Protein AF-A0A933LYE0-F1 (afdb_monomer)

Sequence (642 aa):
MPRTPLSILVAFLGWAALGPVEAEDTSTRVSYVVATAFGASDPYRAAAEALSEHRHAPVVAFDPTDLASLELCLRKDRPRFVAVVARPETIDTNFVRRFLMMTTRLDDDPFPDVSWGLVTGATAEEALDFVRNGISAEKKGLPKDFLYAFVTSDSIRDEGGPEWLAAAGWSAARLGFGHDDPRIERFIEERLADLQGRGLIQMTGCGDPERIWLFDDQRNADPSKHWAYDPAKVGQNPDGGMRWIDAPAFRRLDLFPAVLTSGTCHSGSLRRVYVEGDIVSTFGRSDRVEVYDMPPERSLGLAYIARGVSAAILPVGPNHGWRTDVEVHRMFSTGAPLGEVMQSCYAELVLAYAGTIELGLYDPASGKGADEDVREMMRGGAANRVLYGDPAYAPFARIESSAALAVRGPTPREDGSFAIHCSFALPNHPDFVDQFCDYGSRMYFAVDLPADLAARGLARVVAEGDDPAVAEVRWAIETTPGGSRLHILALSSATPWEGGLGSEAGQTLSFSIEPAKEGEPPRTLGQTGGEEGELPGTKEARRSGSAVRSALETPWAYSWHQRRFGDILEFVESFLAEHGNLPGSGRIRFELDAKARKAADSVVDLELDSQPLRSGLDRLCGELDLAYTVDEERDVIRIHVR

Secondary structure (DSSP, 8-state):
---------------------PPPP-TT--SEEEEESS-TT-TTHHHHHHHHHHHT--EEE-BTTBTHHHHHHHHHH--SEEEEE--GGG--HHHHHHHHHHHTTSSSSSS-SSEEEEE--SSHHHHHHHHHHHHHHHHH---SEEEEEEEESSS-EEEE--HHHHTTT-EEEEEEEETT-TTHHHHHHHHGGGGTT-SEEEEESSB-SSEEESS-THHHH-GGG--B--TTTTT--TTS---EEEHHHHTTS--TT-EEEE-STTTT--SEEE--GGGHHHH-B-SS--EEE--GGG-HHHHHHHTT-SEEEEESS---TTHHHHHHHHHHHH---HHHHHHHHHHHHHHHTTT--------GGG---S-S-HHHHHHTTTTTEEEES-TT-------GGG-SEEEEEEEE-TTS-EEEEEEESSTT-GGGB--SSSS-EEEEEEEEPPHHHHHH-EEEEEE-S--TT--EEEEEEEEETTEEEEEEEEEESS-GGGT-TT-STT-EEEEEEEEPPTTSPPBSEEEESS-SS--TTSSSTTT-TTSGGGSTTSSTHHHHHHHHHHHHHHHHHHHHHHH---TT-----EE--TTGGGSS-EEEEE---SSSSHHHHHHHHHHHT-EEEEETTTTEEEEEE-

pLDDT: mean 81.37, std 20.45, range [26.64, 98.88]

Mean predicted aligned error: 11.84 Å

Nearest PDB structures (foldseek):
  5bus-assembly1_B  TM=2.826E-01  e=7.417E+00  Bacillus subtilis subsp. subtilis str. 168
  5bus-assembly1_A  TM=1.797E-01  e=1.994E+00  Bacillus subtilis subsp. subtilis str. 168

Solvent-accessible surface area (backbone atoms only — not comparable to full-atom values): 34429 Å² total; per-residue (Å²): 135,85,79,89,82,89,83,90,85,90,80,88,87,82,90,77,83,81,73,83,79,76,75,78,78,82,80,76,70,47,59,38,37,32,36,28,54,52,62,94,86,43,71,52,47,59,25,46,49,54,50,21,65,76,65,76,25,60,78,45,70,41,50,77,91,50,58,65,68,47,50,56,49,45,46,72,48,61,26,54,28,36,32,36,35,40,58,37,79,66,47,32,52,52,46,49,44,52,48,54,50,50,33,29,54,52,60,93,39,49,41,58,63,43,18,43,15,36,39,47,31,84,43,40,65,39,19,31,50,26,50,50,33,28,55,49,29,69,74,70,54,59,55,58,34,37,42,35,40,33,47,38,71,50,69,66,42,83,42,78,34,67,69,63,44,47,78,72,66,28,50,46,35,29,40,34,42,10,42,76,33,90,57,41,68,60,46,46,71,71,46,58,68,69,57,42,56,25,19,32,38,37,37,34,31,40,29,37,33,38,33,44,32,35,49,58,70,64,53,54,70,38,70,89,57,46,46,73,50,39,86,90,47,50,79,61,56,94,83,67,78,69,50,70,52,40,16,67,61,49,56,75,45,53,30,39,52,9,38,36,34,39,15,21,21,17,28,38,20,32,21,41,36,73,55,42,63,81,38,18,57,51,42,21,48,50,78,31,37,42,73,47,81,45,58,55,78,42,9,28,34,37,20,48,40,70,22,33,24,22,29,35,38,25,15,37,30,53,42,53,38,63,53,41,54,38,50,56,48,41,32,31,44,61,26,45,25,52,7,49,46,50,39,55,49,49,41,52,48,17,48,75,47,75,47,55,70,79,74,89,68,87,48,62,85,70,66,45,39,45,68,68,49,69,62,62,49,31,44,39,14,65,63,27,45,41,44,37,29,62,19,77,47,51,85,40,69,57,32,80,86,52,39,45,60,47,78,46,56,70,40,81,46,96,88,67,34,27,39,34,43,36,35,21,62,41,45,60,40,64,65,17,48,30,73,55,83,80,57,12,5,23,46,74,54,73,38,67,45,58,69,71,54,51,76,42,20,35,68,46,62,42,75,53,73,90,54,85,40,61,54,33,34,29,37,36,43,41,80,49,100,91,45,34,30,42,36,42,39,38,32,14,84,34,26,19,89,71,65,13,37,39,37,43,62,68,42,70,51,38,31,44,36,36,55,33,56,94,89,52,83,56,35,55,62,53,72,41,72,66,76,97,64,72,79,92,72,85,64,65,84,84,69,56,92,73,73,58,79,80,62,78,75,68,69,77,52,52,64,53,50,51,49,56,49,49,54,51,49,56,47,50,54,50,50,42,69,76,62,56,89,53,93,79,76,71,82,70,54,84,58,77,62,79,80,41,81,82,50,94,47,53,62,46,44,41,47,44,73,69,78,86,46,52,72,56,47,54,50,52,25,64,75,68,74,39,49,70,48,73,42,79,92,75,43,28,38,34,38,41,43,112

Radius of gyration: 28.93 Å; Cα contacts (8 Å, |Δi|>4): 1368; chains: 1; bounding box: 129×55×75 Å

Foldseek 3Di:
DDDDDDDDDDDDDDPDDPDDPPDDDPPDQQQEEEEECDDPPDLLVLLSVLVCVVSVHYYHYDHLVDCPVVLVVCLVSLYQEYEYEYELVSDFLQSLLVVLQSQLVSDDFRARSYQYAYFYANDSVLSNLLQVLLVVCLVPFADQEEEEEEADQDDWDWDFDDPLSVVVVHGYIYTYQHLPYPCNVVVCVVCVQVLARHAEYEYEAEDAQWWHKNDHQVCLVDCVLFAAFDLVQQQPDVPVSIDTDGLVNLLVGQNPAYAYEYLYFQLQNAFWAWDASSCRNRRHFDQATDIHGDDRSRGNNNSNSSNRYNKYKDFNGDEGSLVSLQLVLCLAQPLAFSSVSLSLLRRVLCLLLQGHDDDDDHDRVVSGGNPPDPLSRHLCRSSRIGMHHTRRRRNYYHRNLSPQKDKDDQDADPVRKGKIKIFGAAALRSQQFDRRHARAGKHKDKDADDQVLQVQAFPDKDKDDPPLQFQKKKWFWDQHPVHIMIMIMTTGPHHSCRVHPRVDGGDMIMMITHGHDVPDDHGRIDMDRDDPDDDPPDPDVVPCPPPCVVVSPDDVCPVVCVVLVVVVVVVVVVVCVVVVPDPPWDDWDWDFDPVCVPDPKGKTWTQTQADPCPVVVVVVCVVSVWDWDAPPVRNTIIIIDD

Structure (mmCIF, N/CA/C/O backbone):
data_AF-A0A933LYE0-F1
#
_entry.id   AF-A0A933LYE0-F1
#
loop_
_atom_site.group_PDB
_atom_site.id
_atom_site.type_symbol
_atom_site.label_atom_id
_atom_site.label_alt_id
_atom_site.label_comp_id
_atom_site.label_asym_id
_atom_site.label_entity_id
_atom_site.label_seq_id
_atom_site.pdbx_PDB_ins_code
_atom_site.Cartn_x
_atom_site.Cartn_y
_atom_site.Cartn_z
_atom_site.occupancy
_atom_site.B_iso_or_equiv
_atom_site.auth_seq_id
_atom_site.auth_comp_id
_atom_site.auth_asym_id
_atom_site.auth_atom_id
_atom_site.pdbx_PDB_model_num
ATOM 1 N N . MET A 1 1 ? -83.225 27.944 45.752 1.00 35.19 1 MET A N 1
ATOM 2 C CA . MET A 1 1 ? -82.412 26.750 46.082 1.00 35.19 1 MET A CA 1
ATOM 3 C C . MET A 1 1 ? -80.935 27.076 45.830 1.00 35.19 1 MET A C 1
ATOM 5 O O . MET A 1 1 ? -80.685 27.963 45.021 1.00 35.19 1 MET A O 1
ATOM 9 N N . PRO A 1 2 ? -79.997 26.491 46.597 1.00 50.78 2 PRO A N 1
ATOM 10 C CA . PRO A 1 2 ? -78.617 26.972 46.799 1.00 50.78 2 PRO A CA 1
ATOM 11 C C . PRO A 1 2 ? -77.697 26.641 45.590 1.00 50.78 2 PRO A C 1
ATOM 13 O O . PRO A 1 2 ? -78.041 25.774 44.799 1.00 50.78 2 PRO A O 1
ATOM 16 N N . ARG A 1 3 ? -76.722 27.506 45.247 1.00 33.72 3 ARG A N 1
ATOM 17 C CA . ARG A 1 3 ? -75.262 27.485 45.563 1.00 33.72 3 ARG A CA 1
ATOM 18 C C . ARG A 1 3 ? -74.419 26.411 44.832 1.00 33.72 3 ARG A C 1
ATOM 20 O O . ARG A 1 3 ? -74.559 25.248 45.165 1.00 33.72 3 ARG A O 1
ATOM 27 N N . THR A 1 4 ? -73.528 26.881 43.930 1.00 32.91 4 THR A N 1
ATOM 28 C CA . THR A 1 4 ? -72.040 26.683 43.842 1.00 32.91 4 THR A CA 1
ATOM 29 C C . THR A 1 4 ? -71.405 25.276 44.025 1.00 32.91 4 THR A C 1
ATOM 31 O O . THR A 1 4 ? -71.990 24.447 44.702 1.00 32.91 4 THR A O 1
ATOM 34 N N . PRO A 1 5 ? -70.092 25.073 43.746 1.00 56.38 5 PRO A N 1
ATOM 35 C CA . PRO A 1 5 ? -69.275 25.395 42.557 1.00 56.38 5 PRO A CA 1
ATOM 36 C C . PRO A 1 5 ? -68.201 24.292 42.246 1.00 56.38 5 PRO A C 1
ATOM 38 O O . PRO A 1 5 ? -68.129 23.285 42.933 1.00 56.38 5 PRO A O 1
ATOM 41 N N . LEU A 1 6 ? -67.312 24.566 41.275 1.00 31.17 6 LEU A N 1
ATOM 42 C CA . LEU A 1 6 ? -65.861 24.250 41.251 1.00 31.17 6 LEU A CA 1
ATOM 43 C C . LEU A 1 6 ? -65.358 22.783 41.357 1.00 31.17 6 LEU A C 1
ATOM 45 O O . LEU A 1 6 ? -65.534 22.130 42.380 1.00 31.17 6 LEU A O 1
ATOM 49 N N . SER A 1 7 ? -64.489 22.411 40.399 1.00 29.36 7 SER A N 1
ATOM 50 C CA . SER A 1 7 ? -63.126 21.846 40.604 1.00 29.36 7 SER A CA 1
ATOM 51 C C . SER A 1 7 ? -62.788 20.539 39.854 1.00 29.36 7 SER A C 1
ATOM 53 O O . SER A 1 7 ? -63.289 19.480 40.198 1.00 29.36 7 SER A O 1
ATOM 55 N N . ILE A 1 8 ? -61.800 20.656 38.949 1.00 30.98 8 ILE A N 1
ATOM 56 C CA . ILE A 1 8 ? -60.512 19.919 38.934 1.00 30.98 8 ILE A CA 1
ATOM 57 C C . ILE A 1 8 ? -60.434 18.440 38.439 1.00 30.98 8 ILE A C 1
ATOM 59 O O . ILE A 1 8 ? -61.102 17.548 38.940 1.00 30.98 8 ILE A O 1
ATOM 63 N N . LEU A 1 9 ? -59.425 18.240 37.563 1.00 26.91 9 LEU A N 1
ATOM 64 C CA . LEU A 1 9 ? -58.571 17.064 37.255 1.00 26.91 9 LEU A CA 1
ATOM 65 C C . LEU A 1 9 ? -58.959 16.013 36.180 1.00 26.91 9 LEU A C 1
ATOM 67 O O . LEU A 1 9 ? -59.813 15.162 36.382 1.00 26.91 9 LEU A O 1
ATOM 71 N N . VAL A 1 10 ? -58.153 16.047 35.103 1.00 37.12 10 VAL A N 1
ATOM 72 C CA . VAL A 1 10 ? -57.353 14.971 34.458 1.00 37.12 10 VAL A CA 1
ATOM 73 C C . VAL A 1 10 ? -58.032 13.653 34.059 1.00 37.12 10 VAL A C 1
ATOM 75 O O . VAL A 1 10 ? -58.365 12.839 34.910 1.00 37.12 10 VAL A O 1
ATOM 78 N N . ALA A 1 11 ? -58.008 13.358 32.749 1.00 28.78 11 ALA A N 1
ATOM 79 C CA . ALA A 1 11 ? -57.690 12.027 32.216 1.00 28.78 11 ALA A CA 1
ATOM 80 C C . ALA A 1 11 ? -57.306 12.089 30.721 1.00 28.78 11 ALA A C 1
ATOM 82 O O . ALA A 1 11 ? -57.856 12.872 29.952 1.00 28.78 11 ALA A O 1
ATOM 83 N N . PHE A 1 12 ? -56.335 11.248 30.368 1.00 35.34 12 PHE A N 1
ATOM 84 C CA . PHE A 1 12 ? -55.758 10.952 29.054 1.00 35.34 12 PHE A CA 1
ATOM 85 C C . PHE A 1 12 ? -56.782 10.721 27.928 1.00 35.34 12 PHE A C 1
ATOM 87 O O . PHE A 1 12 ? -57.849 10.179 28.196 1.00 35.34 12 PHE A O 1
ATOM 94 N N . LEU A 1 13 ? -56.385 10.995 26.672 1.00 26.64 13 LEU A N 1
ATOM 95 C CA . LEU A 1 13 ? -56.366 10.034 25.542 1.00 26.64 13 LEU A CA 1
ATOM 96 C C . LEU A 1 13 ? -56.206 10.750 24.184 1.00 26.64 13 LEU A C 1
ATOM 98 O O . LEU A 1 13 ? -56.959 11.667 23.872 1.00 26.64 13 LEU A O 1
ATOM 102 N N . GLY A 1 14 ? -55.291 10.245 23.346 1.00 27.66 14 GLY A N 1
ATOM 103 C CA . GLY A 1 14 ? -55.425 10.334 21.885 1.00 27.66 14 GLY A CA 1
ATOM 104 C C . GLY A 1 14 ? -54.341 11.093 21.118 1.00 27.66 14 GLY A C 1
ATOM 105 O O . GLY A 1 14 ? -54.667 12.022 20.385 1.00 27.66 14 GLY A O 1
ATOM 106 N N . TRP A 1 15 ? -53.075 10.671 21.207 1.00 32.88 15 TRP A N 1
ATOM 107 C CA . TRP A 1 15 ? -52.116 10.943 20.129 1.00 32.88 15 TRP A CA 1
ATOM 108 C C . TRP A 1 15 ? -52.338 9.891 19.038 1.00 32.88 15 TRP A C 1
ATOM 110 O O . TRP A 1 15 ? -52.082 8.704 19.235 1.00 32.88 15 TRP A O 1
ATOM 120 N N . ALA A 1 16 ? -52.936 10.326 17.933 1.00 34.19 16 ALA A N 1
ATOM 121 C CA . ALA A 1 16 ? -53.229 9.507 16.774 1.00 34.19 16 ALA A CA 1
ATOM 122 C C . ALA A 1 16 ? -52.056 9.549 15.782 1.00 34.19 16 ALA A C 1
ATOM 124 O O . ALA A 1 16 ? -51.658 10.620 15.340 1.00 34.19 16 ALA A O 1
ATOM 125 N N . ALA A 1 17 ? -51.573 8.354 15.438 1.00 34.38 17 ALA A N 1
ATOM 126 C CA . ALA A 1 17 ? -51.036 7.951 14.139 1.00 34.38 17 ALA A CA 1
ATOM 127 C C . ALA A 1 17 ? -50.015 8.883 13.450 1.00 34.38 17 ALA A C 1
ATOM 129 O O . ALA A 1 17 ? -50.343 9.611 12.517 1.00 34.38 17 ALA A O 1
ATOM 130 N N . LEU A 1 18 ? -48.741 8.710 13.802 1.00 35.69 18 LEU A N 1
ATOM 131 C CA . LEU A 1 18 ? -47.669 8.688 12.807 1.00 35.69 18 LEU A CA 1
ATOM 132 C C . LEU A 1 18 ? -47.331 7.209 12.590 1.00 35.69 18 LEU A C 1
ATOM 134 O O . LEU A 1 18 ? -46.934 6.520 13.529 1.00 35.69 18 LEU A O 1
ATOM 138 N N . GLY A 1 19 ? -47.628 6.697 11.395 1.00 32.41 19 GLY A N 1
ATOM 139 C CA . GLY A 1 19 ? -47.330 5.316 11.016 1.00 32.41 19 GLY A CA 1
ATOM 140 C C . GLY A 1 19 ? -45.821 5.039 11.015 1.00 32.41 19 GLY A C 1
ATOM 141 O O . GLY A 1 19 ? -45.031 5.985 11.018 1.00 32.41 19 GLY A O 1
ATOM 142 N N . PRO A 1 20 ? -45.408 3.759 11.030 1.00 35.59 20 PRO A N 1
ATOM 143 C CA . PRO A 1 20 ? -44.001 3.410 10.908 1.00 35.59 20 PRO A CA 1
ATOM 144 C C . PRO A 1 20 ? -43.462 3.977 9.592 1.00 35.59 20 PRO A C 1
ATOM 146 O O . PRO A 1 20 ? -44.055 3.770 8.535 1.00 35.59 20 PRO A O 1
ATOM 149 N N . VAL A 1 21 ? -42.353 4.711 9.677 1.00 36.88 21 VAL A N 1
ATOM 150 C CA . VAL A 1 21 ? -41.508 5.007 8.520 1.00 36.88 21 VAL A CA 1
ATOM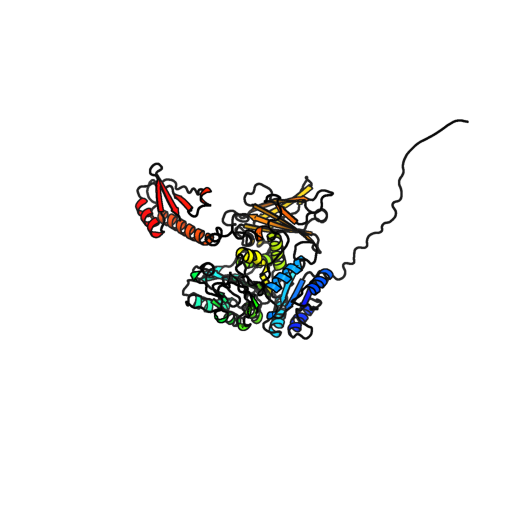 151 C C . VAL A 1 21 ? -41.073 3.648 7.982 1.00 36.88 21 VAL A C 1
ATOM 153 O O . VAL A 1 21 ? -40.376 2.906 8.675 1.00 36.88 21 VAL A O 1
ATOM 156 N N . GLU A 1 22 ? -41.585 3.275 6.811 1.00 37.78 22 GLU A N 1
ATOM 157 C CA . GLU A 1 22 ? -41.164 2.067 6.112 1.00 37.78 22 GLU A CA 1
ATOM 158 C C . GLU A 1 22 ? -39.648 2.140 5.922 1.00 37.78 22 GLU A C 1
ATOM 160 O O . GLU A 1 22 ? -39.124 3.110 5.373 1.00 37.78 22 GLU A O 1
ATOM 165 N N . ALA A 1 23 ? -38.947 1.138 6.456 1.00 40.81 23 ALA A N 1
ATOM 166 C CA . ALA A 1 23 ? -37.528 0.953 6.227 1.00 40.81 23 ALA A CA 1
ATOM 167 C C . ALA A 1 23 ? -37.296 0.876 4.716 1.00 40.81 23 ALA A C 1
ATOM 169 O O . ALA A 1 23 ? -37.920 0.064 4.032 1.00 40.81 23 ALA A O 1
ATOM 170 N N . GLU A 1 24 ? -36.427 1.748 4.218 1.00 40.91 24 GLU A N 1
ATOM 171 C CA . GLU A 1 24 ? -36.006 1.761 2.827 1.00 40.91 24 GLU A CA 1
ATOM 172 C C . GLU A 1 24 ? -35.505 0.360 2.443 1.00 40.91 24 GLU A C 1
ATOM 174 O O . GLU A 1 24 ? -34.692 -0.252 3.143 1.00 40.91 24 GLU A O 1
ATOM 179 N N . ASP A 1 25 ? -36.074 -0.171 1.365 1.00 38.00 25 ASP A N 1
ATOM 180 C CA . ASP A 1 25 ? -35.797 -1.496 0.826 1.00 38.00 25 ASP A CA 1
ATOM 181 C C . ASP A 1 25 ? -34.284 -1.671 0.587 1.00 38.00 25 ASP A C 1
ATOM 183 O O . ASP A 1 25 ? -33.671 -0.965 -0.211 1.00 38.00 25 ASP A O 1
ATOM 187 N N . THR A 1 26 ? -33.661 -2.623 1.289 1.00 42.56 26 THR A N 1
ATOM 188 C CA . THR A 1 26 ? -32.222 -2.956 1.196 1.00 42.56 26 THR A CA 1
ATOM 189 C C . THR A 1 26 ? -31.884 -3.801 -0.043 1.00 42.56 26 THR A C 1
ATOM 191 O O . THR A 1 26 ? -30.789 -4.358 -0.165 1.00 42.56 26 THR A O 1
ATOM 194 N N . SER A 1 27 ? -32.811 -3.887 -0.995 1.00 44.00 27 SER A N 1
ATOM 195 C CA . SER A 1 27 ? -32.666 -4.590 -2.261 1.00 44.00 27 SER A CA 1
ATOM 196 C C . SER A 1 27 ? -31.792 -3.809 -3.259 1.00 44.00 27 SER A C 1
ATOM 198 O O . SER A 1 27 ? -32.202 -2.797 -3.817 1.00 44.00 27 SER A O 1
ATOM 200 N N . THR A 1 28 ? -30.602 -4.372 -3.519 1.00 46.00 28 THR A N 1
ATOM 201 C CA . THR A 1 28 ? -29.604 -4.077 -4.574 1.00 46.00 28 THR A CA 1
ATOM 202 C C . THR A 1 28 ? -28.629 -2.912 -4.360 1.00 46.00 28 THR A C 1
ATOM 204 O O . THR A 1 28 ? -28.472 -2.064 -5.234 1.00 46.00 28 THR A O 1
ATOM 207 N N . ARG A 1 29 ? -27.866 -2.908 -3.257 1.00 57.66 29 ARG A N 1
ATOM 208 C CA . ARG A 1 29 ? -26.563 -2.212 -3.271 1.00 57.66 29 ARG A CA 1
ATOM 209 C C . ARG A 1 29 ? -25.611 -2.943 -4.216 1.00 57.66 29 ARG A C 1
ATOM 211 O O . ARG A 1 29 ? -25.400 -4.148 -4.074 1.00 57.66 29 ARG A O 1
ATOM 218 N N . VAL A 1 30 ? -25.043 -2.217 -5.174 1.00 69.56 30 VAL A N 1
ATOM 219 C CA . VAL A 1 30 ? -23.968 -2.733 -6.022 1.00 69.56 30 VAL A CA 1
ATOM 220 C C . VAL A 1 30 ? -22.748 -2.905 -5.123 1.00 69.56 30 VAL A C 1
ATOM 222 O O . VAL A 1 30 ? -22.214 -1.926 -4.628 1.00 69.56 30 VAL A O 1
ATOM 225 N N . SER A 1 31 ? -22.300 -4.133 -4.863 1.00 89.56 31 SER A N 1
ATOM 226 C CA . SER A 1 31 ? -21.129 -4.357 -4.001 1.00 89.56 31 SER A CA 1
ATOM 227 C C . SER A 1 31 ? -19.810 -3.975 -4.678 1.00 89.56 31 SER A C 1
ATOM 229 O O . SER A 1 31 ? -18.808 -3.789 -3.991 1.00 89.56 31 SER A O 1
ATOM 231 N N . TYR A 1 32 ? -19.803 -3.857 -6.007 1.00 97.50 32 TYR A N 1
ATOM 232 C CA . TYR A 1 32 ? -18.597 -3.735 -6.814 1.00 97.50 32 TYR A CA 1
ATOM 233 C C . TYR A 1 32 ? -18.858 -2.918 -8.084 1.00 97.50 32 TYR A C 1
ATOM 235 O O . TYR A 1 32 ? -19.810 -3.208 -8.802 1.00 97.50 32 TYR A O 1
ATOM 243 N N . VAL A 1 33 ? -17.998 -1.954 -8.410 1.00 98.38 33 VAL A N 1
ATOM 244 C CA . VAL A 1 33 ? -18.027 -1.193 -9.674 1.00 98.38 33 VAL A CA 1
ATOM 245 C C . VAL A 1 33 ? -16.710 -1.374 -10.428 1.00 98.38 33 VAL A C 1
ATOM 247 O O . VAL A 1 33 ? -15.634 -1.330 -9.835 1.00 98.38 33 VAL A O 1
ATOM 250 N N . VAL A 1 34 ? -16.783 -1.541 -11.751 1.00 98.75 34 VAL A N 1
ATOM 251 C CA . VAL A 1 34 ? -15.612 -1.468 -12.637 1.00 98.75 34 VAL A CA 1
ATOM 252 C C . VAL A 1 34 ? -15.613 -0.109 -13.335 1.00 98.75 34 VAL A C 1
ATOM 254 O O . VAL A 1 34 ? -16.433 0.146 -14.213 1.00 98.75 34 VAL A O 1
ATOM 257 N N . ALA A 1 35 ? -14.704 0.782 -12.957 1.00 98.62 35 ALA A N 1
ATOM 258 C CA . ALA A 1 35 ? -14.559 2.099 -13.564 1.00 98.62 35 ALA A CA 1
ATOM 259 C C . ALA A 1 35 ? -13.541 2.058 -14.718 1.00 98.62 35 ALA A C 1
ATOM 261 O O . ALA A 1 35 ? -12.459 1.503 -14.560 1.00 98.62 35 ALA A O 1
ATOM 262 N N . THR A 1 36 ? -13.838 2.654 -15.874 1.00 98.62 36 THR A N 1
ATOM 263 C CA . THR A 1 36 ? -12.906 2.719 -17.016 1.00 98.62 36 THR A CA 1
ATOM 264 C C . THR A 1 36 ? -12.504 4.154 -17.322 1.00 98.62 36 THR A C 1
ATOM 266 O O . THR A 1 36 ? -13.356 4.980 -17.648 1.00 98.62 36 THR A O 1
ATOM 269 N N . ALA A 1 37 ? -11.203 4.435 -17.309 1.00 97.31 37 ALA A N 1
ATOM 270 C CA . ALA A 1 37 ? -10.633 5.748 -17.632 1.00 97.31 37 ALA A CA 1
ATOM 271 C C . ALA A 1 37 ? -10.492 5.992 -19.154 1.00 97.31 37 ALA A C 1
ATOM 273 O O . ALA A 1 37 ? -9.568 6.663 -19.615 1.00 97.31 37 ALA A O 1
ATOM 274 N N . PHE A 1 38 ? -11.363 5.374 -19.952 1.00 97.56 38 PHE A N 1
ATOM 275 C CA . PHE A 1 38 ? -11.348 5.385 -21.414 1.00 97.56 38 PHE A CA 1
ATOM 276 C C . PHE A 1 38 ? -12.743 5.074 -21.983 1.00 97.56 38 PHE A C 1
ATOM 278 O O . PHE A 1 38 ? -13.643 4.621 -21.274 1.00 97.56 38 PHE A O 1
ATOM 285 N N . GLY A 1 39 ? -12.925 5.319 -23.285 1.00 94.38 39 GLY A N 1
ATOM 286 C CA . GLY A 1 39 ? -14.189 5.090 -23.991 1.00 94.38 39 GLY A CA 1
ATOM 287 C C . GLY A 1 39 ? -14.463 3.621 -24.349 1.00 94.38 39 GLY A C 1
ATOM 288 O O . GLY A 1 39 ? -13.577 2.773 -24.337 1.00 94.38 39 GLY A O 1
ATOM 289 N N . ALA A 1 40 ? -15.702 3.320 -24.749 1.00 94.62 40 ALA A N 1
ATOM 290 C CA . ALA A 1 40 ? -16.178 1.948 -24.974 1.00 94.62 40 ALA A CA 1
ATOM 291 C C . ALA A 1 40 ? -15.474 1.166 -26.106 1.00 94.62 40 ALA A C 1
ATOM 293 O O . ALA A 1 40 ? -15.594 -0.055 -26.164 1.00 94.62 40 ALA A O 1
ATOM 294 N N . SER A 1 41 ? -14.767 1.840 -27.015 1.00 96.88 41 SER A N 1
ATOM 295 C CA . SER A 1 41 ? -14.019 1.205 -28.109 1.00 96.88 41 SER A CA 1
ATOM 296 C C . SER A 1 41 ? -12.551 0.927 -27.770 1.00 96.88 41 SER A C 1
ATOM 298 O O . SER A 1 41 ? -11.803 0.486 -28.641 1.00 96.88 41 SER A O 1
ATOM 300 N N . ASP A 1 42 ? -12.108 1.257 -26.557 1.00 98.44 42 ASP A N 1
ATOM 301 C CA . ASP A 1 42 ? -10.724 1.063 -26.139 1.00 98.44 42 ASP A CA 1
ATOM 302 C C . ASP A 1 42 ? -10.391 -0.432 -25.977 1.00 98.44 42 ASP A C 1
ATOM 304 O O . ASP A 1 42 ? -11.160 -1.150 -25.333 1.00 98.44 42 ASP A O 1
ATOM 308 N N . PRO A 1 43 ? -9.251 -0.923 -26.499 1.00 98.50 43 PRO A N 1
ATOM 309 C CA . PRO A 1 43 ? -8.838 -2.314 -26.318 1.00 98.50 43 PRO A CA 1
ATOM 310 C C . PRO A 1 43 ? -8.726 -2.766 -24.851 1.00 98.50 43 PRO A C 1
ATOM 312 O O . PRO A 1 43 ? -9.001 -3.930 -24.562 1.00 98.50 43 PRO A O 1
ATOM 315 N N . TYR A 1 44 ? -8.388 -1.871 -23.910 1.00 98.62 44 TYR A N 1
ATOM 316 C CA . TYR A 1 44 ? -8.323 -2.201 -22.475 1.00 98.62 44 TYR A CA 1
ATOM 317 C C . TYR A 1 44 ? -9.689 -2.583 -21.890 1.00 98.62 44 TYR A C 1
ATOM 319 O O . TYR A 1 44 ? -9.764 -3.170 -20.808 1.00 98.62 44 TYR A O 1
ATOM 327 N N . ARG A 1 45 ? -10.788 -2.307 -22.604 1.00 98.50 45 ARG A N 1
ATOM 328 C CA . ARG A 1 45 ? -12.134 -2.669 -22.161 1.00 98.50 45 ARG A CA 1
ATOM 329 C C . ARG A 1 45 ? -12.327 -4.173 -21.987 1.00 98.50 45 ARG A C 1
ATOM 331 O O . ARG A 1 45 ? -13.118 -4.560 -21.137 1.00 98.50 45 ARG A O 1
ATOM 338 N N . ALA A 1 46 ? -11.565 -5.011 -22.691 1.00 98.75 46 ALA A N 1
ATOM 339 C CA . ALA A 1 46 ? -11.615 -6.458 -22.491 1.00 98.75 46 ALA A CA 1
ATOM 340 C C . ALA A 1 46 ? -11.252 -6.865 -21.047 1.00 98.75 46 ALA A C 1
ATOM 342 O O . ALA A 1 46 ? -11.878 -7.762 -20.486 1.00 98.75 46 ALA A O 1
ATOM 343 N N . ALA A 1 47 ? -10.286 -6.183 -20.418 1.00 98.81 47 ALA A N 1
ATOM 344 C CA . ALA A 1 47 ? -9.929 -6.418 -19.017 1.00 98.81 47 ALA A CA 1
ATOM 345 C C . ALA A 1 47 ? -11.068 -6.001 -18.068 1.00 98.81 47 ALA A C 1
ATOM 347 O O . ALA A 1 47 ? -11.401 -6.730 -17.133 1.00 98.81 47 ALA A O 1
ATOM 348 N N . ALA A 1 48 ? -11.714 -4.863 -18.351 1.00 98.81 48 ALA A N 1
ATOM 349 C CA . ALA A 1 48 ? -12.876 -4.390 -17.598 1.00 98.81 48 ALA A CA 1
ATOM 350 C C . ALA A 1 48 ? -14.068 -5.351 -17.704 1.00 98.81 48 ALA A C 1
ATOM 352 O O . ALA A 1 48 ? -14.712 -5.644 -16.701 1.00 98.81 48 ALA A O 1
ATOM 353 N N . GLU A 1 49 ? -14.345 -5.866 -18.903 1.00 98.75 49 GLU A N 1
ATOM 354 C CA . GLU A 1 49 ? -15.418 -6.833 -19.147 1.00 98.75 49 GLU A CA 1
ATOM 355 C C . GLU A 1 49 ? -15.146 -8.170 -18.451 1.00 98.75 49 GLU A C 1
ATOM 357 O O . GLU A 1 49 ? -16.046 -8.702 -17.808 1.00 98.75 49 GLU A O 1
ATOM 362 N N . ALA A 1 50 ? -13.907 -8.671 -18.488 1.00 98.81 50 ALA A N 1
ATOM 363 C CA . ALA A 1 50 ? -13.535 -9.898 -17.783 1.00 98.81 50 ALA A CA 1
ATOM 364 C C . ALA A 1 50 ? -13.733 -9.780 -16.260 1.00 98.81 50 ALA A C 1
ATOM 366 O O . ALA A 1 50 ? -14.245 -10.702 -15.621 1.00 98.81 50 ALA A O 1
ATOM 367 N N . LEU A 1 51 ? -13.361 -8.637 -15.674 1.00 98.44 51 LEU A N 1
ATOM 368 C CA . LEU A 1 51 ? -13.546 -8.388 -14.246 1.00 98.44 51 LEU A CA 1
ATOM 369 C C . LEU A 1 51 ? -15.024 -8.173 -13.884 1.00 98.44 51 LEU A C 1
ATOM 371 O O . LEU A 1 51 ? -15.505 -8.707 -12.885 1.00 98.44 51 LEU A O 1
ATOM 375 N N . SER A 1 52 ? -15.756 -7.438 -14.725 1.00 98.50 52 SER A N 1
ATOM 376 C CA . SER A 1 52 ? -17.202 -7.221 -14.609 1.00 98.50 52 SER A CA 1
ATOM 377 C C . SER A 1 52 ? -17.977 -8.537 -14.650 1.00 98.50 52 SER A C 1
ATOM 379 O O . SER A 1 52 ? -18.854 -8.743 -13.812 1.00 98.50 52 SER A O 1
ATOM 381 N N . GLU A 1 53 ? -17.623 -9.454 -15.555 1.00 98.50 53 GLU A N 1
ATOM 382 C CA . GLU A 1 53 ? -18.225 -10.786 -15.641 1.00 98.50 53 GLU A CA 1
ATOM 383 C C . GLU A 1 53 ? -17.954 -11.602 -14.371 1.00 98.50 53 GLU A C 1
ATOM 385 O O . GLU A 1 53 ? -18.890 -12.158 -13.795 1.00 98.50 53 GLU A O 1
ATOM 390 N N . HIS A 1 54 ? -16.701 -11.628 -13.898 1.00 98.25 54 HIS A N 1
ATOM 391 C CA . HIS A 1 54 ? -16.305 -12.365 -12.689 1.00 98.25 54 HIS A CA 1
ATOM 392 C C . HIS A 1 54 ? -16.982 -11.843 -11.416 1.00 98.25 54 HIS A C 1
ATOM 394 O O . HIS A 1 54 ? -17.362 -12.632 -10.553 1.00 98.25 54 HIS A O 1
ATOM 400 N N . ARG A 1 55 ? -17.148 -10.521 -11.290 1.00 97.50 55 ARG A N 1
ATOM 401 C CA . ARG A 1 55 ? -17.725 -9.872 -10.098 1.00 97.50 55 ARG A CA 1
ATOM 402 C C . ARG A 1 55 ? -19.213 -9.542 -10.218 1.00 97.50 55 ARG A C 1
ATOM 404 O O . ARG A 1 55 ? -19.791 -9.054 -9.252 1.00 97.50 55 ARG A O 1
ATOM 411 N N . HIS A 1 56 ? -19.835 -9.806 -11.368 1.00 96.81 56 HIS A N 1
ATOM 412 C CA . HIS A 1 56 ? -21.210 -9.401 -11.688 1.00 96.81 56 HIS A CA 1
ATOM 413 C C . HIS A 1 56 ? -21.458 -7.899 -11.457 1.00 96.81 56 HIS A C 1
ATOM 415 O O . HIS A 1 56 ? -22.481 -7.490 -10.908 1.00 96.81 56 HIS A O 1
ATOM 421 N N . ALA A 1 57 ? -20.492 -7.079 -11.869 1.00 96.38 57 ALA A N 1
ATOM 422 C CA . ALA A 1 57 ? -20.428 -5.651 -11.575 1.00 96.38 57 ALA A CA 1
ATOM 423 C C . ALA A 1 57 ? -20.737 -4.788 -12.809 1.00 96.38 57 ALA A C 1
ATOM 425 O O . ALA A 1 57 ? -20.327 -5.153 -13.914 1.00 96.38 57 ALA A O 1
ATOM 426 N N . PRO A 1 58 ? -21.394 -3.622 -12.671 1.00 97.19 58 PRO A N 1
ATOM 427 C CA . PRO A 1 58 ? -21.521 -2.671 -13.769 1.00 97.19 58 PRO A CA 1
ATOM 428 C C . PRO A 1 58 ? -20.164 -2.064 -14.162 1.00 97.19 58 PRO A C 1
ATOM 430 O O . PRO A 1 58 ? -19.282 -1.866 -13.322 1.00 97.19 58 PRO A O 1
ATOM 433 N N . VAL A 1 59 ? -20.036 -1.723 -15.449 1.00 97.94 59 VAL A N 1
ATOM 434 C CA . VAL A 1 59 ? -18.902 -0.963 -15.995 1.00 97.94 59 VAL A CA 1
ATOM 435 C C . VAL A 1 59 ? -19.312 0.497 -16.185 1.00 97.94 59 VAL A C 1
ATOM 437 O O . VAL A 1 59 ? -20.280 0.771 -16.897 1.00 97.94 59 VAL A O 1
ATOM 440 N N . VAL A 1 60 ? -18.566 1.429 -15.593 1.00 97.50 60 VAL A N 1
ATOM 441 C CA . VAL A 1 60 ? -18.828 2.876 -15.651 1.00 97.50 60 VAL A CA 1
ATOM 442 C C . VAL A 1 60 ? -17.617 3.595 -16.237 1.00 97.50 60 VAL A C 1
ATOM 444 O O . VAL A 1 60 ? -16.515 3.492 -15.712 1.00 97.50 60 VAL A O 1
ATOM 447 N N . ALA A 1 61 ? -17.805 4.342 -17.323 1.00 97.50 61 ALA A N 1
ATOM 448 C CA . ALA A 1 61 ? -16.736 5.157 -17.898 1.00 97.50 61 ALA A CA 1
ATOM 449 C C . ALA A 1 61 ? -16.676 6.540 -17.237 1.00 97.50 61 ALA A C 1
ATOM 451 O O . ALA A 1 61 ? -17.716 7.109 -16.905 1.00 97.50 61 ALA A O 1
ATOM 452 N N . PHE A 1 62 ? -15.472 7.093 -17.093 1.00 97.75 62 PHE A N 1
ATOM 453 C CA . PHE A 1 62 ? -15.250 8.440 -16.561 1.00 97.75 62 PHE A CA 1
ATOM 454 C C . PHE A 1 62 ? -14.048 9.124 -17.233 1.00 97.75 62 PHE A C 1
ATOM 456 O O . PHE A 1 62 ? -13.253 8.479 -17.921 1.00 97.75 62 PHE A O 1
ATOM 463 N N . ASP A 1 63 ? -13.924 10.438 -17.036 1.00 96.25 63 ASP A N 1
ATOM 464 C CA . ASP A 1 63 ? -12.763 11.220 -17.466 1.00 96.25 63 ASP A CA 1
ATOM 465 C C . ASP A 1 63 ? -11.673 11.187 -16.373 1.00 96.25 63 ASP A C 1
ATOM 467 O O . ASP A 1 63 ? -11.901 11.681 -15.269 1.00 96.25 63 ASP A O 1
ATOM 471 N N . PRO A 1 64 ? -10.468 10.647 -16.628 1.00 93.94 64 PRO A N 1
ATOM 472 C CA . PRO A 1 64 ? -9.402 10.617 -15.621 1.00 93.94 64 PRO A CA 1
ATOM 473 C C . PRO A 1 64 ? -8.832 11.996 -15.252 1.00 93.94 64 PRO A C 1
ATOM 475 O O . PRO A 1 64 ? -8.079 12.129 -14.279 1.00 93.94 64 PRO A O 1
ATOM 478 N N . THR A 1 65 ? -9.150 13.038 -16.019 1.00 91.38 65 THR A N 1
ATOM 479 C CA . THR A 1 65 ? -8.781 14.419 -15.701 1.00 91.38 65 THR A CA 1
ATOM 480 C C . THR A 1 65 ? -9.800 15.098 -14.786 1.00 91.38 65 THR A C 1
ATOM 482 O O . THR A 1 65 ? -9.391 15.973 -14.020 1.00 91.38 65 THR A O 1
ATOM 485 N N . ASP A 1 66 ? -11.053 14.628 -14.773 1.00 93.12 66 ASP A N 1
ATOM 486 C CA . ASP A 1 66 ? -12.154 15.126 -13.942 1.00 93.12 66 ASP A CA 1
ATOM 487 C C . ASP A 1 66 ? -12.993 13.978 -13.347 1.00 93.12 66 ASP A C 1
ATOM 489 O O . ASP A 1 66 ? -13.864 13.381 -13.988 1.00 93.12 66 ASP A O 1
ATOM 493 N N . LEU A 1 67 ? -12.760 13.703 -12.061 1.00 96.69 67 LEU A N 1
ATOM 494 C CA . LEU A 1 67 ? -13.409 12.609 -11.340 1.00 96.69 67 LEU A CA 1
ATOM 495 C C . LEU A 1 67 ? -14.856 12.912 -10.916 1.00 96.69 67 LEU A C 1
ATOM 497 O O . LEU A 1 67 ? -15.502 12.027 -10.362 1.00 96.69 67 LEU A O 1
ATOM 501 N N . ALA A 1 68 ? -15.398 14.110 -11.169 1.00 96.12 68 ALA A N 1
ATOM 502 C CA . ALA A 1 68 ? -16.711 14.516 -10.657 1.00 96.12 68 ALA A CA 1
ATOM 503 C C . ALA A 1 68 ? -17.853 13.571 -11.075 1.00 96.12 68 ALA A C 1
ATOM 505 O O . ALA A 1 68 ? -18.743 13.261 -10.283 1.00 96.12 68 ALA A O 1
ATOM 506 N N . SER A 1 69 ? -17.820 13.076 -12.316 1.00 95.25 69 SER A N 1
ATOM 507 C CA . SER A 1 69 ? -18.820 12.118 -12.811 1.00 95.25 69 SER A CA 1
ATOM 508 C C . SER A 1 69 ? -18.755 10.768 -12.089 1.00 95.25 69 SER A C 1
ATOM 510 O O . SER A 1 69 ? -19.797 10.195 -11.762 1.00 95.25 69 SER A O 1
ATOM 512 N N . LEU A 1 70 ? -17.543 10.287 -11.796 1.00 97.50 70 LEU A N 1
ATOM 513 C CA . LEU A 1 70 ? -17.332 9.068 -11.028 1.00 97.50 70 LEU A CA 1
ATOM 514 C C . LEU A 1 70 ? -17.747 9.274 -9.569 1.00 97.50 70 LEU A C 1
ATOM 516 O O . LEU A 1 70 ? -18.472 8.440 -9.039 1.00 97.50 70 LEU A O 1
ATOM 520 N N . GLU A 1 71 ? -17.373 10.399 -8.952 1.00 97.50 71 GLU A N 1
ATOM 521 C CA . GLU A 1 71 ? -17.758 10.750 -7.580 1.00 97.50 71 GLU A CA 1
ATOM 522 C C . GLU A 1 71 ? -19.283 10.694 -7.409 1.00 97.50 71 GLU A C 1
ATOM 524 O O . GLU A 1 71 ? -19.783 10.009 -6.520 1.00 97.50 71 GLU A O 1
ATOM 529 N N . LEU A 1 72 ? -20.042 11.329 -8.310 1.00 95.69 72 LEU A N 1
ATOM 530 C CA . LEU A 1 72 ? -21.509 11.297 -8.287 1.00 95.69 72 LEU A CA 1
ATOM 531 C C . LEU A 1 72 ? -22.074 9.874 -8.407 1.00 95.69 72 LEU A C 1
ATOM 533 O O . LEU A 1 72 ? -23.052 9.543 -7.734 1.00 95.69 72 LEU A O 1
ATOM 537 N N . CYS A 1 73 ? -21.470 9.031 -9.250 1.00 94.94 73 CYS A N 1
ATOM 538 C CA . CYS A 1 73 ? -21.870 7.633 -9.398 1.00 94.94 73 CYS A CA 1
ATOM 539 C C . CYS A 1 73 ? -21.620 6.843 -8.107 1.00 94.94 73 CYS A C 1
ATOM 541 O O . CYS A 1 73 ? -22.515 6.157 -7.618 1.00 94.94 73 CYS A O 1
ATOM 543 N N . LEU A 1 74 ? -20.427 6.977 -7.522 1.00 96.06 74 LEU A N 1
ATOM 544 C CA . LEU A 1 74 ? -20.031 6.241 -6.323 1.00 96.06 74 LEU A CA 1
ATOM 545 C C . LEU A 1 74 ? -20.805 6.697 -5.081 1.00 96.06 74 LEU A C 1
ATOM 547 O O . LEU A 1 74 ? -21.215 5.851 -4.293 1.00 96.06 74 LEU A O 1
ATOM 551 N N . ARG A 1 75 ? -21.096 7.998 -4.944 1.00 94.69 75 ARG A N 1
ATOM 552 C CA . ARG A 1 75 ? -21.980 8.530 -3.890 1.00 94.69 75 ARG A CA 1
ATOM 553 C C . ARG A 1 75 ? -23.372 7.908 -3.939 1.00 94.69 75 ARG A C 1
ATOM 555 O O . ARG A 1 75 ? -23.959 7.606 -2.904 1.00 94.69 75 ARG A O 1
ATOM 562 N N . LYS A 1 76 ? -23.910 7.732 -5.148 1.00 92.62 76 LYS A N 1
ATOM 563 C CA . LYS A 1 76 ? -25.237 7.151 -5.358 1.00 92.62 76 LYS A CA 1
ATOM 564 C C . LYS A 1 76 ? -25.249 5.650 -5.070 1.00 92.62 76 LYS A C 1
ATOM 566 O O . LYS A 1 76 ? -26.134 5.177 -4.364 1.00 92.62 76 LYS A O 1
ATOM 571 N N . ASP A 1 77 ? -24.298 4.912 -5.635 1.00 91.31 77 ASP A N 1
ATOM 572 C CA . ASP A 1 77 ? -24.326 3.446 -5.620 1.00 91.31 77 ASP A CA 1
ATOM 573 C C . ASP A 1 77 ? -23.693 2.853 -4.345 1.00 91.31 77 ASP A C 1
ATOM 575 O O . ASP A 1 77 ? -23.973 1.701 -4.004 1.00 91.31 77 ASP A O 1
ATOM 579 N N . ARG A 1 78 ? -22.867 3.643 -3.638 1.00 92.44 78 ARG A N 1
ATOM 580 C CA . ARG A 1 78 ? -22.108 3.294 -2.421 1.00 92.44 78 ARG A CA 1
ATOM 581 C C . ARG A 1 78 ? -21.471 1.895 -2.487 1.00 92.44 78 ARG A C 1
ATOM 583 O O . ARG A 1 78 ? -21.755 1.057 -1.622 1.00 92.44 78 ARG A O 1
ATOM 590 N N . PRO A 1 79 ? -20.657 1.598 -3.520 1.00 95.25 79 PRO A N 1
ATOM 591 C CA . PRO A 1 79 ? -20.092 0.269 -3.669 1.00 95.25 79 PRO A CA 1
ATOM 592 C C . PRO A 1 79 ? -19.027 -0.013 -2.619 1.00 95.25 79 PRO A C 1
ATOM 594 O O . PRO A 1 79 ? -18.284 0.873 -2.230 1.00 95.25 79 PRO A O 1
ATOM 597 N N . ARG A 1 80 ? -18.897 -1.275 -2.203 1.00 95.50 80 ARG A N 1
ATOM 598 C CA . ARG A 1 80 ? -17.804 -1.691 -1.310 1.00 95.50 80 ARG A CA 1
ATOM 599 C C . ARG A 1 80 ? -16.458 -1.666 -2.038 1.00 95.50 80 ARG A C 1
ATOM 601 O O . ARG A 1 80 ? -15.450 -1.290 -1.449 1.00 95.50 80 ARG A O 1
ATOM 608 N N . PHE A 1 81 ? -16.454 -2.052 -3.316 1.00 98.25 81 PHE A N 1
ATOM 609 C CA . PHE A 1 81 ? -15.249 -2.176 -4.132 1.00 98.25 81 PHE A CA 1
ATOM 610 C C . PHE A 1 81 ? -15.320 -1.380 -5.437 1.00 98.25 81 PHE A C 1
ATOM 612 O O . PHE A 1 81 ? -16.350 -1.374 -6.114 1.00 98.25 81 PHE A O 1
ATOM 619 N N . VAL A 1 82 ? -14.197 -0.779 -5.836 1.00 98.69 82 VAL A N 1
ATOM 620 C CA . VAL A 1 82 ? -14.031 -0.118 -7.138 1.00 98.69 82 VAL A CA 1
ATOM 621 C C . VAL A 1 82 ? -12.726 -0.558 -7.797 1.00 98.69 82 VAL A C 1
ATOM 623 O O . VAL A 1 82 ? -11.642 -0.222 -7.327 1.00 98.69 82 VAL A O 1
ATOM 626 N N . ALA A 1 83 ? -12.808 -1.266 -8.920 1.00 98.81 83 ALA A N 1
ATOM 627 C CA . ALA A 1 83 ? -11.640 -1.500 -9.766 1.00 98.81 83 ALA A CA 1
ATOM 628 C C . ALA A 1 83 ? -11.583 -0.460 -10.879 1.00 98.81 83 ALA A C 1
ATOM 630 O O . ALA A 1 83 ? -12.536 -0.325 -11.643 1.00 98.81 83 ALA A O 1
ATOM 631 N N . VAL A 1 84 ? -10.464 0.246 -11.002 1.00 98.88 84 VAL A N 1
ATOM 632 C CA . VAL A 1 84 ? -10.247 1.216 -12.074 1.00 98.88 84 VAL A CA 1
ATOM 633 C C . VAL A 1 84 ? -9.370 0.595 -13.149 1.00 98.88 84 VAL A C 1
ATOM 635 O O . VAL A 1 84 ? -8.192 0.330 -12.926 1.00 98.88 84 VAL A O 1
ATOM 638 N N . VAL A 1 85 ? -9.924 0.399 -14.339 1.00 98.88 85 VAL A N 1
ATOM 639 C CA . VAL A 1 85 ? -9.167 -0.026 -15.515 1.00 98.88 85 VAL A CA 1
ATOM 640 C C . VAL A 1 85 ? -8.696 1.211 -16.265 1.00 98.88 85 VAL A C 1
ATOM 642 O O . VAL A 1 85 ? -9.506 2.039 -16.695 1.00 98.88 85 VAL A O 1
ATOM 645 N N . ALA A 1 86 ? -7.384 1.345 -16.423 1.00 98.69 86 ALA A N 1
ATOM 646 C CA . ALA A 1 86 ? -6.771 2.510 -17.047 1.00 98.69 86 ALA A CA 1
ATOM 647 C C . ALA A 1 86 ? -5.543 2.126 -17.877 1.00 98.69 86 ALA A C 1
ATOM 649 O O . ALA A 1 86 ? -4.883 1.110 -17.639 1.00 98.69 86 ALA A O 1
ATOM 650 N N . ARG A 1 87 ? -5.223 2.974 -18.856 1.00 98.62 87 ARG A N 1
ATOM 651 C CA . ARG A 1 87 ? -3.966 2.875 -19.598 1.00 98.62 87 ARG A CA 1
ATOM 652 C C . ARG A 1 87 ? -2.800 3.307 -18.699 1.00 98.62 87 ARG A C 1
ATOM 654 O O . ARG A 1 87 ? -3.002 4.160 -17.830 1.00 98.62 87 ARG A O 1
ATOM 661 N N . PRO A 1 88 ? -1.583 2.782 -18.900 1.00 98.25 88 PRO A N 1
ATOM 662 C CA . PRO A 1 88 ? -0.463 3.082 -18.015 1.00 98.25 88 PRO A CA 1
ATOM 663 C C . PRO A 1 88 ? -0.060 4.566 -18.038 1.00 98.25 88 PRO A C 1
ATOM 665 O O . PRO A 1 88 ? 0.398 5.082 -17.027 1.00 98.25 88 PRO A O 1
ATOM 668 N N . GLU A 1 89 ? -0.278 5.293 -19.142 1.00 97.25 89 GLU A N 1
ATOM 669 C CA . GLU A 1 89 ? -0.037 6.743 -19.222 1.00 97.25 89 GLU A CA 1
ATOM 670 C C . GLU A 1 89 ? -1.027 7.603 -18.417 1.00 97.25 89 GLU A C 1
ATOM 672 O O . GLU A 1 89 ? -0.769 8.787 -18.188 1.00 97.25 89 GLU A O 1
ATOM 677 N N . THR A 1 90 ? -2.156 7.028 -17.996 1.00 97.44 90 THR A N 1
ATOM 678 C CA . THR A 1 90 ? -3.162 7.695 -17.158 1.00 97.44 90 THR A CA 1
ATOM 679 C C . THR A 1 90 ? -2.802 7.636 -15.674 1.00 97.44 90 THR A C 1
ATOM 681 O O . THR A 1 90 ? -3.211 8.509 -14.911 1.00 97.44 90 THR A O 1
ATOM 684 N N . ILE A 1 91 ? -2.055 6.611 -15.261 1.00 97.88 91 ILE A N 1
ATOM 685 C CA . ILE A 1 91 ? -1.736 6.346 -13.859 1.00 97.88 91 ILE A CA 1
ATOM 686 C C . ILE A 1 91 ? -0.436 7.076 -13.505 1.00 97.88 91 ILE A C 1
ATOM 688 O O . ILE A 1 91 ? 0.654 6.678 -13.912 1.00 97.88 91 ILE A O 1
ATOM 692 N N . ASP A 1 92 ? -0.574 8.150 -12.733 1.00 96.06 92 ASP A N 1
ATOM 693 C CA . ASP A 1 92 ? 0.518 8.906 -12.123 1.00 96.06 92 ASP A CA 1
ATOM 694 C C . ASP A 1 92 ? 0.181 9.249 -10.659 1.00 96.06 92 ASP A C 1
ATOM 696 O O . ASP A 1 92 ? -0.934 9.000 -10.180 1.00 96.06 92 ASP A O 1
ATOM 700 N N . THR A 1 93 ? 1.137 9.830 -9.931 1.00 94.19 93 THR A N 1
ATOM 701 C CA . THR A 1 93 ? 0.964 10.216 -8.521 1.00 94.19 93 THR A CA 1
ATOM 702 C C . THR A 1 93 ? -0.225 11.156 -8.317 1.00 94.19 93 THR A C 1
ATOM 704 O O . THR A 1 93 ? -0.973 11.016 -7.350 1.00 94.19 93 THR A O 1
ATOM 707 N N . ASN A 1 94 ? -0.464 12.087 -9.245 1.00 94.12 94 ASN A N 1
ATOM 708 C CA . ASN A 1 94 ? -1.583 13.023 -9.155 1.00 94.12 94 ASN A CA 1
ATOM 709 C C . ASN A 1 94 ? -2.932 12.333 -9.342 1.00 94.12 94 ASN A C 1
ATOM 711 O O . ASN A 1 94 ? -3.894 12.668 -8.653 1.00 94.12 94 ASN A O 1
ATOM 715 N N . PHE A 1 95 ? -3.040 11.399 -10.284 1.00 96.94 95 PHE A N 1
ATOM 716 C CA . PHE A 1 95 ? -4.240 10.594 -10.470 1.00 96.94 95 PHE A CA 1
ATOM 717 C C . PHE A 1 95 ? -4.569 9.817 -9.191 1.00 96.94 95 PHE A C 1
ATOM 719 O O . PHE A 1 95 ? -5.681 9.938 -8.682 1.00 96.94 95 PHE A O 1
ATOM 726 N N . VAL A 1 96 ? -3.586 9.115 -8.625 1.00 96.69 96 VAL A N 1
ATOM 727 C CA . VAL A 1 96 ? -3.737 8.330 -7.390 1.00 96.69 96 VAL A CA 1
ATOM 728 C C . VAL A 1 96 ? -4.167 9.199 -6.210 1.00 96.69 96 VAL A C 1
ATOM 730 O O . VAL A 1 96 ? -5.153 8.884 -5.545 1.00 96.69 96 VAL A O 1
ATOM 733 N N . ARG A 1 97 ? -3.495 10.335 -5.985 1.00 94.75 97 ARG A N 1
ATOM 734 C CA . ARG A 1 97 ? -3.834 11.263 -4.894 1.00 94.75 97 ARG A CA 1
ATOM 735 C C . ARG A 1 97 ? -5.235 11.851 -5.057 1.00 94.75 97 ARG A C 1
ATOM 737 O O . ARG A 1 97 ? -5.993 11.898 -4.091 1.00 94.75 97 ARG A O 1
ATOM 744 N N . ARG A 1 98 ? -5.611 12.269 -6.273 1.00 95.69 98 ARG A N 1
ATOM 745 C CA . ARG A 1 98 ? -6.968 12.772 -6.563 1.00 95.69 98 ARG A CA 1
ATOM 746 C C . ARG A 1 98 ? -8.028 11.700 -6.344 1.00 95.69 98 ARG A C 1
ATOM 748 O O . ARG A 1 98 ? -9.084 12.017 -5.802 1.00 95.69 98 ARG A O 1
ATOM 755 N N . PHE A 1 99 ? -7.743 10.460 -6.737 1.00 97.69 99 PHE A N 1
ATOM 756 C CA . PHE A 1 99 ? -8.649 9.338 -6.531 1.00 97.69 99 PHE A CA 1
ATOM 757 C C . PHE A 1 99 ? -8.839 9.059 -5.038 1.00 97.69 99 PHE A C 1
ATOM 759 O O . PHE A 1 99 ? -9.972 9.071 -4.570 1.00 97.69 99 PHE A O 1
ATOM 766 N N . LEU A 1 100 ? -7.754 8.932 -4.267 1.00 96.62 100 LEU A N 1
ATOM 767 C CA . LEU A 1 100 ? -7.819 8.752 -2.815 1.00 96.62 100 LEU A CA 1
ATOM 768 C C . LEU A 1 100 ? -8.615 9.878 -2.136 1.00 96.62 100 LEU A C 1
ATOM 770 O O . LEU A 1 100 ? -9.575 9.600 -1.425 1.00 96.62 100 LEU A O 1
ATOM 774 N N . MET A 1 101 ? -8.304 11.145 -2.421 1.00 95.31 101 MET A N 1
ATOM 775 C CA . MET A 1 101 ? -9.062 12.277 -1.867 1.00 95.31 101 MET A CA 1
ATOM 776 C C . MET A 1 101 ? -10.534 12.288 -2.302 1.00 95.31 101 MET A C 1
ATOM 778 O O . MET A 1 101 ? -11.376 12.831 -1.600 1.00 95.31 101 MET A O 1
ATOM 782 N N . MET A 1 102 ? -10.884 11.771 -3.484 1.00 97.12 102 MET A N 1
ATOM 783 C CA . MET A 1 102 ? -12.287 11.601 -3.889 1.00 97.12 102 MET A CA 1
ATOM 784 C C . MET A 1 102 ? -12.979 10.525 -3.048 1.00 97.12 102 MET A C 1
ATOM 786 O O . MET A 1 102 ? -14.129 10.717 -2.667 1.00 97.12 102 MET A O 1
ATOM 790 N N . THR A 1 103 ? -12.290 9.426 -2.729 1.00 97.00 103 THR A N 1
ATOM 791 C CA . THR A 1 103 ? -12.882 8.352 -1.919 1.00 97.00 103 THR A CA 1
ATOM 792 C C . THR A 1 103 ? -13.205 8.771 -0.488 1.00 97.00 103 THR A C 1
ATOM 794 O O . THR A 1 103 ? -14.119 8.193 0.071 1.00 97.00 103 THR A O 1
ATOM 797 N N . THR A 1 104 ? -12.528 9.779 0.078 1.00 95.31 104 THR A N 1
ATOM 798 C CA . THR A 1 104 ? -12.817 10.322 1.426 1.00 95.31 104 THR A CA 1
ATOM 799 C C . THR A 1 104 ? -13.900 11.399 1.439 1.00 95.31 104 THR A C 1
ATOM 801 O O . THR A 1 104 ? -13.968 12.221 2.349 1.00 95.31 104 THR A O 1
ATOM 804 N N . ARG A 1 105 ? -14.631 11.536 0.335 1.00 94.19 105 ARG A N 1
ATOM 805 C CA . ARG A 1 105 ? -15.664 12.554 0.167 1.00 94.19 105 ARG A CA 1
ATOM 806 C C . ARG A 1 105 ? -16.979 11.922 -0.249 1.00 94.19 105 ARG A C 1
ATOM 808 O O . ARG A 1 105 ? -17.859 12.679 -0.626 1.00 94.19 105 ARG A O 1
ATOM 815 N N . LEU A 1 106 ? -17.134 10.597 -0.293 1.00 94.69 106 LEU A N 1
ATOM 816 C CA . LEU A 1 106 ? -18.372 10.019 -0.823 1.00 94.69 106 LEU A CA 1
ATOM 817 C C . LEU A 1 106 ? -19.500 10.090 0.216 1.00 94.69 106 LEU A C 1
ATOM 819 O O . LEU A 1 106 ? -20.659 10.258 -0.182 1.00 94.69 106 LEU A O 1
ATOM 823 N N . ASP A 1 107 ? -19.177 10.124 1.505 1.00 92.81 107 ASP A N 1
ATOM 824 C CA . ASP A 1 107 ? -20.091 10.560 2.558 1.00 92.81 107 ASP A CA 1
ATOM 825 C C . ASP A 1 107 ? -19.540 11.696 3.452 1.00 92.81 107 ASP A C 1
ATOM 827 O O . ASP A 1 107 ? -18.772 12.536 2.973 1.00 92.81 107 ASP A O 1
ATOM 831 N N . ASP A 1 108 ? -20.091 11.839 4.662 1.00 91.00 108 ASP A N 1
ATOM 832 C CA . ASP A 1 108 ? -19.829 12.960 5.574 1.00 91.00 108 ASP A CA 1
ATOM 833 C C . ASP A 1 108 ? -18.659 12.691 6.534 1.00 91.00 108 ASP A C 1
ATOM 835 O O . ASP A 1 108 ? -18.196 13.618 7.209 1.00 91.00 108 ASP A O 1
ATOM 839 N N . ASP A 1 109 ? -18.209 11.441 6.645 1.00 93.50 109 ASP A N 1
ATOM 840 C CA . ASP A 1 109 ? -17.086 11.086 7.498 1.00 93.50 109 ASP A CA 1
ATOM 841 C C . ASP A 1 109 ? -15.747 11.194 6.739 1.00 93.50 109 ASP A C 1
ATOM 843 O O . ASP A 1 109 ? -15.713 11.362 5.519 1.00 93.50 109 ASP A O 1
ATOM 847 N N . PRO A 1 110 ? -14.610 11.232 7.452 1.00 93.50 110 PRO A N 1
ATOM 848 C CA . PRO A 1 110 ? -13.338 11.556 6.825 1.00 93.50 110 PRO A CA 1
ATOM 849 C C . PRO A 1 110 ? -12.652 10.365 6.138 1.00 93.50 110 PRO A C 1
ATOM 851 O O . PRO A 1 110 ? -11.544 10.521 5.610 1.00 93.50 110 PRO A O 1
ATOM 854 N N . PHE A 1 111 ? -13.229 9.166 6.208 1.00 96.12 111 PHE A N 1
ATOM 855 C CA . PHE A 1 111 ? -12.588 7.933 5.779 1.00 96.12 111 PHE A CA 1
ATOM 856 C C . PHE A 1 111 ? -12.865 7.611 4.310 1.00 96.12 111 PHE A C 1
ATOM 858 O O . PHE A 1 111 ? -13.855 8.053 3.739 1.00 96.12 111 PHE A O 1
ATOM 865 N N . PRO A 1 112 ? -11.977 6.852 3.641 1.00 95.44 112 PRO A N 1
ATOM 866 C CA . PRO A 1 112 ? -12.269 6.360 2.305 1.00 95.44 112 PRO A CA 1
ATOM 867 C C . PRO A 1 112 ? -13.493 5.444 2.336 1.00 95.44 112 PRO A C 1
ATOM 869 O O . PRO A 1 112 ? -13.458 4.404 2.982 1.00 95.44 112 PRO A O 1
ATOM 872 N N . ASP A 1 113 ? -14.524 5.775 1.571 1.00 94.94 113 ASP A N 1
ATOM 873 C CA . ASP A 1 113 ? -15.793 5.038 1.522 1.00 94.94 113 ASP A CA 1
ATOM 874 C C . ASP A 1 113 ? -15.743 3.742 0.696 1.00 94.94 113 ASP A C 1
ATOM 876 O O . ASP A 1 113 ? -16.660 2.918 0.739 1.00 94.94 113 ASP A O 1
ATOM 880 N N . VAL A 1 114 ? -14.697 3.573 -0.120 1.00 96.31 114 VAL A N 1
ATOM 881 C CA . VAL A 1 114 ? -14.557 2.445 -1.046 1.00 96.31 114 VAL A CA 1
ATOM 882 C C . VAL A 1 114 ? -13.166 1.830 -0.970 1.00 96.31 114 VAL A C 1
ATOM 884 O O . VAL A 1 114 ? -12.149 2.525 -0.929 1.00 96.31 114 VAL A O 1
ATOM 887 N N . SER A 1 115 ? -13.114 0.503 -1.041 1.00 97.75 115 SER A N 1
ATOM 888 C CA . SER A 1 115 ? -11.884 -0.247 -1.287 1.00 97.75 115 SER A CA 1
ATOM 889 C C . SER A 1 115 ? -11.590 -0.285 -2.783 1.00 97.75 115 SER A C 1
ATOM 891 O O . SER A 1 115 ? -12.454 -0.669 -3.572 1.00 97.75 115 SER A O 1
ATOM 893 N N . TRP A 1 116 ? -10.384 0.078 -3.215 1.00 98.62 116 TRP A N 1
ATOM 894 C CA . TRP A 1 116 ? -10.107 0.233 -4.645 1.00 98.62 116 TRP A CA 1
ATOM 895 C C . TRP A 1 116 ? -8.762 -0.336 -5.094 1.00 98.62 116 TRP A C 1
ATOM 897 O O . TRP A 1 116 ? -7.856 -0.557 -4.293 1.00 98.62 116 TRP A O 1
ATOM 907 N N . GLY A 1 117 ? -8.669 -0.616 -6.394 1.00 98.69 117 GLY A N 1
ATOM 908 C CA . GLY A 1 117 ? -7.466 -1.123 -7.052 1.00 98.69 117 GLY A CA 1
ATOM 909 C C . GLY A 1 117 ? -7.408 -0.719 -8.525 1.00 98.69 117 GLY A C 1
ATOM 910 O O . GLY A 1 117 ? -8.427 -0.373 -9.125 1.00 98.69 117 GLY A O 1
ATOM 911 N N . LEU A 1 118 ? -6.209 -0.734 -9.103 1.00 98.88 118 LEU A N 1
ATOM 912 C CA . LEU A 1 118 ? -5.933 -0.364 -10.490 1.00 98.88 118 LEU A CA 1
ATOM 913 C C . LEU A 1 118 ? -5.655 -1.599 -11.346 1.00 98.88 118 LEU A C 1
ATOM 915 O O . LEU A 1 118 ? -4.862 -2.462 -10.984 1.00 98.88 118 LEU A O 1
ATOM 919 N N . VAL A 1 119 ? -6.242 -1.655 -12.533 1.00 98.88 119 VAL A N 1
ATOM 920 C CA . VAL A 1 119 ? -5.981 -2.692 -13.533 1.00 98.88 119 VAL A CA 1
ATOM 921 C C . VAL A 1 119 ? -5.388 -2.040 -14.772 1.00 98.88 119 VAL A C 1
ATOM 923 O O . VAL A 1 119 ? -5.964 -1.115 -15.347 1.00 98.88 119 VAL A O 1
ATOM 926 N N . THR A 1 120 ? -4.223 -2.528 -15.186 1.00 98.81 120 THR A N 1
ATOM 927 C CA . THR A 1 120 ? -3.459 -1.978 -16.306 1.00 98.81 120 THR A CA 1
ATOM 928 C C . THR A 1 120 ? -2.440 -3.001 -16.823 1.00 98.81 120 THR A C 1
ATOM 930 O O . THR A 1 120 ? -2.352 -4.107 -16.297 1.00 98.81 120 THR A O 1
ATOM 933 N N . GLY A 1 121 ? -1.690 -2.630 -17.856 1.00 98.62 121 GLY A N 1
ATOM 934 C CA . GLY A 1 121 ? -0.623 -3.398 -18.500 1.00 98.62 121 GLY A CA 1
ATOM 935 C C . GLY A 1 121 ? 0.141 -2.483 -19.460 1.00 98.62 121 GLY A C 1
ATOM 936 O O . GLY A 1 121 ? -0.303 -1.362 -19.700 1.00 98.62 121 GLY A O 1
ATOM 937 N N . ALA A 1 122 ? 1.283 -2.905 -20.017 1.00 98.38 122 ALA A N 1
ATOM 938 C CA . ALA A 1 122 ? 1.929 -2.106 -21.067 1.00 98.38 122 ALA A CA 1
ATOM 939 C C . ALA A 1 122 ? 1.091 -2.138 -22.356 1.00 98.38 122 ALA A C 1
ATOM 941 O O . ALA A 1 122 ? 1.101 -1.200 -23.156 1.00 98.38 122 ALA A O 1
ATOM 942 N N . THR A 1 123 ? 0.330 -3.220 -22.532 1.00 98.69 123 THR A N 1
ATOM 943 C CA . THR A 1 123 ? -0.655 -3.409 -23.593 1.00 98.69 123 THR A CA 1
ATOM 944 C C . THR A 1 123 ? -2.008 -3.828 -23.012 1.00 98.69 123 THR A C 1
ATOM 946 O O . THR A 1 123 ? -2.109 -4.286 -21.873 1.00 98.69 123 THR A O 1
ATOM 949 N N . ALA A 1 124 ? -3.065 -3.714 -23.818 1.00 98.75 124 ALA A N 1
ATOM 950 C CA . ALA A 1 124 ? -4.395 -4.184 -23.431 1.00 98.75 124 ALA A CA 1
ATOM 951 C C . ALA A 1 124 ? -4.460 -5.707 -23.213 1.00 98.75 124 ALA A C 1
ATOM 953 O O . ALA A 1 124 ? -5.250 -6.173 -22.395 1.00 98.75 124 ALA A O 1
ATOM 954 N N . GLU A 1 125 ? -3.635 -6.476 -23.933 1.00 98.75 125 GLU A N 1
ATOM 955 C CA . GLU A 1 125 ? -3.524 -7.928 -23.755 1.00 98.75 125 GLU A CA 1
ATOM 956 C C . GLU A 1 125 ? -2.908 -8.260 -22.394 1.00 98.75 125 GLU A C 1
ATOM 958 O O . GLU A 1 125 ? -3.491 -9.033 -21.641 1.00 98.75 125 GLU A O 1
ATOM 963 N N . GLU A 1 126 ? -1.819 -7.585 -22.017 1.00 98.75 126 GLU A N 1
ATOM 964 C CA . GLU A 1 126 ? -1.213 -7.748 -20.690 1.00 98.75 126 GLU A CA 1
ATOM 965 C C . GLU A 1 126 ? -2.179 -7.365 -19.559 1.00 98.75 126 GLU A C 1
ATOM 967 O O . GLU A 1 126 ? -2.239 -8.056 -18.546 1.00 98.75 126 GLU A O 1
ATOM 972 N N . ALA A 1 127 ? -2.979 -6.305 -19.730 1.00 98.88 127 ALA A N 1
ATOM 973 C CA . ALA A 1 127 ? -3.993 -5.925 -18.744 1.00 98.88 127 ALA A CA 1
ATOM 974 C C . ALA A 1 127 ? -5.090 -6.995 -18.591 1.00 98.88 127 ALA A C 1
ATOM 976 O O . ALA A 1 127 ? -5.553 -7.271 -17.483 1.00 98.88 127 ALA A O 1
ATOM 977 N N . LEU A 1 128 ? -5.510 -7.613 -19.699 1.00 98.88 128 LEU A N 1
ATOM 978 C CA . LEU A 1 128 ? -6.473 -8.713 -19.685 1.00 98.88 128 LEU A CA 1
ATOM 979 C C . LEU A 1 128 ? -5.886 -9.967 -19.027 1.00 98.88 128 LEU A C 1
ATOM 981 O O . LEU A 1 128 ? -6.563 -10.615 -18.225 1.00 98.88 128 LEU A O 1
ATOM 985 N N . ASP A 1 129 ? -4.638 -10.302 -19.340 1.00 98.81 129 ASP A N 1
ATOM 986 C CA . ASP A 1 129 ? -3.942 -11.433 -18.731 1.00 98.81 129 ASP A CA 1
ATOM 987 C C . ASP A 1 129 ? -3.735 -11.217 -17.232 1.00 98.81 129 ASP A C 1
ATOM 989 O O . ASP A 1 129 ? -3.959 -12.140 -16.452 1.00 98.81 129 ASP A O 1
ATOM 993 N N . PHE A 1 130 ? -3.440 -9.989 -16.800 1.00 98.88 130 PHE A N 1
ATOM 994 C CA . PHE A 1 130 ? -3.351 -9.642 -15.385 1.00 98.88 130 PHE A CA 1
ATOM 995 C C . PHE A 1 130 ? -4.659 -9.924 -14.627 1.00 98.88 130 PHE A C 1
ATOM 997 O O . PHE A 1 130 ? -4.647 -10.597 -13.594 1.00 98.88 130 PHE A O 1
ATOM 1004 N N . VAL A 1 131 ? -5.808 -9.516 -15.181 1.00 98.88 131 VAL A N 1
ATOM 1005 C CA . VAL A 1 131 ? -7.131 -9.841 -14.611 1.00 98.88 131 VAL A CA 1
ATOM 1006 C C . VAL A 1 131 ? -7.356 -11.353 -14.558 1.00 98.88 131 VAL A C 1
ATOM 1008 O O . VAL A 1 131 ? -7.792 -11.891 -13.538 1.00 98.88 131 VAL A O 1
ATOM 1011 N N . ARG A 1 132 ? -7.040 -12.072 -15.641 1.00 98.81 132 ARG A N 1
ATOM 1012 C CA . ARG A 1 132 ? -7.198 -13.534 -15.704 1.00 98.81 132 ARG A CA 1
ATOM 1013 C C . ARG A 1 132 ? -6.312 -14.261 -14.699 1.00 98.81 132 ARG A C 1
ATOM 1015 O O . ARG A 1 132 ? -6.754 -15.264 -14.135 1.00 98.81 132 ARG A O 1
ATOM 1022 N N . ASN A 1 133 ? -5.106 -13.759 -14.455 1.00 98.69 133 ASN A N 1
ATOM 1023 C CA . ASN A 1 133 ? -4.188 -14.297 -13.460 1.00 98.69 133 ASN A CA 1
ATOM 1024 C C . ASN A 1 133 ? -4.776 -14.159 -12.056 1.00 98.69 133 ASN A C 1
ATOM 1026 O O . ASN A 1 133 ? -4.890 -15.172 -11.365 1.00 98.69 133 ASN A O 1
ATOM 1030 N N . GLY A 1 134 ? -5.270 -12.970 -11.690 1.00 98.69 134 GLY A N 1
ATOM 1031 C CA . GLY A 1 134 ? -5.988 -12.748 -10.429 1.00 98.69 134 GLY A CA 1
ATOM 1032 C C . GLY A 1 134 ? -7.173 -13.705 -10.243 1.00 98.69 134 GLY A C 1
ATOM 1033 O O . GLY A 1 134 ? -7.246 -14.422 -9.246 1.00 98.69 134 GLY A O 1
ATOM 1034 N N . ILE A 1 135 ? -8.045 -13.820 -11.253 1.00 98.75 135 ILE A N 1
ATOM 1035 C CA . ILE A 1 135 ? -9.200 -14.742 -11.234 1.00 98.75 135 ILE A CA 1
ATOM 1036 C C . ILE A 1 135 ? -8.755 -16.208 -11.104 1.00 98.75 135 ILE A C 1
ATOM 1038 O O . ILE A 1 135 ? -9.381 -17.005 -10.400 1.00 98.75 135 ILE A O 1
ATOM 1042 N N . SER A 1 136 ? -7.695 -16.606 -11.813 1.00 98.62 136 SER A N 1
ATOM 1043 C CA . SER A 1 136 ? -7.164 -17.969 -11.746 1.00 98.62 136 SER A CA 1
ATOM 1044 C C . SER A 1 136 ? -6.577 -18.269 -10.368 1.00 98.62 136 SER A C 1
ATOM 1046 O O . SER A 1 136 ? -6.784 -19.372 -9.859 1.00 98.62 136 SER A O 1
ATOM 1048 N N . ALA A 1 137 ? -5.838 -17.331 -9.780 1.00 98.44 137 ALA A N 1
ATOM 1049 C CA . ALA A 1 137 ? -5.232 -17.487 -8.465 1.00 98.44 137 ALA A CA 1
ATOM 1050 C C . ALA A 1 137 ? -6.293 -17.541 -7.358 1.00 98.44 137 ALA A C 1
ATOM 1052 O O . ALA A 1 137 ? -6.225 -18.425 -6.511 1.00 98.44 137 ALA A O 1
ATOM 1053 N N . GLU A 1 138 ? -7.349 -16.725 -7.437 1.00 98.19 138 GLU A N 1
ATOM 1054 C CA . GLU A 1 138 ? -8.503 -16.809 -6.529 1.00 98.19 138 GLU A CA 1
ATOM 1055 C C . GLU A 1 138 ? -9.166 -18.193 -6.556 1.00 98.19 138 GLU A C 1
ATOM 1057 O O . GLU A 1 138 ? -9.501 -18.749 -5.513 1.00 98.19 138 GLU A O 1
ATOM 1062 N N . LYS A 1 139 ? -9.303 -18.799 -7.742 1.00 97.88 139 LYS A N 1
ATOM 1063 C CA . LYS A 1 139 ? -9.908 -20.133 -7.890 1.00 97.88 139 LYS A CA 1
ATOM 1064 C C . LYS A 1 139 ? -9.003 -21.271 -7.419 1.00 97.88 139 LYS A C 1
ATOM 1066 O O . LYS A 1 139 ? -9.507 -22.284 -6.938 1.00 97.88 139 LYS A O 1
ATOM 1071 N N . LYS A 1 140 ? -7.690 -21.158 -7.633 1.00 98.00 140 LYS A N 1
ATOM 1072 C CA . LYS A 1 140 ? -6.718 -22.235 -7.364 1.00 98.00 140 LYS A CA 1
ATOM 1073 C C . LYS A 1 140 ? -6.084 -22.144 -5.975 1.00 98.00 140 LYS A C 1
ATOM 1075 O O . LYS A 1 140 ? -5.586 -23.154 -5.484 1.00 98.00 140 LYS A O 1
ATOM 1080 N N . GLY A 1 141 ? -6.122 -20.969 -5.354 1.00 97.31 141 GLY A N 1
ATOM 1081 C CA . GLY A 1 141 ? -5.335 -20.638 -4.174 1.00 97.31 141 GLY A CA 1
ATOM 1082 C C . GLY A 1 141 ? -3.879 -20.318 -4.516 1.00 97.31 141 GLY A C 1
ATOM 1083 O O . GLY A 1 141 ? -3.390 -20.603 -5.613 1.00 97.31 141 GLY A O 1
ATOM 1084 N N . LEU A 1 142 ? -3.184 -19.725 -3.548 1.00 97.94 142 LEU A N 1
ATOM 1085 C CA . LEU A 1 142 ? -1.756 -19.441 -3.636 1.00 97.94 142 LEU A CA 1
ATOM 1086 C C . LEU A 1 142 ? -0.922 -20.589 -3.048 1.00 97.94 142 LEU A C 1
ATOM 1088 O O . LEU A 1 142 ? -1.347 -21.225 -2.075 1.00 97.94 142 LEU A O 1
ATOM 1092 N N . PRO A 1 143 ? 0.290 -20.828 -3.577 1.00 97.88 143 PRO A N 1
ATOM 1093 C CA . PRO A 1 143 ? 1.335 -21.531 -2.847 1.00 97.88 143 PRO A CA 1
ATOM 1094 C C . PRO A 1 143 ? 1.552 -20.893 -1.466 1.00 97.88 143 PRO A C 1
ATOM 1096 O O . PRO A 1 143 ? 1.464 -19.679 -1.311 1.00 97.88 143 PRO A O 1
ATOM 1099 N N . LYS A 1 144 ? 1.813 -21.705 -0.438 1.00 96.88 144 LYS A N 1
ATOM 1100 C CA . LYS A 1 144 ? 2.072 -21.212 0.926 1.00 96.88 144 LYS A CA 1
ATOM 1101 C C . LYS A 1 144 ? 3.557 -20.963 1.154 1.00 96.88 144 LYS A C 1
ATOM 1103 O O . LYS A 1 144 ? 4.162 -21.512 2.076 1.00 96.88 144 LYS A O 1
ATOM 1108 N N . ASP A 1 145 ? 4.151 -20.169 0.283 1.00 96.88 145 ASP A N 1
ATOM 1109 C CA . ASP A 1 145 ? 5.539 -19.769 0.386 1.00 96.88 145 ASP A CA 1
ATOM 1110 C C . ASP A 1 145 ? 5.710 -18.260 0.224 1.00 96.88 145 ASP A C 1
ATOM 1112 O O . ASP A 1 145 ? 5.115 -17.599 -0.628 1.00 96.88 145 ASP A O 1
ATOM 1116 N N . PHE A 1 146 ? 6.517 -17.721 1.125 1.00 96.81 146 PHE A N 1
ATOM 1117 C CA . PHE A 1 146 ? 6.799 -16.310 1.247 1.00 96.81 146 PHE A CA 1
ATOM 1118 C C . PHE A 1 146 ? 8.293 -16.074 1.057 1.00 96.81 146 PHE A C 1
ATOM 1120 O O . PHE A 1 146 ? 9.120 -16.702 1.723 1.00 96.81 146 PHE A O 1
ATOM 1127 N N . LEU A 1 147 ? 8.634 -15.149 0.168 1.00 97.12 147 LEU A N 1
ATOM 1128 C CA . LEU A 1 147 ? 10.000 -14.681 -0.001 1.00 97.12 147 LEU A CA 1
ATOM 1129 C C . LEU A 1 147 ? 10.057 -13.173 0.211 1.00 97.12 147 LEU A C 1
ATOM 1131 O O . LEU A 1 147 ? 9.394 -12.421 -0.501 1.00 97.12 147 LEU A O 1
ATOM 1135 N N . TYR A 1 148 ? 10.880 -12.742 1.161 1.00 95.75 148 TYR A N 1
ATOM 1136 C CA . TYR A 1 148 ? 11.167 -11.335 1.395 1.00 95.75 148 TYR A CA 1
ATOM 1137 C C . TYR A 1 148 ? 12.597 -11.002 0.962 1.00 95.75 148 TYR A C 1
ATOM 1139 O O . TYR A 1 148 ? 13.561 -11.404 1.603 1.00 95.75 148 TYR A O 1
ATOM 1147 N N . ALA A 1 149 ? 12.732 -10.254 -0.127 1.00 93.62 149 ALA A N 1
ATOM 1148 C CA . ALA A 1 149 ? 13.987 -9.677 -0.588 1.00 93.62 149 ALA A CA 1
ATOM 1149 C C . ALA A 1 149 ? 14.160 -8.249 -0.045 1.00 93.62 149 ALA A C 1
ATOM 1151 O O . ALA A 1 149 ? 13.263 -7.425 -0.195 1.00 93.62 149 ALA A O 1
ATOM 1152 N N . PHE A 1 150 ? 15.310 -7.928 0.543 1.00 91.62 150 PHE A N 1
ATOM 1153 C CA . PHE A 1 150 ? 15.598 -6.583 1.044 1.00 91.62 150 PHE A CA 1
ATOM 1154 C C . PHE A 1 150 ? 17.044 -6.171 0.792 1.00 91.62 150 PHE A C 1
ATOM 1156 O O . PHE A 1 150 ? 17.947 -7.004 0.801 1.00 91.62 150 PHE A O 1
ATOM 1163 N N . VAL A 1 151 ? 17.275 -4.878 0.591 1.00 87.94 151 VAL A N 1
ATOM 1164 C CA . VAL A 1 151 ? 18.625 -4.305 0.520 1.00 87.94 151 VAL A CA 1
ATOM 1165 C C . VAL A 1 151 ? 19.131 -4.005 1.929 1.00 87.94 151 VAL A C 1
ATOM 1167 O O . VAL A 1 151 ? 18.387 -3.512 2.775 1.00 87.94 151 VAL A O 1
ATOM 1170 N N . THR A 1 152 ? 20.397 -4.313 2.191 1.00 84.44 152 THR A N 1
ATOM 1171 C CA . THR A 1 152 ? 21.074 -4.044 3.464 1.00 84.44 152 THR A CA 1
ATOM 1172 C C . THR A 1 152 ? 22.475 -3.495 3.204 1.00 84.44 152 THR A C 1
ATOM 1174 O O . THR A 1 152 ? 23.067 -3.767 2.160 1.00 84.44 152 THR A O 1
ATOM 1177 N N . SER A 1 153 ? 23.009 -2.707 4.134 1.00 78.00 153 SER A N 1
ATOM 1178 C CA . SER A 1 153 ? 24.401 -2.249 4.079 1.00 78.00 153 SER A CA 1
ATOM 1179 C C . SER A 1 153 ? 25.403 -3.340 4.473 1.00 78.00 153 SER A C 1
ATOM 1181 O O . SER A 1 153 ? 26.571 -3.256 4.112 1.00 78.00 153 SER A O 1
ATOM 1183 N N . ASP A 1 154 ? 24.957 -4.389 5.170 1.00 75.50 154 ASP A N 1
ATOM 1184 C CA . ASP A 1 154 ? 25.842 -5.449 5.660 1.00 75.50 154 ASP A CA 1
ATOM 1185 C C . ASP A 1 154 ? 26.061 -6.552 4.602 1.00 75.50 154 ASP A C 1
ATOM 1187 O O . ASP A 1 154 ? 25.653 -6.433 3.449 1.00 75.50 154 ASP A O 1
ATOM 1191 N N . SER A 1 155 ? 26.700 -7.667 4.976 1.00 78.81 155 SER A N 1
ATOM 1192 C CA . SER A 1 155 ? 26.880 -8.813 4.074 1.00 78.81 155 SER A CA 1
ATOM 1193 C C . SER A 1 155 ? 25.552 -9.409 3.603 1.00 78.81 155 SER A C 1
ATOM 1195 O O . SER A 1 155 ? 24.536 -9.326 4.292 1.00 78.81 155 SER A O 1
ATOM 1197 N N . ILE A 1 156 ? 25.597 -10.119 2.474 1.00 85.00 156 ILE A N 1
ATOM 1198 C CA . ILE A 1 156 ? 24.481 -10.935 1.982 1.00 85.00 156 ILE A CA 1
ATOM 1199 C C . ILE A 1 156 ? 23.933 -11.853 3.084 1.00 85.00 156 ILE A C 1
ATOM 1201 O O . ILE A 1 156 ? 24.707 -12.500 3.797 1.00 85.00 156 ILE A O 1
ATOM 1205 N N . ARG A 1 157 ? 22.602 -11.951 3.183 1.00 84.00 157 ARG A N 1
ATOM 1206 C CA . ARG A 1 157 ? 21.907 -12.765 4.190 1.00 84.00 157 ARG A CA 1
ATOM 1207 C C . ARG A 1 157 ? 20.910 -13.722 3.544 1.00 84.00 157 ARG A C 1
ATOM 1209 O O . ARG A 1 157 ? 20.236 -13.366 2.582 1.00 84.00 157 ARG A O 1
ATOM 1216 N N . ASP A 1 158 ? 20.810 -14.920 4.102 1.00 86.81 158 ASP A N 1
ATOM 1217 C CA . ASP A 1 158 ? 19.767 -15.898 3.792 1.00 86.81 158 ASP A CA 1
ATOM 1218 C C . ASP A 1 158 ? 19.227 -16.414 5.123 1.00 86.81 158 ASP A C 1
ATOM 1220 O O . ASP A 1 158 ? 19.896 -17.162 5.838 1.00 86.81 158 ASP A O 1
ATOM 1224 N N . GLU A 1 159 ? 18.070 -15.896 5.512 1.00 87.75 159 GLU A N 1
ATOM 1225 C CA . GLU A 1 159 ? 17.501 -16.089 6.839 1.00 87.75 159 GLU A CA 1
ATOM 1226 C C . GLU A 1 159 ? 16.128 -16.755 6.754 1.00 87.75 159 GLU A C 1
ATOM 1228 O O . GLU A 1 159 ? 15.386 -16.614 5.778 1.00 87.75 159 GLU A O 1
ATOM 1233 N N . GLY A 1 160 ? 15.740 -17.428 7.840 1.00 84.44 160 GLY A N 1
ATOM 1234 C CA . GLY A 1 160 ? 14.346 -17.805 8.041 1.00 84.44 160 GLY A CA 1
ATOM 1235 C C . GLY A 1 160 ? 13.447 -16.565 8.035 1.00 84.44 160 GLY A C 1
ATOM 1236 O O . GLY A 1 160 ? 13.828 -15.486 8.509 1.00 84.44 160 GLY A O 1
ATOM 1237 N N . GLY A 1 161 ? 12.254 -16.701 7.463 1.00 83.81 161 GLY A N 1
ATOM 1238 C CA . GLY A 1 161 ? 11.236 -15.661 7.538 1.00 83.81 161 GLY A CA 1
ATOM 1239 C C . GLY A 1 161 ? 10.545 -15.598 8.908 1.00 83.81 161 GLY A C 1
ATOM 1240 O O . GLY A 1 161 ? 10.939 -16.300 9.839 1.00 83.81 161 GLY A O 1
ATOM 1241 N N . PRO A 1 162 ? 9.515 -14.748 9.047 1.00 82.31 162 PRO A N 1
ATOM 1242 C CA . PRO A 1 162 ? 8.833 -14.541 10.321 1.00 82.31 162 PRO A CA 1
ATOM 1243 C C . PRO A 1 162 ? 8.205 -15.828 10.876 1.00 82.31 162 PRO A C 1
ATOM 1245 O O . PRO A 1 162 ? 7.437 -16.500 10.185 1.00 82.31 162 PRO A O 1
ATOM 1248 N N . GLU A 1 163 ? 8.471 -16.149 12.145 1.00 83.00 163 GLU A N 1
ATOM 1249 C CA . GLU A 1 163 ? 7.982 -17.384 12.784 1.00 83.00 163 GLU A CA 1
ATOM 1250 C C . GLU A 1 163 ? 6.448 -17.483 12.808 1.00 83.00 163 GLU A C 1
ATOM 1252 O O . GLU A 1 163 ? 5.884 -18.573 12.697 1.00 83.00 163 GLU A O 1
ATOM 1257 N N . TRP A 1 164 ? 5.750 -16.346 12.884 1.00 82.31 164 TRP A N 1
ATOM 1258 C CA . TRP A 1 164 ? 4.287 -16.308 12.918 1.00 82.31 164 TRP A CA 1
ATOM 1259 C C . TRP A 1 164 ? 3.635 -16.818 11.620 1.00 82.31 164 TRP A C 1
ATOM 1261 O O . TRP A 1 164 ? 2.501 -17.295 11.659 1.00 82.31 164 TRP A O 1
ATOM 1271 N N . LEU A 1 165 ? 4.345 -16.794 10.485 1.00 85.94 165 LEU A N 1
ATOM 1272 C CA . LEU A 1 165 ? 3.869 -17.380 9.225 1.00 85.94 165 LEU A CA 1
ATOM 1273 C C . LEU A 1 165 ? 3.940 -18.910 9.241 1.00 85.94 165 LEU A C 1
ATOM 1275 O O . LEU A 1 165 ? 3.035 -19.581 8.731 1.00 85.94 165 LEU A O 1
ATOM 1279 N N . ALA A 1 166 ? 4.963 -19.473 9.888 1.00 86.38 166 ALA A N 1
ATOM 1280 C CA . ALA A 1 166 ? 5.101 -20.920 10.028 1.00 86.38 166 ALA A CA 1
ATOM 1281 C C . ALA A 1 166 ? 3.899 -21.529 10.769 1.00 86.38 166 ALA A C 1
ATOM 1283 O O . ALA A 1 166 ? 3.411 -22.593 10.382 1.00 86.38 166 ALA A O 1
ATOM 1284 N N . ALA A 1 167 ? 3.343 -20.814 11.756 1.00 77.75 167 ALA A N 1
ATOM 1285 C CA . ALA A 1 167 ? 2.130 -21.220 12.473 1.00 77.75 167 ALA A CA 1
ATOM 1286 C C . ALA A 1 167 ? 0.891 -21.368 11.563 1.00 77.75 167 ALA A C 1
ATOM 1288 O O . ALA A 1 167 ? -0.017 -22.136 11.878 1.00 77.75 167 ALA A O 1
ATOM 1289 N N . ALA A 1 168 ? 0.863 -20.699 10.406 1.00 79.94 168 ALA A N 1
ATOM 1290 C CA . ALA A 1 168 ? -0.200 -20.819 9.402 1.00 79.94 168 ALA A CA 1
ATOM 1291 C C . ALA A 1 168 ? 0.127 -21.775 8.242 1.00 79.94 168 ALA A C 1
ATOM 1293 O O . ALA A 1 168 ? -0.605 -21.856 7.240 1.00 79.94 168 ALA A O 1
ATOM 1294 N N . GLY A 1 169 ? 1.226 -22.517 8.378 1.00 90.38 169 GLY A N 1
ATOM 1295 C CA . GLY A 1 169 ? 1.712 -23.455 7.376 1.00 90.38 169 GLY A CA 1
ATOM 1296 C C . GLY A 1 169 ? 2.347 -22.776 6.166 1.00 90.38 169 GLY A C 1
ATOM 1297 O O . GLY A 1 169 ? 2.328 -23.367 5.089 1.00 90.38 169 GLY A O 1
ATOM 1298 N N . TRP A 1 170 ? 2.856 -21.551 6.325 1.00 94.44 170 TRP A N 1
ATOM 1299 C CA . TRP A 1 170 ? 3.666 -20.886 5.309 1.00 94.44 170 TRP A CA 1
ATOM 1300 C C . TRP A 1 170 ? 5.147 -21.173 5.537 1.00 94.44 170 TRP A C 1
ATOM 1302 O O . TRP A 1 170 ? 5.646 -21.038 6.653 1.00 94.44 170 TRP A O 1
ATOM 1312 N N . SER A 1 171 ? 5.867 -21.538 4.478 1.00 95.44 171 SER A N 1
ATOM 1313 C CA . SER A 1 171 ? 7.329 -21.465 4.488 1.00 95.44 171 SER A CA 1
ATOM 1314 C C . SER A 1 171 ? 7.753 -20.039 4.167 1.00 95.44 171 SER A C 1
ATOM 1316 O O . SER A 1 171 ? 7.244 -19.466 3.208 1.00 95.44 171 SER A O 1
ATOM 1318 N N . ALA A 1 172 ? 8.690 -19.476 4.922 1.00 94.69 172 ALA A N 1
ATOM 1319 C CA . ALA A 1 172 ? 9.136 -18.106 4.723 1.00 94.69 172 ALA A CA 1
ATOM 1320 C C . ALA A 1 172 ? 10.665 -18.024 4.681 1.00 94.69 172 ALA A C 1
ATOM 1322 O O . ALA A 1 172 ? 11.337 -18.648 5.505 1.00 94.69 172 ALA A O 1
ATOM 1323 N N . ALA A 1 173 ? 11.200 -17.239 3.750 1.00 94.69 173 ALA A N 1
ATOM 1324 C CA . ALA A 1 173 ? 12.629 -16.969 3.620 1.00 94.69 173 ALA A CA 1
ATOM 1325 C C . ALA A 1 173 ? 12.888 -15.474 3.412 1.00 94.69 173 ALA A C 1
ATOM 1327 O O . ALA A 1 173 ? 12.042 -14.747 2.884 1.00 94.69 173 ALA A O 1
ATOM 1328 N N . ARG A 1 174 ? 14.068 -15.024 3.838 1.00 93.31 174 ARG A N 1
ATOM 1329 C CA . ARG A 1 174 ? 14.528 -13.639 3.757 1.00 93.31 174 ARG A CA 1
ATOM 1330 C C . ARG A 1 174 ? 15.874 -13.572 3.043 1.00 93.31 174 ARG A C 1
ATOM 1332 O O . ARG A 1 174 ? 16.823 -14.214 3.479 1.00 93.31 174 ARG A O 1
ATOM 1339 N N . LEU A 1 175 ? 15.954 -12.780 1.976 1.00 92.31 175 LEU A N 1
ATOM 1340 C CA . LEU A 1 175 ? 17.160 -12.562 1.179 1.00 92.31 175 LEU A CA 1
ATOM 1341 C C . LEU A 1 175 ? 17.653 -11.130 1.368 1.00 92.31 175 LEU A C 1
ATOM 1343 O O . LEU A 1 175 ? 17.029 -10.190 0.879 1.00 92.31 175 LEU A O 1
ATOM 1347 N N . GLY A 1 176 ? 18.774 -10.982 2.068 1.00 91.69 176 GLY A N 1
ATOM 1348 C CA . GLY A 1 176 ? 19.459 -9.707 2.243 1.00 91.69 176 GLY A CA 1
ATOM 1349 C C . GLY A 1 176 ? 20.478 -9.483 1.131 1.00 91.69 176 GLY A C 1
ATOM 1350 O O . GLY A 1 176 ? 21.419 -10.263 0.983 1.00 91.69 176 GLY A O 1
ATOM 1351 N N . PHE A 1 177 ? 20.307 -8.407 0.371 1.00 88.50 177 PHE A N 1
ATOM 1352 C CA . PHE A 1 177 ? 21.211 -7.956 -0.680 1.00 88.50 177 PHE A CA 1
ATOM 1353 C C . PHE A 1 177 ? 22.169 -6.911 -0.107 1.00 88.50 177 PHE A C 1
ATOM 1355 O O . PHE A 1 177 ? 21.796 -5.752 0.059 1.00 88.50 177 PHE A O 1
ATOM 1362 N N . GLY A 1 178 ? 23.387 -7.347 0.217 1.00 87.00 178 GLY A N 1
ATOM 1363 C CA . GLY A 1 178 ? 24.425 -6.500 0.801 1.00 87.00 178 GLY A CA 1
ATOM 1364 C C . GLY A 1 178 ? 25.070 -5.553 -0.206 1.00 87.00 178 GLY A C 1
ATOM 1365 O O . GLY A 1 178 ? 25.710 -6.031 -1.145 1.00 87.00 178 GLY A O 1
ATOM 1366 N N . HIS A 1 179 ? 24.931 -4.238 -0.009 1.00 83.12 179 HIS A N 1
ATOM 1367 C CA . HIS A 1 179 ? 25.469 -3.207 -0.910 1.00 83.12 179 HIS A CA 1
ATOM 1368 C C . HIS A 1 179 ? 26.968 -3.386 -1.177 1.00 83.12 179 HIS A C 1
ATOM 1370 O O . HIS A 1 179 ? 27.402 -3.500 -2.333 1.00 83.12 179 HIS A O 1
ATOM 1376 N N . ASP A 1 180 ? 27.731 -3.481 -0.089 1.00 84.62 180 ASP A N 1
ATOM 1377 C CA . ASP A 1 180 ? 29.193 -3.515 -0.101 1.00 84.62 180 ASP A CA 1
ATOM 1378 C C . ASP A 1 180 ? 29.757 -4.923 -0.332 1.00 84.62 180 ASP A C 1
ATOM 1380 O O . ASP A 1 180 ? 30.969 -5.110 -0.462 1.00 84.62 180 ASP A O 1
ATOM 1384 N N . ASP A 1 181 ? 28.895 -5.941 -0.435 1.00 86.56 181 ASP A N 1
ATOM 1385 C CA . ASP A 1 181 ? 29.346 -7.312 -0.632 1.00 86.56 181 ASP A CA 1
ATOM 1386 C C . ASP A 1 181 ? 29.862 -7.495 -2.074 1.00 86.56 181 ASP A C 1
ATOM 1388 O O . ASP A 1 181 ? 29.118 -7.301 -3.044 1.00 86.56 181 ASP A O 1
ATOM 1392 N N . PRO A 1 182 ? 31.128 -7.898 -2.285 1.00 87.88 182 PRO A N 1
ATOM 1393 C CA . PRO A 1 182 ? 31.666 -8.105 -3.629 1.00 87.88 182 PRO A CA 1
ATOM 1394 C C . PRO A 1 182 ? 30.991 -9.267 -4.373 1.00 87.88 182 PRO A C 1
ATOM 1396 O O . PRO A 1 182 ? 31.165 -9.398 -5.582 1.00 87.88 182 PRO A O 1
ATOM 1399 N N . ARG A 1 183 ? 30.228 -10.121 -3.678 1.00 89.88 183 ARG A N 1
ATOM 1400 C CA . ARG A 1 183 ? 29.531 -11.277 -4.260 1.00 89.88 183 ARG A CA 1
ATOM 1401 C C . ARG A 1 183 ? 28.126 -10.944 -4.758 1.00 89.88 183 ARG A C 1
ATOM 1403 O O . ARG A 1 183 ? 27.470 -11.834 -5.292 1.00 89.88 183 ARG A O 1
ATOM 1410 N N . ILE A 1 184 ? 27.648 -9.712 -4.578 1.00 89.44 184 ILE A N 1
ATOM 1411 C CA . ILE A 1 184 ? 26.236 -9.373 -4.780 1.00 89.44 184 ILE A CA 1
ATOM 1412 C C . ILE A 1 184 ? 25.731 -9.651 -6.199 1.00 89.44 184 ILE A C 1
ATOM 1414 O O . ILE A 1 184 ? 24.631 -10.164 -6.350 1.00 89.44 184 ILE A O 1
ATOM 1418 N N . GLU A 1 185 ? 26.537 -9.407 -7.234 1.00 89.25 185 GLU A N 1
ATOM 1419 C CA . GLU A 1 185 ? 26.141 -9.670 -8.627 1.00 89.25 185 GLU A CA 1
ATOM 1420 C C . GLU A 1 185 ? 25.878 -11.160 -8.852 1.00 89.25 185 GLU A C 1
ATOM 1422 O O . GLU A 1 185 ? 24.807 -11.548 -9.316 1.00 89.25 185 GLU A O 1
ATOM 1427 N N . ARG A 1 186 ? 26.815 -12.004 -8.408 1.00 90.25 186 ARG A N 1
ATOM 1428 C CA . ARG A 1 186 ? 26.659 -13.459 -8.438 1.00 90.25 186 ARG A CA 1
ATOM 1429 C C . ARG A 1 186 ? 25.457 -13.908 -7.605 1.00 90.25 186 ARG A C 1
ATOM 1431 O O . ARG A 1 186 ? 24.730 -14.802 -8.020 1.00 90.25 186 ARG A O 1
ATOM 1438 N N . PHE A 1 187 ? 25.231 -13.294 -6.446 1.00 88.38 187 PHE A N 1
ATOM 1439 C CA . PHE A 1 187 ? 24.089 -13.624 -5.597 1.00 88.38 187 PHE A CA 1
ATOM 1440 C C . PHE A 1 187 ? 22.754 -13.273 -6.260 1.00 88.38 187 PHE A C 1
ATOM 1442 O O . PHE A 1 187 ? 21.823 -14.066 -6.194 1.00 88.38 187 PHE A O 1
ATOM 1449 N N . ILE A 1 188 ? 22.654 -12.139 -6.960 1.00 89.75 188 ILE A N 1
ATOM 1450 C CA . ILE A 1 188 ? 21.467 -11.804 -7.761 1.00 89.75 188 ILE A CA 1
ATOM 1451 C C . ILE A 1 188 ? 21.253 -12.862 -8.842 1.00 89.75 188 ILE A C 1
ATOM 1453 O O . ILE A 1 188 ? 20.147 -13.378 -8.971 1.00 89.75 188 ILE A O 1
ATOM 1457 N N . GLU A 1 189 ? 22.293 -13.213 -9.600 1.00 89.50 189 GLU A N 1
ATOM 1458 C CA . GLU A 1 189 ? 22.196 -14.235 -10.649 1.00 89.50 189 GLU A CA 1
ATOM 1459 C C . GLU A 1 189 ? 21.731 -15.590 -10.099 1.00 89.50 189 GLU A C 1
ATOM 1461 O O . GLU A 1 189 ? 20.897 -16.253 -10.716 1.00 89.50 189 GLU A O 1
ATOM 1466 N N . GLU A 1 190 ? 22.235 -15.984 -8.928 1.00 91.62 190 GLU A N 1
ATOM 1467 C CA . GLU A 1 190 ? 21.897 -17.252 -8.280 1.00 91.62 190 GLU A CA 1
ATOM 1468 C C . GLU A 1 190 ? 20.500 -17.249 -7.643 1.00 91.62 190 GLU A C 1
ATOM 1470 O O . GLU A 1 190 ? 19.841 -18.287 -7.641 1.00 91.62 190 GLU A O 1
ATOM 1475 N N . ARG A 1 191 ? 20.044 -16.116 -7.091 1.00 93.69 191 ARG A N 1
ATOM 1476 C CA . ARG A 1 191 ? 18.871 -16.067 -6.199 1.00 93.69 191 ARG A CA 1
ATOM 1477 C C . ARG A 1 191 ? 17.656 -15.362 -6.771 1.00 93.69 191 ARG A C 1
ATOM 1479 O O . ARG A 1 191 ? 16.561 -15.563 -6.260 1.00 93.69 191 ARG A O 1
ATOM 1486 N N . LEU A 1 192 ? 17.785 -14.568 -7.833 1.00 90.88 192 LEU A N 1
ATOM 1487 C CA . LEU A 1 192 ? 16.633 -13.861 -8.405 1.00 90.88 192 LEU A CA 1
ATOM 1488 C C . LEU A 1 192 ? 15.559 -14.839 -8.918 1.00 90.88 192 LEU A C 1
ATOM 1490 O O . LEU A 1 192 ? 14.364 -14.561 -8.824 1.00 90.88 192 LEU A O 1
ATOM 1494 N N . ALA A 1 193 ? 15.977 -16.014 -9.399 1.00 95.00 193 ALA A N 1
ATOM 1495 C CA . ALA A 1 193 ? 15.072 -17.086 -9.809 1.00 95.00 193 ALA A CA 1
ATOM 1496 C C . ALA A 1 193 ? 14.250 -17.676 -8.644 1.00 95.00 193 ALA A C 1
ATOM 1498 O O . ALA A 1 193 ? 13.203 -18.272 -8.896 1.00 95.00 193 ALA A O 1
ATOM 1499 N N . ASP A 1 194 ? 14.657 -17.467 -7.385 1.00 95.88 194 ASP A N 1
ATOM 1500 C CA . ASP A 1 194 ? 13.902 -17.924 -6.213 1.00 95.88 194 ASP A CA 1
ATOM 1501 C C . ASP A 1 194 ? 12.577 -17.174 -6.047 1.00 95.88 194 ASP A C 1
ATOM 1503 O O . ASP A 1 194 ? 11.721 -17.640 -5.300 1.00 95.88 194 ASP A O 1
ATOM 1507 N N . LEU A 1 195 ? 12.381 -16.036 -6.723 1.00 95.56 195 LEU A N 1
ATOM 1508 C CA . LEU A 1 195 ? 11.105 -15.313 -6.738 1.00 95.56 195 LEU A CA 1
ATOM 1509 C C . LEU A 1 195 ? 10.021 -16.050 -7.534 1.00 95.56 195 LEU A C 1
ATOM 1511 O O . LEU A 1 195 ? 8.842 -15.734 -7.398 1.00 95.56 195 LEU A O 1
ATOM 1515 N N . GLN A 1 196 ? 10.394 -17.009 -8.382 1.00 96.94 196 GLN A N 1
ATOM 1516 C CA . GLN A 1 196 ? 9.441 -17.638 -9.287 1.00 96.94 196 GLN A CA 1
ATOM 1517 C C . GLN A 1 196 ? 8.488 -18.589 -8.563 1.00 96.94 196 GLN A C 1
ATOM 1519 O O . GLN A 1 196 ? 8.902 -19.367 -7.704 1.00 96.94 196 GLN A O 1
ATOM 1524 N N . GLY A 1 197 ? 7.214 -18.564 -8.961 1.00 96.12 197 GLY A N 1
ATOM 1525 C CA . GLY A 1 197 ? 6.197 -19.494 -8.462 1.00 96.12 197 GLY A CA 1
ATOM 1526 C C . GLY A 1 197 ? 5.805 -19.319 -6.992 1.00 96.12 197 GLY A C 1
ATOM 1527 O O . GLY A 1 197 ? 5.124 -20.193 -6.456 1.00 96.12 197 GLY A O 1
ATOM 1528 N N . ARG A 1 198 ? 6.223 -18.224 -6.341 1.00 97.75 198 ARG A N 1
ATOM 1529 C CA . ARG A 1 198 ? 5.879 -17.926 -4.944 1.00 97.75 198 ARG A CA 1
ATOM 1530 C C . ARG A 1 198 ? 4.412 -17.534 -4.790 1.00 97.75 198 ARG A C 1
ATOM 1532 O O . ARG A 1 198 ? 3.805 -16.988 -5.707 1.00 97.75 198 ARG A O 1
ATOM 1539 N N . GLY A 1 199 ? 3.847 -17.758 -3.608 1.00 98.12 199 GLY A N 1
ATOM 1540 C CA . GLY A 1 199 ? 2.539 -17.230 -3.227 1.00 98.12 199 GLY A CA 1
ATOM 1541 C C . GLY A 1 199 ? 2.590 -15.765 -2.816 1.00 98.12 199 GLY A C 1
ATOM 1542 O O . GLY A 1 199 ? 1.732 -14.982 -3.219 1.00 98.12 199 GLY A O 1
ATOM 1543 N N . LEU A 1 200 ? 3.609 -15.382 -2.048 1.00 98.31 200 LEU A N 1
ATOM 1544 C CA . LEU A 1 200 ? 3.832 -14.003 -1.623 1.00 98.31 200 LEU A CA 1
ATOM 1545 C C . LEU A 1 200 ? 5.292 -13.610 -1.844 1.00 98.31 200 LEU A C 1
ATOM 1547 O O . LEU A 1 200 ? 6.216 -14.315 -1.434 1.00 98.31 200 LEU A O 1
ATOM 1551 N N . ILE A 1 201 ? 5.487 -12.453 -2.465 1.00 98.31 201 ILE A N 1
ATOM 1552 C CA . ILE A 1 201 ? 6.792 -11.828 -2.654 1.00 98.31 201 ILE A CA 1
ATOM 1553 C C . ILE A 1 201 ? 6.744 -10.460 -1.993 1.00 98.31 201 ILE A C 1
ATOM 1555 O O . ILE A 1 201 ? 5.874 -9.659 -2.314 1.00 98.31 201 ILE A O 1
ATOM 1559 N N . GLN A 1 202 ? 7.699 -10.179 -1.116 1.00 97.19 202 GLN A N 1
ATOM 1560 C CA . GLN A 1 202 ? 7.936 -8.841 -0.594 1.00 97.19 202 GLN A CA 1
ATOM 1561 C C . GLN A 1 202 ? 9.314 -8.369 -1.039 1.00 97.19 202 GLN A C 1
ATOM 1563 O O . GLN A 1 202 ? 10.281 -9.127 -0.987 1.00 97.19 202 GLN A O 1
ATOM 1568 N N . MET A 1 203 ? 9.412 -7.116 -1.471 1.00 95.56 203 MET A N 1
ATOM 1569 C CA . MET A 1 203 ? 10.674 -6.494 -1.862 1.00 95.56 203 MET A CA 1
ATOM 1570 C C . MET A 1 203 ? 10.835 -5.150 -1.163 1.00 95.56 203 MET A C 1
ATOM 1572 O O . MET A 1 203 ? 9.903 -4.355 -1.178 1.00 95.56 203 MET A O 1
ATOM 1576 N N . THR A 1 204 ? 11.986 -4.863 -0.561 1.00 92.06 204 THR A N 1
ATOM 1577 C CA . THR A 1 204 ? 12.293 -3.539 0.007 1.00 92.06 204 THR A CA 1
ATOM 1578 C C . THR A 1 204 ? 13.711 -3.101 -0.339 1.00 92.06 204 THR A C 1
ATOM 1580 O O . THR A 1 204 ? 14.591 -3.908 -0.635 1.00 92.06 204 THR A O 1
ATOM 1583 N N . GLY A 1 205 ? 13.932 -1.792 -0.325 1.00 89.56 205 GLY A N 1
ATOM 1584 C CA . GLY A 1 205 ? 15.217 -1.181 -0.641 1.00 89.56 205 GLY A CA 1
ATOM 1585 C C . GLY A 1 205 ? 15.023 0.140 -1.364 1.00 89.56 205 GLY A C 1
ATOM 1586 O O . GLY A 1 205 ? 13.913 0.455 -1.805 1.00 89.56 205 GLY A O 1
ATOM 1587 N N . CYS A 1 206 ? 16.107 0.894 -1.505 1.00 90.19 206 CYS A N 1
ATOM 1588 C CA . CYS A 1 206 ? 16.123 2.083 -2.342 1.00 90.19 206 CYS A CA 1
ATOM 1589 C C . CYS A 1 206 ? 15.753 1.710 -3.778 1.00 90.19 206 CYS A C 1
ATOM 1591 O O . CYS A 1 206 ? 16.114 0.647 -4.285 1.00 90.19 206 CYS A O 1
ATOM 1593 N N . GLY A 1 207 ? 15.035 2.583 -4.463 1.00 91.62 207 GLY A N 1
ATOM 1594 C CA . GLY A 1 207 ? 14.728 2.365 -5.863 1.00 91.62 207 GLY A CA 1
ATOM 1595 C C . GLY A 1 207 ? 14.075 3.554 -6.503 1.00 91.62 207 GLY A C 1
ATOM 1596 O O . GLY A 1 207 ? 13.827 4.578 -5.874 1.00 91.62 207 GLY A O 1
ATOM 1597 N N . ASP A 1 208 ? 13.835 3.372 -7.782 1.00 94.19 208 ASP A N 1
ATOM 1598 C CA . ASP A 1 208 ? 13.125 4.299 -8.629 1.00 94.19 208 ASP A CA 1
ATOM 1599 C C . ASP A 1 208 ? 12.135 3.495 -9.501 1.00 94.19 208 ASP A C 1
ATOM 1601 O O . ASP A 1 208 ? 12.019 2.272 -9.347 1.00 94.19 208 ASP A O 1
ATOM 1605 N N . PRO A 1 209 ? 11.389 4.134 -10.417 1.00 96.00 209 PRO A N 1
ATOM 1606 C CA . PRO A 1 209 ? 10.434 3.431 -11.273 1.00 96.00 209 PRO A CA 1
ATOM 1607 C C . PRO A 1 209 ? 11.023 2.309 -12.131 1.00 96.00 209 PRO A C 1
ATOM 1609 O O . PRO A 1 209 ? 10.274 1.463 -12.629 1.00 96.00 209 PRO A O 1
ATOM 1612 N N . GLU A 1 210 ? 12.337 2.309 -12.354 1.00 96.31 210 GLU A N 1
ATOM 1613 C CA . GLU A 1 210 ? 13.005 1.398 -13.270 1.00 96.31 210 GLU A CA 1
ATOM 1614 C C . GLU A 1 210 ? 13.759 0.266 -12.587 1.00 96.31 210 GLU A C 1
ATOM 1616 O O . GLU A 1 210 ? 13.982 -0.792 -13.200 1.00 96.31 210 GLU A O 1
ATOM 1621 N N . ARG A 1 211 ? 14.219 0.500 -11.351 1.00 94.75 211 ARG A N 1
ATOM 1622 C CA . ARG A 1 211 ? 15.202 -0.360 -10.689 1.00 94.75 211 ARG A CA 1
ATOM 1623 C C . ARG A 1 211 ? 15.083 -0.354 -9.175 1.00 94.75 211 ARG A C 1
ATOM 1625 O O . ARG A 1 211 ? 14.793 0.660 -8.549 1.00 94.75 211 ARG A O 1
ATOM 1632 N N . ILE A 1 212 ? 15.411 -1.504 -8.595 1.00 94.44 212 ILE A N 1
ATOM 1633 C CA . ILE A 1 212 ? 15.746 -1.623 -7.179 1.00 94.44 212 ILE A CA 1
ATOM 1634 C C . ILE A 1 212 ? 17.251 -1.408 -7.070 1.00 94.44 212 ILE A C 1
ATOM 1636 O O . ILE A 1 212 ? 18.029 -2.194 -7.618 1.00 94.44 212 ILE A O 1
ATOM 1640 N N . TRP A 1 213 ? 17.660 -0.343 -6.394 1.00 92.56 213 TRP A N 1
ATOM 1641 C CA . TRP A 1 213 ? 19.061 -0.030 -6.164 1.00 92.56 213 TRP A CA 1
ATOM 1642 C C . TRP A 1 213 ? 19.559 -0.728 -4.912 1.00 92.56 213 TRP A C 1
ATOM 1644 O O . TRP A 1 213 ? 18.934 -0.686 -3.858 1.00 92.56 213 TRP A O 1
ATOM 1654 N N . LEU A 1 214 ? 20.726 -1.348 -5.023 1.00 90.69 214 LEU A N 1
ATOM 1655 C CA . LEU A 1 214 ? 21.329 -2.126 -3.949 1.00 90.69 214 LEU A CA 1
ATOM 1656 C C . LEU A 1 214 ? 22.239 -1.265 -3.080 1.00 90.69 214 LEU A C 1
ATOM 1658 O O . LEU A 1 214 ? 23.261 -1.765 -2.643 1.00 90.69 214 LEU A O 1
ATOM 1662 N N . PHE A 1 215 ? 21.926 0.019 -2.911 1.00 88.94 215 PHE A N 1
ATOM 1663 C CA . PHE A 1 215 ? 22.588 0.929 -1.977 1.00 88.94 215 PHE A CA 1
ATOM 1664 C C . PHE A 1 215 ? 21.615 1.311 -0.859 1.00 88.94 215 PHE A C 1
ATOM 1666 O O . PHE A 1 215 ? 20.399 1.199 -1.032 1.00 88.94 215 PHE A O 1
ATOM 1673 N N . ASP A 1 216 ? 22.138 1.768 0.274 1.00 83.69 216 ASP A N 1
ATOM 1674 C CA . ASP A 1 216 ? 21.314 2.256 1.377 1.00 83.69 216 ASP A CA 1
ATOM 1675 C C . ASP A 1 216 ? 20.830 3.702 1.166 1.00 83.69 216 ASP A C 1
ATOM 1677 O O . ASP A 1 216 ? 21.233 4.426 0.253 1.00 83.69 216 ASP A O 1
ATOM 1681 N N . ASP A 1 217 ? 19.909 4.128 2.015 1.00 80.56 217 ASP A N 1
ATOM 1682 C CA . ASP A 1 217 ? 19.311 5.459 1.977 1.00 80.56 217 ASP A CA 1
ATOM 1683 C C . ASP A 1 217 ? 20.326 6.597 2.188 1.00 80.56 217 ASP A C 1
ATOM 1685 O O . ASP A 1 217 ? 20.082 7.719 1.736 1.00 80.56 217 ASP A O 1
ATOM 1689 N N . GLN A 1 218 ? 21.500 6.322 2.772 1.00 81.06 218 GLN A N 1
ATOM 1690 C CA . GLN A 1 218 ? 22.554 7.322 2.978 1.00 81.06 218 GLN A CA 1
ATOM 1691 C C . GLN A 1 218 ? 23.027 7.935 1.662 1.00 81.06 218 GLN A C 1
ATOM 1693 O O . GLN A 1 218 ? 23.358 9.122 1.610 1.00 81.06 218 GLN A O 1
ATOM 1698 N N . ARG A 1 219 ? 22.991 7.173 0.563 1.00 87.06 219 ARG A N 1
ATOM 1699 C CA . ARG A 1 219 ? 23.326 7.711 -0.759 1.00 87.06 219 ARG A CA 1
ATOM 1700 C C . ARG A 1 219 ? 22.371 8.823 -1.198 1.00 87.06 219 ARG A C 1
ATOM 1702 O O . ARG A 1 219 ? 22.814 9.740 -1.882 1.00 87.06 219 ARG A O 1
ATOM 1709 N N . ASN A 1 220 ? 21.086 8.743 -0.854 1.00 83.44 220 ASN A N 1
ATOM 1710 C CA . ASN A 1 220 ? 20.102 9.794 -1.154 1.00 83.44 220 ASN A CA 1
ATOM 1711 C C . ASN A 1 220 ? 20.259 11.015 -0.235 1.00 83.44 220 ASN A C 1
ATOM 1713 O O . ASN A 1 220 ? 19.776 12.100 -0.554 1.00 83.44 220 ASN A O 1
ATOM 1717 N N . ALA A 1 221 ? 20.923 10.843 0.910 1.00 81.25 221 ALA A N 1
ATOM 1718 C CA . ALA A 1 221 ? 21.215 11.926 1.837 1.00 81.25 221 ALA A CA 1
ATOM 1719 C C . ALA A 1 221 ? 22.514 12.674 1.493 1.00 81.25 221 ALA A C 1
ATOM 1721 O O . ALA A 1 221 ? 22.632 13.845 1.846 1.00 81.25 221 ALA A O 1
ATOM 1722 N N . ASP A 1 222 ? 23.473 12.029 0.819 1.00 86.38 222 ASP A N 1
ATOM 1723 C CA . ASP A 1 222 ? 24.780 12.599 0.477 1.00 86.38 222 ASP A CA 1
ATOM 1724 C C . ASP A 1 222 ? 24.711 13.502 -0.773 1.00 86.38 222 ASP A C 1
ATOM 1726 O O . ASP A 1 222 ? 24.735 13.003 -1.906 1.00 86.38 222 ASP A O 1
ATOM 1730 N N . PRO A 1 223 ? 24.747 14.847 -0.625 1.00 88.19 223 PRO A N 1
ATOM 1731 C CA . PRO A 1 223 ? 24.632 15.759 -1.758 1.00 88.19 223 PRO A CA 1
ATOM 1732 C C . PRO A 1 223 ? 25.782 15.634 -2.761 1.00 88.19 223 PRO A C 1
ATOM 1734 O O . PRO A 1 223 ? 25.640 16.080 -3.899 1.00 88.19 223 PRO A O 1
ATOM 1737 N N . SER A 1 224 ? 26.914 15.036 -2.367 1.00 89.56 224 SER A N 1
ATOM 1738 C CA . SER A 1 224 ? 28.035 14.772 -3.274 1.00 89.56 224 SER A CA 1
ATOM 1739 C C . SER A 1 224 ? 27.724 13.676 -4.299 1.00 89.56 224 SER A C 1
ATOM 1741 O O . SER A 1 224 ? 28.404 13.584 -5.320 1.00 89.56 224 SER A O 1
ATOM 1743 N N . LYS A 1 225 ? 26.684 12.868 -4.055 1.00 88.94 225 LYS A N 1
ATOM 1744 C CA . LYS A 1 225 ? 26.185 11.831 -4.969 1.00 88.94 225 LYS A CA 1
ATOM 1745 C C . LYS A 1 225 ? 25.081 12.333 -5.892 1.00 88.94 225 LYS A C 1
ATOM 1747 O O . LYS A 1 225 ? 24.648 11.579 -6.758 1.00 88.94 225 LYS A O 1
ATOM 1752 N N . HIS A 1 226 ? 24.631 13.576 -5.725 1.00 89.75 226 HIS A N 1
ATOM 1753 C CA . HIS A 1 226 ? 23.544 14.153 -6.508 1.00 89.75 226 HIS A CA 1
ATOM 1754 C C . HIS A 1 226 ? 24.081 14.822 -7.779 1.00 89.75 226 HIS A C 1
ATOM 1756 O O . HIS A 1 226 ? 25.189 15.358 -7.817 1.00 89.75 226 HIS A O 1
ATOM 1762 N N . TRP A 1 227 ? 23.262 14.859 -8.826 1.00 90.44 227 TRP A N 1
ATOM 1763 C CA . TRP A 1 227 ? 23.528 15.608 -10.059 1.00 90.44 227 TRP A CA 1
ATOM 1764 C C . TRP A 1 227 ? 22.295 16.410 -10.465 1.00 90.44 227 TRP A C 1
ATOM 1766 O O . TRP A 1 227 ? 21.216 16.172 -9.945 1.00 90.44 227 TRP A O 1
ATOM 1776 N N . ALA A 1 228 ? 22.424 17.367 -11.383 1.00 92.56 228 ALA A N 1
ATOM 1777 C CA . ALA A 1 228 ? 21.257 18.062 -11.927 1.00 92.56 228 ALA A CA 1
ATOM 1778 C C . ALA A 1 228 ? 20.421 17.109 -12.793 1.00 92.56 228 ALA A C 1
ATOM 1780 O O . ALA A 1 228 ? 20.990 16.408 -13.635 1.00 92.56 228 ALA A O 1
ATOM 1781 N N . TYR A 1 229 ? 19.100 17.111 -12.603 1.00 93.56 229 TYR A N 1
ATOM 1782 C CA . TYR A 1 229 ? 18.172 16.279 -13.361 1.00 93.56 229 TYR A CA 1
ATOM 1783 C C . TYR A 1 229 ? 18.376 16.466 -14.868 1.00 93.56 229 TYR A C 1
ATOM 1785 O O . TYR A 1 229 ? 18.403 17.581 -15.392 1.00 93.56 229 TYR A O 1
ATOM 1793 N N . ASP A 1 230 ? 18.521 15.338 -15.554 1.00 93.88 230 ASP A N 1
ATOM 1794 C CA . ASP A 1 230 ? 18.611 15.244 -17.003 1.00 93.88 230 ASP A CA 1
ATOM 1795 C C . ASP A 1 230 ? 17.940 13.922 -17.407 1.00 93.88 230 ASP A C 1
ATOM 1797 O O . ASP A 1 230 ? 18.434 12.855 -17.024 1.00 93.88 230 ASP A O 1
ATOM 1801 N N . PRO A 1 231 ? 16.835 13.943 -18.176 1.00 92.69 231 PRO A N 1
ATOM 1802 C CA . PRO A 1 231 ? 16.126 12.724 -18.561 1.00 92.69 231 PRO A CA 1
ATOM 1803 C C . PRO A 1 231 ? 17.003 11.743 -19.357 1.00 92.69 231 PRO A C 1
ATOM 1805 O O . PRO A 1 231 ? 16.742 10.541 -19.341 1.00 92.69 231 PRO A O 1
ATOM 1808 N N . ALA A 1 232 ? 18.063 12.216 -20.026 1.00 92.31 232 ALA A N 1
ATOM 1809 C CA . ALA A 1 232 ? 19.021 11.350 -20.717 1.00 92.31 232 ALA A CA 1
ATOM 1810 C C . ALA A 1 232 ? 20.001 10.647 -19.758 1.00 92.31 232 ALA A C 1
ATOM 1812 O O . ALA A 1 232 ? 20.684 9.696 -20.155 1.00 92.31 232 ALA A O 1
ATOM 1813 N N . LYS A 1 233 ? 20.081 11.109 -18.503 1.00 90.50 233 LYS A N 1
ATOM 1814 C CA . LYS A 1 233 ? 20.926 10.543 -17.445 1.00 90.50 233 LYS A CA 1
ATOM 1815 C C . LYS A 1 233 ? 20.193 9.637 -16.468 1.00 90.50 233 LYS A C 1
ATOM 1817 O O . LYS A 1 233 ? 20.860 8.946 -15.702 1.00 90.50 233 LYS A O 1
ATOM 1822 N N . VAL A 1 234 ? 18.864 9.587 -16.523 1.00 89.88 234 VAL A N 1
ATOM 1823 C CA . VAL A 1 234 ? 18.068 8.660 -15.710 1.00 89.88 234 VAL A CA 1
ATOM 1824 C C . VAL A 1 234 ? 18.551 7.225 -15.935 1.00 89.88 234 VAL A C 1
ATOM 1826 O O . VAL A 1 234 ? 18.593 6.736 -17.071 1.00 89.88 234 VAL A O 1
ATOM 1829 N N . GLY A 1 235 ? 18.945 6.561 -14.846 1.00 79.56 235 GLY A N 1
ATOM 1830 C CA . GLY A 1 235 ? 19.487 5.202 -14.861 1.00 79.56 235 GLY A CA 1
ATOM 1831 C C . GLY A 1 235 ? 20.966 5.089 -15.264 1.00 79.56 235 GLY A C 1
ATOM 1832 O O . GLY A 1 235 ? 21.435 3.977 -15.520 1.00 79.56 235 GLY A O 1
ATOM 1833 N N . GLN A 1 236 ? 21.724 6.184 -15.346 1.00 85.56 236 GLN A N 1
ATOM 1834 C CA . GLN A 1 236 ? 23.180 6.108 -15.511 1.00 85.56 236 GLN A CA 1
ATOM 1835 C C . GLN A 1 236 ? 23.871 5.727 -14.195 1.00 85.56 236 GLN A C 1
ATOM 1837 O O . GLN A 1 236 ? 23.393 6.054 -13.117 1.00 85.56 236 GLN A O 1
ATOM 1842 N N . ASN A 1 237 ? 25.026 5.062 -14.293 1.00 85.25 237 ASN A N 1
ATOM 1843 C CA . ASN A 1 237 ? 25.908 4.740 -13.167 1.00 85.25 237 ASN A CA 1
ATOM 1844 C C . ASN A 1 237 ? 27.290 5.372 -13.401 1.00 85.25 237 ASN A C 1
ATOM 1846 O O . ASN A 1 237 ? 28.218 4.668 -13.803 1.00 85.25 237 ASN A O 1
ATOM 1850 N N . PRO A 1 238 ? 27.417 6.704 -13.249 1.00 76.62 238 PRO A N 1
ATOM 1851 C CA . PRO A 1 238 ? 28.592 7.445 -13.710 1.00 76.62 238 PRO A CA 1
ATOM 1852 C C . PRO A 1 238 ? 29.892 7.004 -13.027 1.00 76.62 238 PRO A C 1
ATOM 1854 O O . PRO A 1 238 ? 30.928 6.939 -13.685 1.00 76.62 238 PRO A O 1
ATOM 1857 N N . ASP A 1 239 ? 29.823 6.628 -11.748 1.00 81.44 239 ASP A N 1
ATOM 1858 C CA . ASP A 1 239 ? 30.994 6.240 -10.951 1.00 81.44 239 ASP A CA 1
ATOM 1859 C C . ASP A 1 239 ? 31.183 4.716 -10.861 1.00 81.44 239 ASP A C 1
ATOM 1861 O O . ASP A 1 239 ? 32.055 4.237 -10.140 1.00 81.44 239 ASP A O 1
ATOM 1865 N N . GLY A 1 240 ? 30.331 3.926 -11.526 1.00 82.44 240 GLY A N 1
ATOM 1866 C CA . GLY A 1 240 ? 30.349 2.462 -11.450 1.00 82.44 240 GLY A CA 1
ATOM 1867 C C . GLY A 1 240 ? 29.866 1.867 -10.116 1.00 82.44 240 GLY A C 1
ATOM 1868 O O . GLY A 1 240 ? 29.637 0.664 -10.047 1.00 82.44 240 GLY A O 1
ATOM 1869 N N . GLY A 1 241 ? 29.662 2.679 -9.074 1.00 82.12 241 GLY A N 1
ATOM 1870 C CA . GLY A 1 241 ? 29.351 2.217 -7.716 1.00 82.12 241 GLY A CA 1
ATOM 1871 C C . GLY A 1 241 ? 27.892 1.836 -7.445 1.00 82.12 241 GLY A C 1
ATOM 1872 O O . GLY A 1 241 ? 27.599 1.280 -6.392 1.00 82.12 241 GLY A O 1
ATOM 1873 N N . MET A 1 242 ? 26.959 2.125 -8.354 1.00 88.12 242 MET A N 1
ATOM 1874 C CA . MET A 1 242 ? 25.559 1.738 -8.165 1.00 88.12 242 MET A CA 1
ATOM 1875 C C . MET A 1 242 ? 25.300 0.352 -8.748 1.00 88.12 242 MET A C 1
ATOM 1877 O O . MET A 1 242 ? 25.565 0.108 -9.919 1.00 88.12 242 MET A O 1
ATOM 1881 N N . ARG A 1 243 ? 24.752 -0.553 -7.942 1.00 90.94 243 ARG A N 1
ATOM 1882 C CA . ARG A 1 243 ? 24.313 -1.888 -8.370 1.00 90.94 243 ARG A CA 1
ATOM 1883 C C . ARG A 1 243 ? 22.796 -1.966 -8.272 1.00 90.94 243 ARG A C 1
ATOM 1885 O O . ARG A 1 243 ? 22.209 -1.257 -7.455 1.00 90.94 243 ARG A O 1
ATOM 1892 N N . TRP A 1 244 ? 22.157 -2.783 -9.103 1.00 93.75 244 TRP A N 1
ATOM 1893 C CA . TRP A 1 244 ? 20.698 -2.799 -9.191 1.00 93.75 244 TRP A CA 1
ATOM 1894 C C . TRP A 1 244 ? 20.123 -4.123 -9.687 1.00 93.75 244 TRP A C 1
ATOM 1896 O O . TRP A 1 244 ? 20.819 -4.947 -10.277 1.00 93.75 244 TRP A O 1
ATOM 1906 N N . ILE A 1 245 ? 18.812 -4.265 -9.505 1.00 94.56 245 ILE A N 1
ATOM 1907 C CA . ILE A 1 245 ? 17.961 -5.231 -10.199 1.00 94.56 245 ILE A CA 1
ATOM 1908 C C . ILE A 1 245 ? 16.946 -4.412 -11.001 1.00 94.56 245 ILE A C 1
ATOM 1910 O O . ILE A 1 245 ? 16.201 -3.617 -10.429 1.00 94.56 245 ILE A O 1
ATOM 1914 N N . ASP A 1 246 ? 16.947 -4.552 -12.325 1.00 95.25 246 ASP A N 1
ATOM 1915 C CA . ASP A 1 246 ? 16.139 -3.724 -13.224 1.00 95.25 246 ASP A CA 1
ATOM 1916 C C . ASP A 1 246 ? 14.908 -4.447 -13.783 1.00 95.25 246 ASP A C 1
ATOM 1918 O O . ASP A 1 246 ? 14.758 -5.668 -13.694 1.00 95.25 246 ASP A O 1
ATOM 1922 N N . ALA A 1 247 ? 14.010 -3.681 -14.398 1.00 96.50 247 ALA A N 1
ATOM 1923 C CA . ALA A 1 247 ? 12.818 -4.217 -15.043 1.00 96.50 247 ALA A CA 1
ATOM 1924 C C . ALA A 1 247 ? 13.107 -5.320 -16.095 1.00 96.50 247 ALA A C 1
ATOM 1926 O O . ALA A 1 247 ? 12.387 -6.325 -16.115 1.00 96.50 247 ALA A O 1
ATOM 1927 N N . PRO A 1 248 ? 14.144 -5.230 -16.958 1.00 95.88 248 PRO A N 1
ATOM 1928 C CA . PRO A 1 248 ? 14.573 -6.352 -17.796 1.00 95.88 248 PRO A CA 1
ATOM 1929 C C . PRO A 1 248 ? 14.922 -7.634 -17.030 1.00 95.88 248 PRO A C 1
ATOM 1931 O O . PRO A 1 248 ? 14.660 -8.722 -17.549 1.00 95.88 248 PRO A O 1
ATOM 1934 N N . ALA A 1 249 ? 15.505 -7.543 -15.831 1.00 95.69 249 ALA A N 1
ATOM 1935 C CA . ALA A 1 249 ? 15.761 -8.705 -14.985 1.00 95.69 249 ALA A CA 1
ATOM 1936 C C . ALA A 1 249 ? 14.466 -9.393 -14.553 1.00 95.69 249 ALA A C 1
ATOM 1938 O O . ALA A 1 249 ? 14.319 -10.597 -14.769 1.00 95.69 249 ALA A O 1
ATOM 1939 N N . PHE A 1 250 ? 13.490 -8.627 -14.063 1.00 96.69 250 PHE A N 1
ATOM 1940 C CA . PHE A 1 250 ? 12.188 -9.173 -13.678 1.00 96.69 250 PHE A CA 1
ATOM 1941 C C . PHE A 1 250 ? 11.416 -9.763 -14.854 1.00 96.69 250 PHE A C 1
ATOM 1943 O O . PHE A 1 250 ? 10.785 -10.803 -14.696 1.00 96.69 250 PHE A O 1
ATOM 1950 N N . ARG A 1 251 ? 11.534 -9.190 -16.061 1.00 96.88 251 ARG A N 1
ATOM 1951 C CA . ARG A 1 251 ? 10.886 -9.729 -17.273 1.00 96.88 251 ARG A CA 1
ATOM 1952 C C . ARG A 1 251 ? 11.323 -11.141 -17.660 1.00 96.88 251 ARG A C 1
ATOM 1954 O O . ARG A 1 251 ? 10.655 -11.774 -18.474 1.00 96.88 251 ARG A O 1
ATOM 1961 N N . ARG A 1 252 ? 12.424 -11.645 -17.102 1.00 96.75 252 ARG A N 1
ATOM 1962 C CA . ARG A 1 252 ? 12.883 -13.022 -17.333 1.00 96.75 252 ARG A CA 1
ATOM 1963 C C . ARG A 1 252 ? 12.254 -14.040 -16.380 1.00 96.75 252 ARG A C 1
ATOM 1965 O O . ARG A 1 252 ? 12.413 -15.231 -16.618 1.00 96.75 252 ARG A O 1
ATOM 1972 N N . LEU A 1 253 ? 11.555 -13.589 -15.340 1.00 96.94 253 LEU A N 1
ATOM 1973 C CA . LEU A 1 253 ? 11.008 -14.440 -14.281 1.00 96.94 253 LEU A CA 1
ATOM 1974 C C . LEU A 1 253 ? 9.570 -14.859 -14.574 1.00 96.94 253 LEU A C 1
ATOM 1976 O O . LEU A 1 253 ? 8.868 -14.161 -15.288 1.00 96.94 253 LEU A O 1
ATOM 1980 N N . ASP A 1 254 ? 9.092 -15.963 -14.020 1.00 97.81 254 ASP A N 1
ATOM 1981 C CA . ASP A 1 254 ? 7.653 -16.253 -13.932 1.00 97.81 254 ASP A CA 1
ATOM 1982 C C . ASP A 1 254 ? 7.170 -15.980 -12.505 1.00 97.81 254 ASP A C 1
ATOM 1984 O O . ASP A 1 254 ? 7.473 -16.743 -11.589 1.00 97.81 254 ASP A O 1
ATOM 1988 N N . LEU A 1 255 ? 6.483 -14.854 -12.308 1.00 98.31 255 LEU A N 1
ATOM 1989 C CA . LEU A 1 255 ? 6.026 -14.409 -10.991 1.00 98.31 255 LEU A CA 1
ATOM 1990 C C . LEU A 1 255 ? 4.611 -14.902 -10.670 1.00 98.31 255 LEU A C 1
ATOM 1992 O O . LEU A 1 255 ? 4.129 -14.663 -9.566 1.00 98.31 255 LEU A O 1
ATOM 1996 N N . PHE A 1 256 ? 3.933 -15.592 -11.591 1.00 98.19 256 PHE A N 1
ATOM 1997 C CA . PHE A 1 256 ? 2.626 -16.174 -11.306 1.00 98.19 256 PHE A CA 1
ATOM 1998 C C . PHE A 1 256 ? 2.758 -17.343 -10.308 1.00 98.19 256 PHE A C 1
ATOM 2000 O O . PHE A 1 256 ? 3.643 -18.185 -10.476 1.00 98.19 256 PHE A O 1
ATOM 2007 N N . PRO A 1 257 ? 1.876 -17.469 -9.294 1.00 98.25 257 PRO A N 1
ATOM 2008 C CA . PRO A 1 257 ? 0.675 -16.670 -9.033 1.00 98.25 257 PRO A CA 1
ATOM 2009 C C . PRO A 1 257 ? 0.847 -15.611 -7.929 1.00 98.25 257 PRO A C 1
ATOM 2011 O O . PRO A 1 257 ? -0.139 -15.283 -7.266 1.00 98.25 257 PRO A O 1
ATOM 2014 N N . ALA A 1 258 ? 2.048 -15.090 -7.691 1.00 98.56 258 ALA A N 1
ATOM 2015 C CA . ALA A 1 258 ? 2.351 -14.302 -6.500 1.00 98.56 258 ALA A CA 1
ATOM 2016 C C . ALA A 1 258 ? 1.436 -13.084 -6.310 1.00 98.56 258 ALA A C 1
ATOM 2018 O O . ALA A 1 258 ? 1.088 -12.378 -7.261 1.00 98.56 258 ALA A O 1
ATOM 2019 N N . VAL A 1 259 ? 1.115 -12.795 -5.051 1.00 98.75 259 VAL A N 1
ATOM 2020 C CA . VAL A 1 259 ? 0.843 -11.422 -4.617 1.00 98.75 259 VAL A CA 1
ATOM 2021 C C . VAL A 1 259 ? 2.192 -10.777 -4.326 1.00 98.75 259 VAL A C 1
ATOM 2023 O O . VAL A 1 259 ? 2.991 -11.341 -3.581 1.00 98.75 259 VAL A O 1
ATOM 2026 N N . LEU A 1 260 ? 2.467 -9.623 -4.929 1.00 98.62 260 LEU A N 1
ATOM 2027 C CA . LEU A 1 260 ? 3.739 -8.921 -4.765 1.00 98.62 260 LEU A CA 1
ATOM 2028 C C . LEU A 1 260 ? 3.548 -7.630 -3.972 1.00 98.62 260 LEU A C 1
ATOM 2030 O O . LEU A 1 260 ? 2.698 -6.812 -4.301 1.00 98.62 260 LEU A O 1
ATOM 2034 N N . THR A 1 261 ? 4.367 -7.385 -2.962 1.00 98.06 261 THR A N 1
ATOM 2035 C CA . THR A 1 261 ? 4.414 -6.099 -2.267 1.00 98.06 261 THR A CA 1
ATOM 2036 C C . THR A 1 261 ? 5.806 -5.500 -2.412 1.00 98.06 261 THR A C 1
ATOM 2038 O O . THR A 1 261 ? 6.818 -6.176 -2.243 1.00 98.06 261 THR A O 1
ATOM 2041 N N . SER A 1 262 ? 5.879 -4.219 -2.765 1.00 96.75 262 SER A N 1
ATOM 2042 C CA . SER A 1 262 ? 7.157 -3.523 -2.932 1.00 96.75 262 SER A CA 1
ATOM 2043 C C . SER A 1 262 ? 7.212 -2.304 -2.027 1.00 96.75 262 SER A C 1
ATOM 2045 O O . SER A 1 262 ? 6.367 -1.419 -2.118 1.00 96.75 262 SER A O 1
ATOM 2047 N N . GLY A 1 263 ? 8.192 -2.243 -1.134 1.00 93.81 263 GLY A N 1
ATOM 2048 C CA . GLY A 1 263 ? 8.598 -1.063 -0.372 1.00 93.81 263 GLY A CA 1
ATOM 2049 C C . GLY A 1 263 ? 9.583 -0.166 -1.118 1.00 93.81 263 GLY A C 1
ATOM 2050 O O . GLY A 1 263 ? 10.049 0.802 -0.539 1.00 93.81 263 GLY A O 1
ATOM 2051 N N . THR A 1 264 ? 9.913 -0.484 -2.368 1.00 94.06 264 THR A N 1
ATOM 2052 C CA . THR A 1 264 ? 10.825 0.308 -3.192 1.00 94.06 264 THR A CA 1
ATOM 2053 C C . THR A 1 264 ? 10.112 1.527 -3.771 1.00 94.06 264 THR A C 1
ATOM 2055 O O . THR A 1 264 ? 9.156 1.342 -4.532 1.00 94.06 264 THR A O 1
ATOM 2058 N N . CYS A 1 265 ? 10.573 2.740 -3.440 1.00 93.00 265 CYS A N 1
ATOM 2059 C CA . CYS A 1 265 ? 9.986 4.004 -3.901 1.00 93.00 265 CYS A CA 1
ATOM 2060 C C . CYS A 1 265 ? 9.733 4.005 -5.414 1.00 93.00 265 CYS A C 1
ATOM 2062 O O . CYS A 1 265 ? 10.528 3.477 -6.190 1.00 93.00 265 CYS A O 1
ATOM 2064 N N . HIS A 1 266 ? 8.601 4.581 -5.828 1.00 95.06 266 HIS A N 1
ATOM 2065 C CA . HIS A 1 266 ? 8.183 4.716 -7.231 1.00 95.06 266 HIS A CA 1
ATOM 2066 C C . HIS A 1 266 ? 8.095 3.425 -8.070 1.00 95.06 266 HIS A C 1
ATOM 2068 O O . HIS A 1 266 ? 7.789 3.504 -9.257 1.00 95.06 266 HIS A O 1
ATOM 2074 N N . SER A 1 267 ? 8.305 2.228 -7.510 1.00 97.00 267 SER A N 1
ATOM 2075 C CA . SER A 1 267 ? 8.276 0.969 -8.283 1.00 97.00 267 SER A CA 1
ATOM 2076 C C . SER A 1 267 ? 6.916 0.646 -8.925 1.00 97.00 267 SER A C 1
ATOM 2078 O O . SER A 1 267 ? 6.831 -0.201 -9.813 1.00 97.00 267 SER A O 1
ATOM 2080 N N . GLY A 1 268 ? 5.850 1.326 -8.499 1.00 97.44 268 GLY A N 1
ATOM 2081 C CA . GLY A 1 268 ? 4.517 1.302 -9.094 1.00 97.44 268 GLY A CA 1
ATOM 2082 C C . GLY A 1 268 ? 4.263 2.394 -10.128 1.00 97.44 268 GLY A C 1
ATOM 2083 O O . GLY A 1 268 ? 3.179 2.415 -10.699 1.00 97.44 268 GLY A O 1
ATOM 2084 N N . SER A 1 269 ? 5.202 3.299 -10.391 1.00 97.12 269 SER A N 1
ATOM 2085 C CA . SER A 1 269 ? 5.068 4.311 -11.440 1.00 97.12 269 SER A CA 1
ATOM 2086 C C . SER A 1 269 ? 5.267 3.665 -12.814 1.00 97.12 269 SER A C 1
ATOM 2088 O O . SER A 1 269 ? 6.229 2.933 -13.047 1.00 97.12 269 SER A O 1
ATOM 2090 N N . LEU A 1 270 ? 4.329 3.889 -13.740 1.00 97.75 270 LEU A N 1
ATOM 2091 C CA . LEU A 1 270 ? 4.240 3.075 -14.964 1.00 97.75 270 LEU A CA 1
ATOM 2092 C C . LEU A 1 270 ? 4.790 3.766 -16.212 1.00 97.75 270 LEU A C 1
ATOM 2094 O O . LEU A 1 270 ? 5.435 3.128 -17.041 1.00 97.75 270 LEU A O 1
ATOM 2098 N N . ARG A 1 271 ? 4.506 5.063 -16.362 1.00 96.88 271 ARG A N 1
ATOM 2099 C CA . ARG A 1 271 ? 4.906 5.880 -17.520 1.00 96.88 271 ARG A CA 1
ATOM 2100 C C . ARG A 1 271 ? 5.303 7.278 -17.074 1.00 96.88 271 ARG A C 1
ATOM 2102 O O . ARG A 1 271 ? 6.460 7.651 -17.191 1.00 96.88 271 ARG A O 1
ATOM 2109 N N . ARG A 1 272 ? 4.353 8.038 -16.526 1.00 95.75 272 ARG A N 1
ATO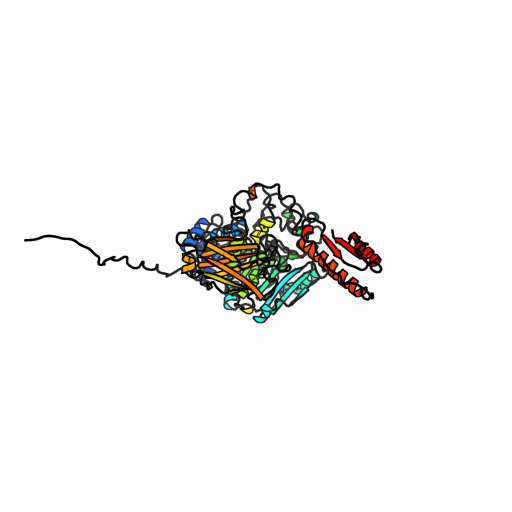M 2110 C CA . ARG A 1 272 ? 4.574 9.421 -16.090 1.00 95.75 272 ARG A CA 1
ATOM 2111 C C . ARG A 1 272 ? 5.047 9.428 -14.641 1.00 95.75 272 ARG A C 1
ATOM 2113 O O . ARG A 1 272 ? 4.284 9.088 -13.743 1.00 95.75 272 ARG A O 1
ATOM 2120 N N . VAL A 1 273 ? 6.303 9.804 -14.438 1.00 95.38 273 VAL A N 1
ATOM 2121 C CA . VAL A 1 273 ? 6.965 9.829 -13.130 1.00 95.38 273 VAL A CA 1
ATOM 2122 C C . VAL A 1 273 ? 7.269 11.277 -12.776 1.00 95.38 273 VAL A C 1
ATOM 2124 O O . VAL A 1 273 ? 7.890 11.982 -13.572 1.00 95.38 273 VAL A O 1
ATOM 2127 N N . TYR A 1 274 ? 6.853 11.729 -11.598 1.00 92.94 274 TYR A N 1
ATOM 2128 C CA . TYR A 1 274 ? 7.292 13.021 -11.080 1.00 92.94 274 TYR A CA 1
ATOM 2129 C C . TYR A 1 274 ? 8.716 12.896 -10.536 1.00 92.94 274 TYR A C 1
ATOM 2131 O O . TYR A 1 274 ? 9.039 11.939 -9.837 1.00 92.94 274 TYR A O 1
ATOM 2139 N N . VAL A 1 275 ? 9.589 13.834 -10.901 1.00 91.19 275 VAL A N 1
ATOM 2140 C CA . VAL A 1 275 ? 10.970 13.858 -10.399 1.00 91.19 275 VAL A CA 1
ATOM 2141 C C . VAL A 1 275 ? 10.961 14.473 -9.006 1.00 91.19 275 VAL A C 1
ATOM 2143 O O . VAL A 1 275 ? 10.681 15.664 -8.858 1.00 91.19 275 VAL A O 1
ATOM 2146 N N . GLU A 1 276 ? 11.253 13.653 -8.002 1.00 85.88 276 GLU A N 1
ATOM 2147 C CA . GLU A 1 276 ? 11.105 13.988 -6.585 1.00 85.88 276 GLU A CA 1
ATOM 2148 C C . GLU A 1 276 ? 12.436 13.872 -5.829 1.00 85.88 276 GLU A C 1
ATOM 2150 O O . GLU A 1 276 ? 13.408 13.291 -6.320 1.00 85.88 276 GLU A O 1
ATOM 2155 N N . GLY A 1 277 ? 12.494 14.460 -4.630 1.00 81.12 277 GLY A N 1
ATOM 2156 C CA . GLY A 1 277 ? 13.725 14.539 -3.838 1.00 81.12 277 GLY A CA 1
ATOM 2157 C C . GLY A 1 277 ? 14.225 13.194 -3.294 1.00 81.12 277 GLY A C 1
ATOM 2158 O O . GLY A 1 277 ? 15.405 13.073 -2.983 1.00 81.12 277 GLY A O 1
ATOM 2159 N N . ASP A 1 278 ? 13.370 12.171 -3.206 1.00 83.25 278 ASP A N 1
ATOM 2160 C CA . ASP A 1 278 ? 13.718 10.845 -2.670 1.00 83.25 278 ASP A CA 1
ATOM 2161 C C . ASP A 1 278 ? 14.498 9.961 -3.662 1.00 83.25 278 ASP A C 1
ATOM 2163 O O . ASP A 1 278 ? 15.194 9.034 -3.251 1.00 83.25 278 ASP A O 1
ATOM 2167 N N . ILE A 1 279 ? 14.429 10.274 -4.959 1.00 85.81 279 ILE A N 1
ATOM 2168 C CA . ILE A 1 279 ? 15.146 9.585 -6.049 1.00 85.81 279 ILE A CA 1
ATOM 2169 C C . ILE A 1 279 ? 16.272 10.448 -6.639 1.00 85.81 279 ILE A C 1
ATOM 2171 O O . ILE A 1 279 ? 16.754 10.231 -7.753 1.00 85.81 279 ILE A O 1
ATOM 2175 N N . VAL A 1 280 ? 16.720 11.455 -5.889 1.00 86.94 280 VAL A N 1
ATOM 2176 C CA . VAL A 1 280 ? 17.724 12.430 -6.332 1.00 86.94 280 VAL A CA 1
ATOM 2177 C C . VAL A 1 280 ? 19.053 11.786 -6.741 1.00 86.94 280 VAL A C 1
ATOM 2179 O O . VAL A 1 280 ? 19.687 12.253 -7.688 1.00 86.94 280 VAL A O 1
ATOM 2182 N N . SER A 1 281 ? 19.454 10.681 -6.108 1.00 85.88 281 SER A N 1
ATOM 2183 C CA . SER A 1 281 ? 20.697 9.972 -6.441 1.00 85.88 281 SER A CA 1
ATOM 2184 C C . SER A 1 281 ? 20.569 9.019 -7.625 1.00 85.88 281 SER A C 1
ATOM 2186 O O . SER A 1 281 ? 21.505 8.262 -7.879 1.00 85.88 281 SER A O 1
ATOM 2188 N N . THR A 1 282 ? 19.433 9.020 -8.333 1.00 88.94 282 THR A N 1
ATOM 2189 C CA . THR A 1 282 ? 19.175 8.152 -9.498 1.00 88.94 282 THR A CA 1
ATOM 2190 C C . THR A 1 282 ? 18.588 8.921 -10.684 1.00 88.94 282 THR A C 1
ATOM 2192 O O . THR A 1 282 ? 18.871 8.594 -11.841 1.00 88.94 282 THR A O 1
ATOM 2195 N N . PHE A 1 283 ? 17.817 9.978 -10.419 1.00 92.00 283 PHE A N 1
ATOM 2196 C CA . PHE A 1 283 ? 17.255 10.876 -11.431 1.00 92.00 283 PHE A CA 1
ATOM 2197 C C . PHE A 1 283 ? 18.017 12.205 -11.498 1.00 92.00 283 PHE A C 1
ATOM 2199 O O . PHE A 1 283 ? 18.153 12.791 -12.574 1.00 92.00 283 PHE A O 1
ATOM 2206 N N . GLY A 1 284 ? 18.593 12.643 -10.382 1.00 89.50 284 GLY A N 1
ATOM 2207 C CA . GLY A 1 284 ? 19.153 13.977 -10.214 1.00 89.50 284 GLY A CA 1
ATOM 2208 C C . GLY A 1 284 ? 18.153 14.952 -9.589 1.00 89.50 284 GLY A C 1
ATOM 2209 O O . GLY A 1 284 ? 16.944 14.734 -9.589 1.00 89.50 284 GLY A O 1
ATOM 2210 N N . ARG A 1 285 ? 18.672 16.055 -9.051 1.00 89.25 285 ARG A N 1
ATOM 2211 C CA . ARG A 1 285 ? 17.912 17.140 -8.433 1.00 89.25 285 ARG A CA 1
ATOM 2212 C C . ARG A 1 285 ? 17.286 18.028 -9.496 1.00 89.25 285 ARG A C 1
ATOM 2214 O O . ARG A 1 285 ? 17.970 18.459 -10.426 1.00 89.25 285 ARG A O 1
ATOM 2221 N N . SER A 1 286 ? 16.016 18.358 -9.308 1.00 89.06 286 SER A N 1
ATOM 2222 C CA . SER A 1 286 ? 15.313 19.339 -10.123 1.00 89.06 286 SER A CA 1
ATOM 2223 C C . SER A 1 286 ? 14.812 20.497 -9.267 1.00 89.06 286 SER A C 1
ATOM 2225 O O . SER A 1 286 ? 14.089 20.294 -8.297 1.00 89.06 286 SER A O 1
ATOM 2227 N N . ASP A 1 287 ? 15.121 21.724 -9.684 1.00 86.62 287 ASP A N 1
ATOM 2228 C CA . ASP A 1 287 ? 14.631 22.945 -9.028 1.00 86.62 287 ASP A CA 1
ATOM 2229 C C . ASP A 1 287 ? 13.166 23.270 -9.392 1.00 86.62 287 ASP A C 1
ATOM 2231 O O . ASP A 1 287 ? 12.605 24.261 -8.924 1.00 86.62 287 ASP A O 1
ATOM 2235 N N . ARG A 1 288 ? 12.538 22.455 -10.250 1.00 87.75 288 ARG A N 1
ATOM 2236 C CA . ARG A 1 288 ? 11.132 22.566 -10.672 1.00 87.75 288 ARG A CA 1
ATOM 2237 C C . ARG A 1 288 ? 10.449 21.198 -10.701 1.00 87.75 288 ARG A C 1
ATOM 2239 O O . ARG A 1 288 ? 11.123 20.179 -10.822 1.00 87.75 288 ARG A O 1
ATOM 2246 N N . VAL A 1 289 ? 9.121 21.163 -10.629 1.00 88.81 289 VAL A N 1
ATOM 2247 C CA . VAL A 1 289 ? 8.345 19.943 -10.881 1.00 88.81 289 VAL A CA 1
ATOM 2248 C C . VAL A 1 289 ? 8.586 19.499 -12.326 1.00 88.81 289 VAL A C 1
ATOM 2250 O O . VAL A 1 289 ? 8.143 20.150 -13.272 1.00 88.81 289 VAL A O 1
ATOM 2253 N N . GLU A 1 290 ? 9.290 18.383 -12.484 1.00 93.00 290 GLU A N 1
ATOM 2254 C CA . GLU A 1 290 ? 9.555 17.741 -13.771 1.00 93.00 290 GLU A CA 1
ATOM 2255 C C . GLU A 1 290 ? 8.762 16.443 -13.881 1.00 93.00 290 GLU A C 1
ATOM 2257 O O . GLU A 1 290 ? 8.478 15.780 -12.881 1.00 93.00 290 GLU A O 1
ATOM 2262 N N . VAL A 1 291 ? 8.427 16.068 -15.115 1.00 94.06 291 VAL A N 1
ATOM 2263 C CA . VAL A 1 291 ? 7.788 14.785 -15.418 1.00 94.06 291 VAL A CA 1
ATOM 2264 C C . VAL A 1 291 ? 8.680 14.010 -16.372 1.00 94.06 291 VAL A C 1
ATOM 2266 O O . VAL A 1 291 ? 8.951 14.455 -17.488 1.00 94.06 291 VAL A O 1
ATOM 2269 N N . TYR A 1 292 ? 9.117 12.837 -15.938 1.00 95.75 292 TYR A N 1
ATOM 2270 C CA . TYR A 1 292 ? 9.808 11.869 -16.770 1.00 95.75 292 TYR A CA 1
ATOM 2271 C C . TYR A 1 292 ? 8.780 10.947 -17.443 1.00 95.75 292 TYR A C 1
ATOM 2273 O O . TYR A 1 292 ? 7.997 10.289 -16.757 1.00 95.75 292 TYR A O 1
ATOM 2281 N N . ASP A 1 293 ? 8.754 10.913 -18.781 1.00 96.38 293 ASP A N 1
ATOM 2282 C CA . ASP A 1 293 ? 7.979 9.921 -19.543 1.00 96.38 293 ASP A CA 1
ATOM 2283 C C . ASP A 1 293 ? 8.829 8.663 -19.755 1.00 96.38 293 ASP A C 1
ATOM 2285 O O . ASP A 1 293 ? 9.606 8.552 -20.706 1.00 96.38 293 ASP A O 1
ATOM 2289 N N . MET A 1 294 ? 8.705 7.723 -18.827 1.00 96.81 294 MET A N 1
ATOM 2290 C CA . MET A 1 294 ? 9.463 6.481 -18.790 1.00 96.81 294 MET A CA 1
ATOM 2291 C C . MET A 1 294 ? 8.956 5.485 -19.841 1.00 96.81 294 MET A C 1
ATOM 2293 O O . MET A 1 294 ? 7.773 5.138 -19.814 1.00 96.81 294 MET A O 1
ATOM 2297 N N . PRO A 1 295 ? 9.812 4.944 -20.727 1.00 96.19 295 PRO A N 1
ATOM 2298 C CA . PRO A 1 295 ? 9.443 3.859 -21.639 1.00 96.19 295 PRO A CA 1
ATOM 2299 C C . PRO A 1 295 ? 8.849 2.637 -20.905 1.00 96.19 295 PRO A C 1
ATOM 2301 O O . PRO A 1 295 ? 9.390 2.249 -19.865 1.00 96.19 295 PRO A O 1
ATOM 2304 N N . PRO A 1 296 ? 7.778 1.991 -21.417 1.00 96.81 296 PRO A N 1
ATOM 2305 C CA . PRO A 1 296 ? 7.127 0.873 -20.725 1.00 96.81 296 PRO A CA 1
ATOM 2306 C C . PRO A 1 296 ? 8.085 -0.270 -20.365 1.00 96.81 296 PRO A C 1
ATOM 2308 O O . PRO A 1 296 ? 7.974 -0.868 -19.298 1.00 96.81 296 PRO A O 1
ATOM 2311 N N . GLU A 1 297 ? 9.062 -0.554 -21.229 1.00 96.62 297 GLU A N 1
ATOM 2312 C CA . GLU A 1 297 ? 10.091 -1.577 -21.045 1.00 96.62 297 GLU A CA 1
ATOM 2313 C C . GLU A 1 297 ? 11.073 -1.273 -19.905 1.00 96.62 297 GLU A C 1
ATOM 2315 O O . GLU A 1 297 ? 11.793 -2.166 -19.458 1.00 96.62 297 GLU A O 1
ATOM 2320 N N . ARG A 1 298 ? 11.101 -0.040 -19.398 1.00 96.62 298 ARG A N 1
ATOM 2321 C CA . ARG A 1 298 ? 11.911 0.329 -18.235 1.00 96.62 298 ARG A CA 1
ATOM 2322 C C . ARG A 1 298 ? 11.120 0.269 -16.931 1.00 96.62 298 ARG A C 1
ATOM 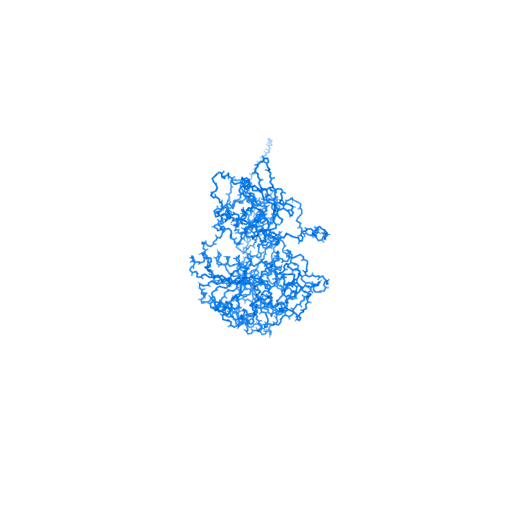2324 O O . ARG A 1 298 ? 11.748 0.099 -15.905 1.00 96.62 298 ARG A O 1
ATOM 2331 N N . SER A 1 299 ? 9.784 0.289 -16.958 1.00 98.12 299 SER A N 1
ATOM 2332 C CA . SER A 1 299 ? 8.954 0.244 -15.742 1.00 98.12 299 SER A CA 1
ATOM 2333 C C . SER A 1 299 ? 9.037 -1.096 -15.002 1.00 98.12 299 SER A C 1
ATOM 2335 O O . SER A 1 299 ? 8.752 -2.146 -15.591 1.00 98.12 299 SER A O 1
ATOM 2337 N N . LEU A 1 300 ? 9.352 -1.046 -13.701 1.00 97.81 300 LEU A N 1
ATOM 2338 C CA . LEU A 1 300 ? 9.265 -2.185 -12.779 1.00 97.81 300 LEU A CA 1
ATOM 2339 C C . LEU A 1 300 ? 7.829 -2.679 -12.621 1.00 97.81 300 LEU A C 1
ATOM 2341 O O . LEU A 1 300 ? 7.577 -3.868 -12.795 1.00 97.81 300 LEU A O 1
ATOM 2345 N N . GLY A 1 301 ? 6.881 -1.779 -12.351 1.00 98.31 301 GLY A N 1
ATOM 2346 C CA . GLY A 1 301 ? 5.473 -2.135 -12.166 1.00 98.31 301 GLY A CA 1
ATOM 2347 C C . GLY A 1 301 ? 4.899 -2.885 -13.368 1.00 98.31 301 GLY A C 1
ATOM 2348 O O . GLY A 1 301 ? 4.287 -3.942 -13.208 1.00 98.31 301 GLY A O 1
ATOM 2349 N N . LEU A 1 302 ? 5.176 -2.406 -14.588 1.00 98.75 302 LEU A N 1
ATOM 2350 C CA . LEU A 1 302 ? 4.761 -3.104 -15.810 1.00 98.75 302 LEU A CA 1
ATOM 2351 C C . LEU A 1 302 ? 5.519 -4.420 -16.021 1.00 98.75 302 LEU A C 1
ATOM 2353 O O . LEU A 1 302 ? 4.940 -5.365 -16.550 1.00 98.75 302 LEU A O 1
ATOM 2357 N N . ALA A 1 303 ? 6.783 -4.520 -15.598 1.00 98.69 303 ALA A N 1
ATOM 2358 C CA . ALA A 1 303 ? 7.499 -5.793 -15.618 1.00 98.69 303 ALA A CA 1
ATOM 2359 C C . ALA A 1 303 ? 6.845 -6.823 -14.689 1.00 98.69 303 ALA A C 1
ATOM 2361 O O . ALA A 1 303 ? 6.664 -7.961 -15.105 1.00 98.69 303 ALA A O 1
ATOM 2362 N N . TYR A 1 304 ? 6.437 -6.444 -13.475 1.00 98.56 304 TYR A N 1
ATOM 2363 C CA . TYR A 1 304 ? 5.748 -7.360 -12.561 1.00 98.56 304 TYR A CA 1
ATOM 2364 C C . TYR A 1 304 ? 4.430 -7.864 -13.160 1.00 98.56 304 TYR A C 1
ATOM 2366 O O . TYR A 1 304 ? 4.200 -9.074 -13.210 1.00 98.56 304 TYR A O 1
ATOM 2374 N N . ILE A 1 305 ? 3.610 -6.947 -13.686 1.00 98.69 305 ILE A N 1
ATOM 2375 C CA . ILE A 1 305 ? 2.321 -7.254 -14.325 1.00 98.69 305 ILE A CA 1
ATOM 2376 C C . ILE A 1 305 ? 2.511 -8.201 -15.517 1.00 98.69 305 ILE A C 1
ATOM 2378 O O . ILE A 1 305 ? 1.884 -9.260 -15.573 1.00 98.69 305 ILE A O 1
ATOM 2382 N N . ALA A 1 306 ? 3.430 -7.879 -16.433 1.00 98.44 306 ALA A N 1
ATOM 2383 C CA . ALA A 1 306 ? 3.694 -8.685 -17.626 1.00 98.44 306 ALA A CA 1
ATOM 2384 C C . ALA A 1 306 ? 4.211 -10.100 -17.306 1.00 98.44 306 ALA A C 1
ATOM 2386 O O . ALA A 1 306 ? 4.162 -10.991 -18.155 1.00 98.44 306 ALA A O 1
ATOM 2387 N N . ARG A 1 307 ? 4.736 -10.319 -16.093 1.00 97.94 307 ARG A N 1
ATOM 2388 C CA . ARG A 1 307 ? 5.262 -11.612 -15.629 1.00 97.94 307 ARG A CA 1
ATOM 2389 C C . ARG A 1 307 ? 4.331 -12.355 -14.684 1.00 97.94 307 ARG A C 1
ATOM 2391 O O . ARG A 1 307 ? 4.738 -13.338 -14.074 1.00 97.94 307 ARG A O 1
ATOM 2398 N N . GLY A 1 308 ? 3.073 -11.931 -14.641 1.00 96.62 308 GLY A N 1
ATOM 2399 C CA . GLY A 1 308 ? 1.977 -12.755 -14.167 1.00 96.62 308 GLY A CA 1
ATOM 2400 C C . GLY A 1 308 ? 1.720 -12.702 -12.669 1.00 96.62 308 GLY A C 1
ATOM 2401 O O . GLY A 1 308 ? 1.050 -13.592 -12.164 1.00 96.62 308 GLY A O 1
ATOM 2402 N N . VAL A 1 309 ? 2.182 -11.676 -11.946 1.00 98.56 309 VAL A N 1
ATOM 2403 C CA . VAL A 1 309 ? 1.676 -11.458 -10.577 1.00 98.56 309 VAL A CA 1
ATOM 2404 C C . VAL A 1 309 ? 0.141 -11.421 -10.588 1.00 98.56 309 VAL A C 1
ATOM 2406 O O . VAL A 1 309 ? -0.472 -10.922 -11.531 1.00 98.56 309 VAL A O 1
ATOM 2409 N N . SER A 1 310 ? -0.494 -11.969 -9.556 1.00 98.75 310 SER A N 1
ATOM 2410 C CA . SER A 1 310 ? -1.962 -11.997 -9.438 1.00 98.75 310 SER A CA 1
ATOM 2411 C C . SER A 1 310 ? -2.523 -10.683 -8.897 1.00 98.75 310 SER A C 1
ATOM 2413 O O . SER A 1 310 ? -3.665 -10.325 -9.171 1.00 98.75 310 SER A O 1
ATOM 2415 N N . ALA A 1 311 ? -1.715 -9.984 -8.101 1.00 98.88 311 ALA A N 1
ATOM 2416 C CA . ALA A 1 311 ? -1.937 -8.634 -7.605 1.00 98.88 311 ALA A CA 1
ATOM 2417 C C . ALA A 1 311 ? -0.591 -8.056 -7.152 1.00 98.88 311 ALA A C 1
ATOM 2419 O O . ALA A 1 311 ? 0.330 -8.813 -6.828 1.00 98.88 311 ALA A O 1
ATOM 2420 N N . ALA A 1 312 ? -0.479 -6.733 -7.092 1.00 98.75 312 ALA A N 1
ATOM 2421 C CA . ALA A 1 312 ? 0.695 -6.078 -6.536 1.00 98.75 312 ALA A CA 1
ATOM 2422 C C . ALA A 1 312 ? 0.332 -4.840 -5.709 1.00 98.75 312 ALA A C 1
ATOM 2424 O O . ALA A 1 312 ? -0.539 -4.081 -6.108 1.00 98.75 312 ALA A O 1
ATOM 2425 N N . ILE A 1 313 ? 1.013 -4.595 -4.589 1.00 98.62 313 ILE A N 1
ATOM 2426 C CA . ILE A 1 313 ? 0.924 -3.328 -3.852 1.00 98.62 313 ILE A CA 1
ATOM 2427 C C . ILE A 1 313 ? 2.236 -2.580 -4.026 1.00 98.62 313 ILE A C 1
ATOM 2429 O O . ILE A 1 313 ? 3.281 -2.997 -3.513 1.00 98.62 313 ILE A O 1
ATOM 2433 N N . LEU A 1 314 ? 2.176 -1.486 -4.782 1.00 98.12 314 LEU A N 1
ATOM 2434 C CA . LEU A 1 314 ? 3.346 -0.750 -5.242 1.00 98.12 314 LEU A CA 1
ATOM 2435 C C . LEU A 1 314 ? 3.173 0.753 -4.986 1.00 98.12 314 LEU A C 1
ATOM 2437 O O . LEU A 1 314 ? 2.062 1.274 -5.108 1.00 98.12 314 LEU A O 1
ATOM 2441 N N . PRO A 1 315 ? 4.251 1.481 -4.668 1.00 96.62 315 PRO A N 1
ATOM 2442 C CA . PRO A 1 315 ? 4.217 2.931 -4.570 1.00 96.62 315 PRO A CA 1
ATOM 2443 C C . PRO A 1 315 ? 4.350 3.613 -5.936 1.00 96.62 315 PRO A C 1
ATOM 2445 O O . PRO A 1 315 ? 5.275 3.324 -6.686 1.00 96.62 315 PRO A O 1
ATOM 2448 N N . VAL A 1 316 ? 3.479 4.574 -6.235 1.00 95.88 316 VAL A N 1
ATOM 2449 C CA . VAL A 1 316 ? 3.598 5.480 -7.397 1.00 95.88 316 VAL A CA 1
ATOM 2450 C C . VAL A 1 316 ? 4.438 6.731 -7.098 1.00 95.88 316 VAL A C 1
ATOM 2452 O O . VAL A 1 316 ? 4.510 7.643 -7.910 1.00 95.88 316 VAL A O 1
ATOM 2455 N N . GLY A 1 317 ? 5.027 6.805 -5.906 1.00 92.81 317 GLY A N 1
ATOM 2456 C CA . GLY A 1 317 ? 5.781 7.952 -5.411 1.00 92.81 317 GLY A CA 1
ATOM 2457 C C . GLY A 1 317 ? 6.721 7.556 -4.267 1.00 92.81 317 GLY A C 1
ATOM 2458 O O . GLY A 1 317 ? 6.940 6.356 -4.052 1.00 92.81 317 GLY A O 1
ATOM 2459 N N . PRO A 1 318 ? 7.214 8.529 -3.487 1.00 89.25 318 PRO A N 1
ATOM 2460 C CA . PRO A 1 318 ? 7.966 8.276 -2.266 1.00 89.25 318 PRO A CA 1
ATOM 2461 C C . PRO A 1 318 ? 7.128 7.489 -1.265 1.00 89.25 318 PRO A C 1
ATOM 2463 O O . PRO A 1 318 ? 5.920 7.720 -1.123 1.00 89.25 318 PRO A O 1
ATOM 2466 N N . ASN A 1 319 ? 7.752 6.559 -0.552 1.00 90.00 319 ASN A N 1
ATOM 2467 C CA . ASN A 1 319 ? 7.098 5.821 0.517 1.00 90.00 319 ASN A CA 1
ATOM 2468 C C . ASN A 1 319 ? 8.093 5.319 1.568 1.00 90.00 319 ASN A C 1
ATOM 2470 O O . ASN A 1 319 ? 9.299 5.283 1.357 1.00 90.00 319 ASN A O 1
ATOM 2474 N N . HIS A 1 320 ? 7.564 4.854 2.698 1.00 85.19 320 HIS A N 1
ATOM 2475 C CA . HIS A 1 320 ? 8.357 4.104 3.664 1.00 85.19 320 HIS A CA 1
ATOM 2476 C C . HIS A 1 320 ? 8.375 2.616 3.313 1.00 85.19 320 HIS A C 1
ATOM 2478 O O . HIS A 1 320 ? 7.320 1.986 3.191 1.00 85.19 320 HIS A O 1
ATOM 2484 N N . GLY A 1 321 ? 9.577 2.037 3.227 1.00 83.06 321 GLY A N 1
ATOM 2485 C CA . GLY A 1 321 ? 9.773 0.608 2.978 1.00 83.06 321 GLY A CA 1
ATOM 2486 C C . GLY A 1 321 ? 9.045 -0.276 3.994 1.00 83.06 321 GLY A C 1
ATOM 2487 O O . GLY A 1 321 ? 8.363 -1.213 3.601 1.00 83.06 321 GLY A O 1
ATOM 2488 N N . TRP A 1 322 ? 9.055 0.085 5.281 1.00 84.75 322 TRP A N 1
ATOM 2489 C CA . TRP A 1 322 ? 8.321 -0.644 6.331 1.00 84.75 322 TRP A CA 1
ATOM 2490 C C . TRP A 1 322 ? 6.803 -0.662 6.158 1.00 84.75 322 TRP A C 1
ATOM 2492 O O . TRP A 1 322 ? 6.113 -1.445 6.812 1.00 84.75 322 TRP A O 1
ATOM 2502 N N . ARG A 1 323 ? 6.240 0.159 5.266 1.00 88.69 323 ARG A N 1
ATOM 2503 C CA . ARG A 1 323 ? 4.804 0.107 5.005 1.00 88.69 323 ARG A CA 1
ATOM 2504 C C . ARG A 1 323 ? 4.381 -1.222 4.392 1.00 88.69 323 ARG A C 1
ATOM 2506 O O . ARG A 1 323 ? 3.277 -1.683 4.665 1.00 88.69 323 ARG A O 1
ATOM 2513 N N . THR A 1 324 ? 5.258 -1.872 3.625 1.00 92.12 324 THR A N 1
ATOM 2514 C CA . THR A 1 324 ? 4.937 -3.205 3.108 1.00 92.12 324 THR A CA 1
ATOM 2515 C C . THR A 1 324 ? 4.858 -4.261 4.211 1.00 92.12 324 THR A C 1
ATOM 2517 O O . THR A 1 324 ? 4.092 -5.204 4.045 1.00 92.12 324 THR A O 1
ATOM 2520 N N . ASP A 1 325 ? 5.583 -4.120 5.324 1.00 90.75 325 ASP A N 1
ATOM 2521 C CA . ASP A 1 325 ? 5.477 -5.064 6.444 1.00 90.75 325 ASP A CA 1
ATOM 2522 C C . ASP A 1 325 ? 4.100 -4.957 7.115 1.00 90.75 325 ASP A C 1
ATOM 2524 O O . ASP A 1 325 ? 3.467 -5.972 7.400 1.00 90.75 325 ASP A O 1
ATOM 2528 N N . VAL A 1 326 ? 3.604 -3.726 7.287 1.00 90.62 326 VAL A N 1
ATOM 2529 C CA . VAL A 1 326 ? 2.252 -3.430 7.799 1.00 90.62 326 VAL A CA 1
ATOM 2530 C C . VAL A 1 326 ? 1.182 -4.042 6.893 1.00 90.62 326 VAL A C 1
ATOM 2532 O O . VAL A 1 326 ? 0.227 -4.655 7.362 1.00 90.62 326 VAL A O 1
ATOM 2535 N N . GLU A 1 327 ? 1.331 -3.904 5.577 1.00 94.31 327 GLU A N 1
ATOM 2536 C CA . GLU A 1 327 ? 0.377 -4.453 4.607 1.00 94.31 327 GLU A CA 1
ATOM 2537 C C . GLU A 1 327 ? 0.366 -5.979 4.617 1.00 94.31 327 GLU A C 1
ATOM 2539 O O . GLU A 1 327 ? -0.705 -6.574 4.727 1.00 94.31 327 GLU A O 1
ATOM 2544 N N . VAL A 1 328 ? 1.543 -6.611 4.552 1.00 94.00 328 VAL A N 1
ATOM 2545 C CA . VAL A 1 328 ? 1.676 -8.073 4.620 1.00 94.00 328 VAL A CA 1
ATOM 2546 C C . VAL A 1 328 ? 1.099 -8.593 5.930 1.00 94.00 328 VAL A C 1
ATOM 2548 O O . VAL A 1 328 ? 0.326 -9.549 5.930 1.00 94.00 328 VAL A O 1
ATOM 2551 N N . HIS A 1 329 ? 1.405 -7.945 7.052 1.00 91.19 329 HIS A N 1
ATOM 2552 C CA . HIS A 1 329 ? 0.824 -8.324 8.331 1.00 91.19 329 HIS A CA 1
ATOM 2553 C C . HIS A 1 329 ? -0.702 -8.245 8.314 1.00 91.19 329 HIS A C 1
ATOM 2555 O O . HIS A 1 329 ? -1.362 -9.220 8.674 1.00 91.19 329 HIS A O 1
ATOM 2561 N N . ARG A 1 330 ? -1.274 -7.132 7.841 1.00 91.75 330 ARG A N 1
ATOM 2562 C CA . ARG A 1 330 ? -2.729 -6.934 7.759 1.00 91.75 330 ARG A CA 1
ATOM 2563 C C . ARG A 1 330 ? -3.417 -7.944 6.858 1.00 91.75 330 ARG A C 1
ATOM 2565 O O . ARG A 1 330 ? -4.500 -8.404 7.218 1.00 91.75 330 ARG A O 1
ATOM 2572 N N . MET A 1 331 ? -2.799 -8.341 5.743 1.00 94.75 331 MET A N 1
ATOM 2573 C CA . MET A 1 331 ? -3.315 -9.422 4.892 1.00 94.75 331 MET A CA 1
ATOM 2574 C C . MET A 1 331 ? -3.571 -10.693 5.706 1.00 94.75 331 MET A C 1
ATOM 2576 O O . MET A 1 331 ? -4.629 -11.308 5.594 1.00 94.75 331 MET A O 1
ATOM 2580 N N . PHE A 1 332 ? -2.628 -11.060 6.571 1.00 93.12 332 PHE A N 1
ATOM 2581 C CA . PHE A 1 332 ? -2.716 -12.275 7.370 1.00 93.12 332 PHE A CA 1
ATOM 2582 C C . PHE A 1 332 ? -3.492 -12.117 8.676 1.00 93.12 332 PHE A C 1
ATOM 2584 O O . PHE A 1 332 ? -4.177 -13.049 9.080 1.00 93.12 332 PHE A O 1
ATOM 2591 N N . SER A 1 333 ? -3.409 -10.980 9.363 1.00 88.94 333 SER A N 1
ATOM 2592 C CA . SER A 1 333 ? -4.097 -10.781 10.646 1.00 88.94 333 SER A CA 1
ATOM 2593 C C . SER A 1 333 ? -5.599 -10.555 10.479 1.00 88.94 333 SER A C 1
ATOM 2595 O O . SER A 1 333 ? -6.374 -10.878 11.378 1.00 88.94 333 SER A O 1
ATOM 2597 N N . THR A 1 334 ? -6.029 -10.069 9.312 1.00 91.19 334 THR A N 1
ATOM 2598 C CA . THR A 1 334 ? -7.450 -9.849 9.005 1.00 91.19 334 THR A CA 1
ATOM 2599 C C . THR A 1 334 ? -8.036 -10.919 8.085 1.00 91.19 334 THR A C 1
ATOM 2601 O O . THR A 1 334 ? -9.212 -11.252 8.222 1.00 91.19 334 THR A O 1
ATOM 2604 N N . GLY A 1 335 ? -7.239 -11.473 7.160 1.00 93.75 335 GLY A N 1
ATOM 2605 C CA . GLY A 1 335 ? -7.752 -12.271 6.041 1.00 93.75 335 GLY A CA 1
ATOM 2606 C C . GLY A 1 335 ? -8.654 -11.470 5.092 1.00 93.75 335 GLY A C 1
ATOM 2607 O O . GLY A 1 335 ? -9.467 -12.054 4.375 1.00 93.75 335 GLY A O 1
ATOM 2608 N N . ALA A 1 336 ? -8.578 -10.136 5.143 1.00 95.62 336 ALA A N 1
ATOM 2609 C CA . ALA A 1 336 ? -9.419 -9.254 4.353 1.00 95.62 336 ALA A CA 1
ATOM 2610 C C . ALA A 1 336 ? -8.995 -9.243 2.871 1.00 95.62 336 ALA A C 1
ATOM 2612 O O . ALA A 1 336 ? -7.838 -9.531 2.544 1.00 95.62 336 ALA A O 1
ATOM 2613 N N . PRO A 1 337 ? -9.912 -8.872 1.960 1.00 98.12 337 PRO A N 1
ATOM 2614 C CA . PRO A 1 337 ? -9.566 -8.512 0.592 1.00 98.12 337 PRO A CA 1
ATOM 2615 C C . PRO A 1 337 ? -8.457 -7.458 0.531 1.00 98.12 337 PRO A C 1
ATOM 2617 O O . PRO A 1 337 ? -8.389 -6.557 1.370 1.00 98.12 337 PRO A O 1
ATOM 2620 N N . LEU A 1 338 ? -7.613 -7.528 -0.498 1.00 98.62 338 LEU A N 1
ATOM 2621 C CA . LEU A 1 338 ? -6.470 -6.623 -0.656 1.00 98.62 338 LEU A CA 1
ATOM 2622 C C . LEU A 1 338 ? -6.886 -5.144 -0.707 1.00 98.62 338 LEU A C 1
ATOM 2624 O O . LEU A 1 338 ? -6.166 -4.288 -0.196 1.00 98.62 338 LEU A O 1
ATOM 2628 N N . GLY A 1 339 ? -8.057 -4.834 -1.274 1.00 98.31 339 GLY A N 1
ATOM 2629 C CA . GLY A 1 339 ? -8.600 -3.476 -1.277 1.00 98.31 339 GLY A CA 1
ATOM 2630 C C . GLY A 1 339 ? -8.889 -2.951 0.132 1.00 98.31 339 GLY A C 1
ATOM 2631 O O . GLY A 1 339 ? -8.605 -1.791 0.409 1.00 98.31 339 GLY A O 1
ATOM 2632 N N . GLU A 1 340 ? -9.361 -3.809 1.040 1.00 97.38 340 GLU A N 1
ATOM 2633 C CA . GLU A 1 340 ? -9.649 -3.442 2.437 1.00 97.38 340 GLU A CA 1
ATOM 2634 C C . GLU A 1 340 ? -8.378 -3.326 3.272 1.00 97.38 340 GLU A C 1
ATOM 2636 O O . GLU A 1 340 ? -8.285 -2.465 4.149 1.00 97.38 340 GLU A O 1
ATOM 2641 N N . VAL A 1 341 ? -7.359 -4.134 2.959 1.00 96.81 341 VAL A N 1
ATOM 2642 C CA . VAL A 1 341 ? -6.013 -3.936 3.508 1.00 96.81 341 VAL A CA 1
ATOM 2643 C C . VAL A 1 341 ? -5.533 -2.521 3.174 1.00 96.81 341 VAL A C 1
ATOM 2645 O O . VAL A 1 341 ? -5.138 -1.789 4.083 1.00 96.81 341 VAL A O 1
ATOM 2648 N N . MET A 1 342 ? -5.659 -2.085 1.916 1.00 97.50 342 MET A N 1
ATOM 2649 C CA . MET A 1 342 ? -5.297 -0.720 1.516 1.00 97.50 342 MET A CA 1
ATOM 2650 C C . MET A 1 342 ? -6.203 0.348 2.134 1.00 97.50 342 MET A C 1
ATOM 2652 O O . MET A 1 342 ? -5.694 1.342 2.650 1.00 97.50 342 MET A O 1
ATOM 2656 N N . GLN A 1 343 ? -7.520 0.136 2.167 1.00 96.25 343 GLN A N 1
ATOM 2657 C CA . GLN A 1 343 ? -8.468 1.053 2.805 1.00 96.25 343 GLN A CA 1
ATOM 2658 C C . GLN A 1 343 ? -8.117 1.286 4.279 1.00 96.25 343 GLN A C 1
ATOM 2660 O O . GLN A 1 343 ? -8.083 2.428 4.727 1.00 96.25 343 GLN A O 1
ATOM 2665 N N . SER A 1 344 ? -7.748 0.237 5.021 1.00 94.38 344 SER A N 1
ATOM 2666 C CA . SER A 1 344 ? -7.295 0.372 6.412 1.00 94.38 344 SER A CA 1
ATOM 2667 C C . SER A 1 344 ? -6.002 1.189 6.534 1.00 94.38 344 SER A C 1
ATOM 2669 O O . SER A 1 344 ? -5.784 1.888 7.526 1.00 94.38 344 SER A O 1
ATOM 2671 N N . CYS A 1 345 ? -5.114 1.108 5.536 1.00 93.81 345 CYS A N 1
ATOM 2672 C CA . CYS A 1 345 ? -3.897 1.912 5.490 1.00 93.81 345 CYS A CA 1
ATOM 2673 C C . CYS A 1 345 ? -4.208 3.389 5.237 1.00 93.81 345 CYS A C 1
ATOM 2675 O O . CYS A 1 345 ? -3.599 4.263 5.848 1.00 93.81 345 CYS A O 1
ATOM 2677 N N . TYR A 1 346 ? -5.184 3.667 4.380 1.00 95.12 346 TYR A N 1
ATOM 2678 C CA . TYR A 1 346 ? -5.669 5.018 4.130 1.00 95.12 346 TYR A CA 1
ATOM 2679 C C . TYR A 1 346 ? -6.455 5.585 5.320 1.00 95.12 346 TYR A C 1
ATOM 2681 O O . TYR A 1 346 ? -6.299 6.754 5.644 1.00 95.12 346 TYR A O 1
ATOM 2689 N N . ALA A 1 347 ? -7.238 4.774 6.031 1.00 94.19 347 ALA A N 1
ATOM 2690 C CA . ALA A 1 347 ? -7.947 5.218 7.230 1.00 94.19 347 ALA A CA 1
ATOM 2691 C C . ALA A 1 347 ? -6.986 5.638 8.354 1.00 94.19 347 ALA A C 1
ATOM 2693 O O . ALA A 1 347 ? -7.213 6.610 9.071 1.00 94.19 347 ALA A O 1
ATOM 2694 N N . GLU A 1 348 ? -5.862 4.942 8.490 1.00 92.38 348 GLU A N 1
ATOM 2695 C CA . GLU A 1 348 ? -4.780 5.374 9.372 1.00 92.38 348 GLU A CA 1
ATOM 2696 C C . GLU A 1 348 ? -4.172 6.715 8.927 1.00 92.38 348 GLU A C 1
ATOM 2698 O O . GLU A 1 348 ? -3.940 7.591 9.761 1.00 92.38 348 GLU A O 1
ATOM 2703 N N . LEU A 1 349 ? -3.970 6.905 7.618 1.00 90.88 349 LEU A N 1
ATOM 2704 C CA . LEU A 1 349 ? -3.496 8.167 7.046 1.00 90.88 349 LEU A CA 1
ATOM 2705 C C . LEU A 1 349 ? -4.461 9.330 7.340 1.00 90.88 349 LEU A C 1
ATOM 2707 O O . LEU A 1 349 ? -4.002 10.424 7.659 1.00 90.88 349 LEU A O 1
ATOM 2711 N N . VAL A 1 350 ? -5.779 9.106 7.301 1.00 92.19 350 VAL A N 1
ATOM 2712 C CA . VAL A 1 350 ? -6.787 10.113 7.690 1.00 92.19 350 VAL A CA 1
ATOM 2713 C C . VAL A 1 350 ? -6.533 10.619 9.108 1.00 92.19 350 VAL A C 1
ATOM 2715 O O . VAL A 1 350 ? -6.477 11.828 9.336 1.00 92.19 350 VAL A O 1
ATOM 2718 N N . LEU A 1 351 ? -6.310 9.711 10.063 1.00 91.44 351 LEU A N 1
ATOM 2719 C CA . LEU A 1 351 ? -5.970 10.096 11.434 1.00 91.44 351 LEU A CA 1
ATOM 2720 C C . LEU A 1 351 ? -4.597 10.776 11.499 1.00 91.44 351 LEU A C 1
ATOM 2722 O O . LEU A 1 351 ? -4.432 11.772 12.203 1.00 91.44 351 LEU A O 1
ATOM 2726 N N . ALA A 1 352 ? -3.617 10.321 10.716 1.00 87.00 352 ALA A N 1
ATOM 2727 C CA . ALA A 1 352 ? -2.321 10.990 10.615 1.00 87.00 352 ALA A CA 1
ATOM 2728 C C . ALA A 1 352 ? -2.435 12.440 10.089 1.00 87.00 352 ALA A C 1
ATOM 2730 O O . ALA A 1 352 ? -1.594 13.272 10.432 1.00 87.00 352 ALA A O 1
ATOM 2731 N N . TYR A 1 353 ? -3.489 12.768 9.337 1.00 84.94 353 TYR A N 1
ATOM 2732 C CA . TYR A 1 353 ? -3.836 14.113 8.855 1.00 84.94 353 TYR A CA 1
ATOM 2733 C C . TYR A 1 353 ? -4.891 14.837 9.712 1.00 84.94 353 TYR A C 1
ATOM 2735 O O . TYR A 1 353 ? -5.395 15.885 9.315 1.00 84.94 353 TYR A O 1
ATOM 2743 N N . ALA A 1 354 ? -5.215 14.308 10.895 1.00 83.94 354 ALA A N 1
ATOM 2744 C CA . ALA A 1 354 ? -6.226 14.868 11.793 1.00 83.94 354 ALA A CA 1
ATOM 2745 C C . ALA A 1 354 ? -7.603 15.055 11.122 1.00 83.94 354 ALA A C 1
ATOM 2747 O O . ALA A 1 354 ? -8.297 16.034 11.378 1.00 83.94 354 ALA A O 1
ATOM 2748 N N . GLY A 1 355 ? -8.001 14.099 10.275 1.00 81.19 355 GLY A N 1
ATOM 2749 C CA . GLY A 1 355 ? -9.360 13.978 9.752 1.00 81.19 355 GLY A CA 1
ATOM 2750 C C . GLY A 1 355 ? -9.596 14.514 8.342 1.00 81.19 355 GLY A C 1
ATOM 2751 O O . GLY A 1 355 ? -10.628 14.203 7.776 1.00 81.19 355 GLY A O 1
ATOM 2752 N N . THR A 1 356 ? -8.678 15.247 7.714 1.00 83.00 356 THR A N 1
ATOM 2753 C CA . THR A 1 356 ? -8.855 15.611 6.295 1.00 83.00 356 THR A CA 1
ATOM 2754 C C . THR A 1 356 ? -7.579 15.352 5.524 1.00 83.00 356 THR A C 1
ATOM 2756 O O . THR A 1 356 ? -6.564 16.009 5.743 1.00 83.00 356 THR A O 1
ATOM 2759 N N . ILE A 1 357 ? -7.636 14.409 4.585 1.00 85.62 357 ILE A N 1
ATOM 2760 C CA . ILE A 1 357 ? -6.529 14.157 3.665 1.00 85.62 357 ILE A CA 1
ATOM 2761 C C . ILE A 1 357 ? -6.483 15.291 2.631 1.00 85.62 357 ILE A C 1
ATOM 2763 O O . ILE A 1 357 ? -7.285 15.338 1.700 1.00 85.62 357 ILE A O 1
ATOM 2767 N N . GLU A 1 358 ? -5.510 16.189 2.778 1.00 85.12 358 GLU A N 1
ATOM 2768 C CA . GLU A 1 358 ? -5.144 17.186 1.769 1.00 85.12 358 GLU A CA 1
ATOM 2769 C C . GLU A 1 358 ? -3.765 16.836 1.206 1.00 85.12 358 GLU A C 1
ATOM 2771 O O . GLU A 1 358 ? -2.731 17.153 1.792 1.00 85.12 358 GLU A O 1
ATOM 2776 N N . LEU A 1 359 ? -3.744 16.144 0.067 1.00 86.38 359 LEU A N 1
ATOM 2777 C CA . LEU A 1 359 ? -2.498 15.742 -0.582 1.00 86.38 359 LEU A CA 1
ATOM 2778 C C . LEU A 1 359 ? -2.078 16.803 -1.593 1.00 86.38 359 LEU A C 1
ATOM 2780 O O . LEU A 1 359 ? -2.859 17.184 -2.470 1.00 86.38 359 LEU A O 1
ATOM 2784 N N . GLY A 1 360 ? -0.819 17.235 -1.512 1.00 84.69 360 GLY A N 1
ATOM 2785 C CA . GLY A 1 360 ? -0.220 18.095 -2.527 1.00 84.69 360 GLY A CA 1
ATOM 2786 C C . GLY A 1 360 ? -0.277 17.434 -3.905 1.00 84.69 360 GLY A C 1
ATOM 2787 O O . GLY A 1 360 ? 0.020 16.246 -4.048 1.00 84.69 360 GLY A O 1
ATOM 2788 N N . LEU A 1 361 ? -0.663 18.197 -4.926 1.00 88.44 361 LEU A N 1
ATOM 2789 C CA . LEU A 1 361 ? -0.602 17.764 -6.321 1.00 88.44 361 LEU A CA 1
ATOM 2790 C C . LEU A 1 361 ? 0.579 18.444 -7.004 1.00 88.44 361 LEU A C 1
ATOM 2792 O O . LEU A 1 361 ? 0.820 19.635 -6.810 1.00 88.44 361 LEU A O 1
ATOM 2796 N N . TYR A 1 362 ? 1.285 17.694 -7.838 1.00 88.00 362 TYR A N 1
ATOM 2797 C CA . TYR A 1 362 ? 2.394 18.214 -8.620 1.00 88.00 362 TYR A CA 1
ATOM 2798 C C . TYR A 1 362 ? 1.859 19.063 -9.774 1.00 88.00 362 TYR A C 1
ATOM 2800 O O . TYR A 1 362 ? 1.099 18.575 -10.614 1.00 88.00 362 TYR A O 1
ATOM 2808 N N . ASP A 1 363 ? 2.285 20.321 -9.841 1.00 88.69 363 ASP A N 1
ATOM 2809 C CA . ASP A 1 363 ? 1.960 21.227 -10.940 1.00 88.69 363 ASP A CA 1
ATOM 2810 C C . ASP A 1 363 ? 3.240 21.636 -11.688 1.00 88.69 363 ASP A C 1
ATOM 2812 O O . ASP A 1 363 ? 3.960 22.529 -11.226 1.00 88.69 363 ASP A O 1
ATOM 2816 N N . PRO A 1 364 ? 3.524 21.028 -12.857 1.00 85.00 364 PRO A N 1
ATOM 2817 C CA . PRO A 1 364 ? 4.650 21.419 -13.703 1.00 85.00 364 PRO A CA 1
ATOM 2818 C C . PRO A 1 364 ? 4.623 22.897 -14.128 1.00 85.00 364 PRO A C 1
ATOM 2820 O O . PRO A 1 364 ? 5.668 23.463 -14.445 1.00 85.00 364 PRO A O 1
ATOM 2823 N N . ALA A 1 365 ? 3.451 23.547 -14.136 1.00 87.38 365 ALA A N 1
ATOM 2824 C CA . ALA A 1 365 ? 3.314 24.957 -14.496 1.00 87.38 365 ALA A CA 1
ATOM 2825 C C . ALA A 1 365 ? 3.634 25.915 -13.335 1.00 87.38 365 ALA A C 1
ATOM 2827 O O . ALA A 1 365 ? 3.870 27.100 -13.577 1.00 87.38 365 ALA A O 1
ATOM 2828 N N . SER A 1 366 ? 3.687 25.422 -12.093 1.00 82.38 366 SER A N 1
ATOM 2829 C CA . SER A 1 366 ? 3.934 26.250 -10.904 1.00 82.38 366 SER A CA 1
ATOM 2830 C C . SER A 1 366 ? 5.327 26.886 -10.881 1.00 82.38 366 SER A C 1
ATOM 2832 O O . SER A 1 366 ? 5.541 27.881 -10.186 1.00 82.38 366 SER A O 1
ATOM 2834 N N . GLY A 1 367 ? 6.287 26.310 -11.615 1.00 74.00 367 GLY A N 1
ATOM 2835 C CA . GLY A 1 367 ? 7.687 26.739 -11.619 1.00 74.00 367 GLY A CA 1
ATOM 2836 C C . GLY A 1 367 ? 8.414 26.527 -10.286 1.00 74.00 367 GLY A C 1
ATOM 2837 O O . GLY A 1 367 ? 9.548 26.980 -10.149 1.00 74.00 367 GLY A O 1
ATOM 2838 N N . LYS A 1 368 ? 7.780 25.862 -9.313 1.00 71.50 368 LYS A N 1
ATOM 2839 C CA . LYS A 1 368 ? 8.377 25.477 -8.032 1.00 71.50 368 LYS A CA 1
ATOM 2840 C C . LYS A 1 368 ? 8.963 24.072 -8.113 1.00 71.50 368 LYS A C 1
ATOM 2842 O O . LYS A 1 368 ? 8.447 23.245 -8.861 1.00 71.50 368 LYS A O 1
ATOM 2847 N N . GLY A 1 369 ? 10.030 23.815 -7.360 1.00 63.38 369 GLY A N 1
ATOM 2848 C CA . GLY A 1 369 ? 10.626 22.487 -7.192 1.00 63.38 369 GLY A CA 1
ATOM 2849 C C . GLY A 1 369 ? 9.708 21.524 -6.453 1.00 63.38 369 GLY A C 1
ATOM 2850 O O . GLY A 1 369 ? 8.871 21.953 -5.664 1.00 63.38 369 GLY A O 1
ATOM 2851 N N . ALA A 1 370 ? 9.904 20.226 -6.690 1.00 60.81 370 ALA A N 1
ATOM 2852 C CA . ALA A 1 370 ? 9.323 19.178 -5.853 1.00 60.81 370 ALA A CA 1
ATOM 2853 C C . ALA A 1 370 ? 10.027 19.063 -4.480 1.00 60.81 370 ALA A C 1
ATOM 2855 O O . ALA A 1 370 ? 9.548 18.342 -3.621 1.00 60.81 370 ALA A O 1
ATOM 2856 N N . ASP A 1 371 ? 11.126 19.798 -4.256 1.00 54.44 371 ASP A N 1
ATOM 2857 C CA . ASP A 1 371 ? 11.930 19.821 -3.017 1.00 54.44 371 ASP A CA 1
ATOM 2858 C C . ASP A 1 371 ? 11.216 20.458 -1.793 1.00 54.44 371 ASP A C 1
ATOM 2860 O O . ASP A 1 371 ? 11.855 20.743 -0.776 1.00 54.44 371 ASP A O 1
ATOM 2864 N N . GLU A 1 372 ? 9.900 20.705 -1.850 1.00 54.75 372 GLU A N 1
ATOM 2865 C CA . GLU A 1 372 ? 9.134 21.120 -0.667 1.00 54.75 372 GLU A CA 1
ATOM 2866 C C . GLU A 1 372 ? 8.993 19.903 0.285 1.00 54.75 372 GLU A C 1
ATOM 2868 O O . GLU A 1 372 ? 8.307 18.934 -0.014 1.00 54.75 372 GLU A O 1
ATOM 2873 N N . ASP A 1 373 ? 9.746 19.953 1.394 1.00 63.28 373 ASP A N 1
ATOM 2874 C CA . ASP A 1 373 ? 9.772 19.056 2.566 1.00 63.28 373 ASP A CA 1
ATOM 2875 C C . ASP A 1 373 ? 9.603 17.542 2.296 1.00 63.28 373 ASP A C 1
ATOM 2877 O O . ASP A 1 373 ? 8.502 16.993 2.281 1.00 63.28 373 ASP A O 1
ATOM 2881 N N . VAL A 1 374 ? 10.730 16.820 2.200 1.00 60.12 374 VAL A N 1
ATOM 2882 C CA . VAL A 1 374 ? 10.766 15.343 2.135 1.00 60.12 374 VAL A CA 1
ATOM 2883 C C . VAL A 1 374 ? 9.935 14.696 3.248 1.00 60.12 374 VAL A C 1
ATOM 2885 O O . VAL A 1 374 ? 9.345 13.643 3.017 1.00 60.12 374 VAL A O 1
ATOM 2888 N N . ARG A 1 375 ? 9.820 15.316 4.432 1.00 60.91 375 ARG A N 1
ATOM 2889 C CA . ARG A 1 375 ? 8.964 14.788 5.503 1.00 60.91 375 ARG A CA 1
ATOM 2890 C C . ARG A 1 375 ? 7.491 14.842 5.118 1.00 60.91 375 ARG A C 1
ATOM 2892 O O . ARG A 1 375 ? 6.780 13.874 5.354 1.00 60.91 375 ARG A O 1
ATOM 2899 N N . GLU A 1 376 ? 7.030 15.924 4.495 1.00 66.69 376 GLU A N 1
ATOM 2900 C CA . GLU A 1 376 ? 5.653 16.032 4.002 1.00 66.69 376 GLU A CA 1
ATOM 2901 C C . GLU A 1 376 ? 5.392 15.023 2.871 1.00 66.69 376 GLU A C 1
ATOM 2903 O O . GLU A 1 376 ? 4.361 14.346 2.872 1.00 66.69 376 GLU A O 1
ATOM 2908 N N . MET A 1 377 ? 6.364 14.834 1.970 1.00 65.81 377 MET A N 1
ATOM 2909 C CA . MET A 1 377 ? 6.288 13.818 0.912 1.00 65.81 377 MET A CA 1
ATOM 2910 C C . MET A 1 377 ? 6.171 12.393 1.476 1.00 65.81 377 MET A C 1
ATOM 2912 O O . MET A 1 377 ? 5.339 11.605 1.014 1.00 65.81 377 MET A O 1
ATOM 2916 N N . MET A 1 378 ? 6.965 12.073 2.500 1.00 69.00 378 MET A N 1
ATOM 2917 C CA . MET A 1 378 ? 7.024 10.747 3.124 1.00 69.00 378 MET A CA 1
ATOM 2918 C C . MET A 1 378 ? 5.874 10.491 4.106 1.00 69.00 378 MET A C 1
ATOM 2920 O O . MET A 1 378 ? 5.400 9.357 4.201 1.00 69.00 378 MET A O 1
ATOM 2924 N N . ARG A 1 379 ? 5.329 11.538 4.741 1.00 68.31 379 ARG A N 1
ATOM 2925 C CA . ARG A 1 379 ? 4.081 11.481 5.523 1.00 68.31 379 ARG A CA 1
ATOM 2926 C C . ARG A 1 379 ? 2.902 11.028 4.659 1.00 68.31 379 ARG A C 1
ATOM 2928 O O . ARG A 1 379 ? 2.026 10.303 5.126 1.00 68.31 379 ARG A O 1
ATOM 2935 N N . GLY A 1 380 ? 2.922 11.374 3.372 1.00 66.94 380 GLY A N 1
ATOM 2936 C CA . GLY A 1 380 ? 2.023 10.842 2.348 1.00 66.94 380 GLY A CA 1
ATOM 2937 C C . GLY A 1 380 ? 2.387 9.440 1.839 1.00 66.94 380 GLY A C 1
ATOM 2938 O O . GLY A 1 380 ? 1.777 8.977 0.881 1.00 66.94 380 GLY A O 1
ATOM 2939 N N . GLY A 1 381 ? 3.352 8.734 2.435 1.00 76.62 381 GLY A N 1
ATOM 2940 C CA . GLY A 1 381 ? 3.880 7.471 1.913 1.00 76.62 381 GLY A CA 1
ATOM 2941 C C . GLY A 1 381 ? 2.814 6.388 1.742 1.00 76.62 381 GLY A C 1
ATOM 2942 O O . GLY A 1 381 ? 2.813 5.683 0.736 1.00 76.62 381 GLY A O 1
ATOM 2943 N N . ALA A 1 382 ? 1.847 6.300 2.664 1.00 82.81 382 ALA A N 1
ATOM 2944 C CA . ALA A 1 382 ? 0.675 5.437 2.493 1.00 82.81 382 ALA A CA 1
ATOM 2945 C C . ALA A 1 382 ? -0.220 5.907 1.331 1.00 82.81 382 ALA A C 1
ATOM 2947 O O . ALA A 1 382 ? -0.731 5.078 0.589 1.00 82.81 382 ALA A O 1
ATOM 2948 N N . ALA A 1 383 ? -0.356 7.219 1.127 1.00 89.38 383 ALA A N 1
ATOM 2949 C CA . ALA A 1 383 ? -1.144 7.826 0.052 1.00 89.38 383 ALA A CA 1
ATOM 2950 C C . ALA A 1 383 ? -0.591 7.525 -1.348 1.00 89.38 383 ALA A C 1
ATOM 2952 O O . ALA A 1 383 ? -1.338 7.510 -2.324 1.00 89.38 383 ALA A O 1
ATOM 2953 N N . ASN A 1 384 ? 0.721 7.294 -1.445 1.00 92.31 384 ASN A N 1
ATOM 2954 C CA . ASN A 1 384 ? 1.390 6.951 -2.694 1.00 92.31 384 ASN A CA 1
ATOM 2955 C C . ASN A 1 384 ? 1.392 5.437 -2.962 1.00 92.31 384 ASN A C 1
ATOM 2957 O O . ASN A 1 384 ? 1.816 5.029 -4.038 1.00 92.31 384 ASN A O 1
ATOM 2961 N N . ARG A 1 385 ? 0.947 4.586 -2.027 1.00 95.12 385 ARG A N 1
ATOM 2962 C CA . ARG A 1 385 ? 0.867 3.129 -2.228 1.00 95.12 385 ARG A CA 1
ATOM 2963 C C . ARG A 1 385 ? -0.484 2.736 -2.794 1.00 95.12 385 ARG A C 1
ATOM 2965 O O . ARG A 1 385 ? -1.521 3.187 -2.313 1.00 95.12 385 ARG A O 1
ATOM 2972 N N . VAL A 1 386 ? -0.465 1.879 -3.808 1.00 97.06 386 VAL A N 1
ATOM 2973 C CA . VAL A 1 386 ? -1.651 1.508 -4.578 1.00 97.06 386 VAL A CA 1
ATOM 2974 C C . VAL A 1 386 ? -1.693 0.009 -4.799 1.00 97.06 386 VAL A C 1
ATOM 2976 O O . VAL A 1 386 ? -0.674 -0.617 -5.094 1.00 97.06 386 VAL A O 1
ATOM 2979 N N . LEU A 1 387 ? -2.895 -0.553 -4.696 1.00 98.75 387 LEU A N 1
ATOM 2980 C CA . LEU A 1 387 ? -3.178 -1.897 -5.167 1.00 98.75 387 LEU A CA 1
ATOM 2981 C C . LEU A 1 387 ? -3.324 -1.892 -6.691 1.00 98.75 387 LEU A C 1
ATOM 2983 O O . LEU A 1 387 ? -4.239 -1.281 -7.234 1.00 98.75 387 LEU A O 1
ATOM 2987 N N . TYR A 1 388 ? -2.466 -2.636 -7.369 1.00 98.88 388 TYR A N 1
ATOM 2988 C CA . TYR A 1 388 ? -2.668 -3.120 -8.723 1.00 98.88 388 TYR A CA 1
ATOM 2989 C C . TYR A 1 388 ? -3.341 -4.494 -8.665 1.00 98.88 388 TYR A C 1
ATOM 2991 O O . TYR A 1 388 ? -2.795 -5.432 -8.085 1.00 98.88 388 TYR A O 1
ATOM 2999 N N . GLY A 1 389 ? -4.518 -4.628 -9.269 1.00 98.69 389 GLY A N 1
ATOM 3000 C CA . GLY A 1 389 ? -5.309 -5.855 -9.294 1.00 98.69 389 GLY A CA 1
ATOM 3001 C C . GLY A 1 389 ? -6.740 -5.652 -8.805 1.00 98.69 389 GLY A C 1
ATOM 3002 O O . GLY A 1 389 ? -7.222 -4.531 -8.649 1.00 98.69 389 GLY A O 1
ATOM 3003 N N . ASP A 1 390 ? -7.429 -6.768 -8.584 1.00 98.75 390 ASP A N 1
ATOM 3004 C CA . ASP A 1 390 ? -8.812 -6.783 -8.115 1.00 98.75 390 ASP A CA 1
ATOM 3005 C C . ASP A 1 390 ? -8.895 -6.479 -6.600 1.00 98.75 390 ASP A C 1
ATOM 3007 O O . ASP A 1 390 ? -8.412 -7.285 -5.800 1.00 98.75 390 ASP A O 1
ATOM 3011 N N . PRO A 1 391 ? -9.538 -5.375 -6.167 1.00 98.75 391 PRO A N 1
ATOM 3012 C CA . PRO A 1 391 ? -9.679 -5.034 -4.749 1.00 98.75 391 PRO A CA 1
ATOM 3013 C C . PRO A 1 391 ? -10.474 -6.044 -3.915 1.00 98.75 391 PRO A C 1
ATOM 3015 O O . PRO A 1 391 ? -10.273 -6.095 -2.702 1.00 98.75 391 PRO A O 1
ATOM 3018 N N . ALA A 1 392 ? -11.336 -6.866 -4.522 1.00 98.44 392 ALA A N 1
ATOM 3019 C CA . ALA A 1 392 ? -12.068 -7.912 -3.804 1.00 98.44 392 ALA A CA 1
ATOM 3020 C C . ALA A 1 392 ? -11.284 -9.229 -3.684 1.00 98.44 392 ALA A C 1
ATOM 3022 O O . ALA A 1 392 ? -11.769 -10.170 -3.053 1.00 98.44 392 ALA A O 1
ATOM 3023 N N . TYR A 1 393 ? -10.085 -9.324 -4.269 1.00 98.44 393 TYR A N 1
ATOM 3024 C CA . TYR A 1 393 ? -9.267 -10.523 -4.149 1.00 98.44 393 TYR A CA 1
ATOM 3025 C C . TYR A 1 393 ? -8.801 -10.704 -2.697 1.00 98.44 393 TYR A C 1
ATOM 3027 O O . TYR A 1 393 ? -8.117 -9.842 -2.151 1.00 98.44 393 TYR A O 1
ATOM 3035 N N . ALA A 1 394 ? -9.161 -11.832 -2.074 1.00 97.62 394 ALA A N 1
ATOM 3036 C CA . ALA A 1 394 ? -8.808 -12.185 -0.694 1.00 97.62 394 ALA A CA 1
ATOM 3037 C C . ALA A 1 394 ? -7.981 -13.488 -0.644 1.00 97.62 394 ALA A C 1
ATOM 3039 O O . ALA A 1 394 ? -8.515 -14.556 -0.338 1.00 97.62 394 ALA A O 1
ATOM 3040 N N . PRO A 1 395 ? -6.682 -13.439 -0.989 1.00 96.56 395 PRO A N 1
ATOM 3041 C CA . PRO A 1 395 ? -5.862 -14.646 -1.107 1.00 96.56 395 PRO A CA 1
ATOM 3042 C C . PRO A 1 395 ? -5.452 -15.292 0.220 1.00 96.56 395 PRO A C 1
ATOM 3044 O O . PRO A 1 395 ? -5.036 -16.453 0.235 1.00 96.56 395 PRO A O 1
ATOM 3047 N N . PHE A 1 396 ? -5.502 -14.544 1.322 1.00 95.75 396 PHE A N 1
ATOM 3048 C CA . PHE A 1 396 ? -4.900 -14.945 2.588 1.00 95.75 396 PHE A CA 1
ATOM 3049 C C . PHE A 1 396 ? -5.967 -15.303 3.616 1.00 95.75 396 PHE A C 1
ATOM 3051 O O . PHE A 1 396 ? -6.929 -14.572 3.828 1.00 95.75 396 PHE A O 1
ATOM 3058 N N . ALA A 1 397 ? -5.779 -16.440 4.283 1.00 92.75 397 ALA A N 1
ATOM 3059 C CA . ALA A 1 397 ? -6.594 -16.801 5.432 1.00 92.75 397 ALA A CA 1
ATOM 3060 C C . ALA A 1 397 ? -6.107 -16.052 6.678 1.00 92.75 397 ALA A C 1
ATOM 3062 O O . ALA A 1 397 ? -4.899 -15.907 6.881 1.00 92.75 397 ALA A O 1
ATOM 3063 N N . ARG A 1 398 ? -7.051 -15.649 7.534 1.00 92.25 398 ARG A N 1
ATOM 3064 C CA . ARG A 1 398 ? -6.744 -15.028 8.823 1.00 92.25 398 ARG A CA 1
ATOM 3065 C C . ARG A 1 398 ? -5.921 -15.966 9.714 1.00 92.25 398 ARG A C 1
ATOM 3067 O O . ARG A 1 398 ? -6.271 -17.135 9.883 1.00 92.25 398 ARG A O 1
ATOM 3074 N N . ILE A 1 399 ? -4.873 -15.430 10.330 1.00 87.25 399 ILE A N 1
ATOM 3075 C CA . ILE A 1 399 ? -4.020 -16.096 11.314 1.00 87.25 399 ILE A CA 1
ATOM 3076 C C . ILE A 1 399 ? -4.243 -15.411 12.665 1.00 87.25 399 ILE A C 1
ATOM 3078 O O . ILE A 1 399 ? -3.722 -14.333 12.915 1.00 87.25 399 ILE A O 1
ATOM 3082 N N . GLU A 1 400 ? -4.996 -16.029 13.575 1.00 79.31 400 GLU A N 1
ATOM 3083 C CA . GLU A 1 400 ? -5.273 -15.413 14.888 1.00 79.31 400 GLU A CA 1
ATOM 3084 C C . GLU A 1 400 ? -3.993 -15.127 15.691 1.00 79.31 400 GLU A C 1
ATOM 3086 O O . GLU A 1 400 ? -3.887 -14.097 16.351 1.00 79.31 400 GLU A O 1
ATOM 3091 N N . SER A 1 401 ? -2.987 -16.004 15.597 1.00 68.94 401 SER A N 1
ATOM 3092 C CA . SER A 1 401 ? -1.700 -15.826 16.279 1.00 68.94 401 SER A CA 1
ATOM 3093 C C . SER A 1 401 ? -0.814 -14.741 15.669 1.00 68.94 401 SER A C 1
ATOM 3095 O O . SER A 1 401 ? 0.219 -14.431 16.254 1.00 68.94 401 SER A O 1
ATOM 3097 N N . SER A 1 402 ? -1.162 -14.194 14.498 1.00 66.94 402 SER A N 1
ATOM 3098 C CA . SER A 1 402 ? -0.392 -13.100 13.911 1.00 66.94 402 SER A CA 1
ATOM 3099 C C . SER A 1 402 ? -0.830 -11.740 14.432 1.00 66.94 402 SER A C 1
ATOM 3101 O O . SER A 1 402 ? -0.099 -10.784 14.222 1.00 66.94 402 SER A O 1
ATOM 3103 N N . ALA A 1 403 ? -1.971 -11.617 15.121 1.00 74.62 403 ALA A N 1
ATOM 3104 C CA . ALA A 1 403 ? -2.434 -10.331 15.630 1.00 74.62 403 ALA A CA 1
ATOM 3105 C C . ALA A 1 403 ? -1.389 -9.715 16.577 1.00 74.62 403 ALA A C 1
ATOM 3107 O O . ALA A 1 403 ? -1.244 -10.145 17.718 1.00 74.62 403 ALA A O 1
ATOM 3108 N N . ALA A 1 404 ? -0.672 -8.690 16.103 1.00 75.88 404 ALA A N 1
ATOM 3109 C CA . ALA A 1 404 ? 0.315 -7.968 16.905 1.00 75.88 404 ALA A CA 1
ATOM 3110 C C . ALA A 1 404 ? -0.353 -7.216 18.065 1.00 75.88 404 ALA A C 1
ATOM 3112 O O . ALA A 1 404 ? 0.268 -6.986 19.102 1.00 75.88 404 ALA A O 1
ATOM 3113 N N . LEU A 1 405 ? -1.634 -6.881 17.896 1.00 85.12 405 LEU A N 1
ATOM 3114 C CA . LEU A 1 405 ? -2.461 -6.172 18.853 1.00 85.12 405 LEU A CA 1
ATOM 3115 C C . LEU A 1 405 ? -3.786 -6.913 19.058 1.00 85.12 405 LEU A C 1
ATOM 3117 O O . LEU A 1 405 ? -4.547 -7.122 18.114 1.00 85.12 405 LEU A O 1
ATOM 3121 N N . ALA A 1 406 ? -4.084 -7.275 20.302 1.00 89.19 406 ALA A N 1
ATOM 3122 C CA . ALA A 1 406 ? -5.393 -7.769 20.702 1.00 89.19 406 ALA A CA 1
ATOM 3123 C C . ALA A 1 406 ? -6.230 -6.609 21.249 1.00 89.19 406 ALA A C 1
ATOM 3125 O O . ALA A 1 406 ? -5.818 -5.954 22.204 1.00 89.19 406 ALA A O 1
ATOM 3126 N N . VAL A 1 407 ? -7.414 -6.385 20.679 1.00 92.44 407 VAL A N 1
ATOM 3127 C CA . VAL A 1 407 ? -8.327 -5.306 21.084 1.00 92.44 407 VAL A CA 1
ATOM 3128 C C . VAL A 1 407 ? -9.614 -5.902 21.648 1.00 92.44 407 VAL A C 1
ATOM 3130 O O . VAL A 1 407 ? -10.186 -6.829 21.073 1.00 92.44 407 VAL A O 1
ATOM 3133 N N . ARG A 1 408 ? -10.071 -5.392 22.794 1.00 94.50 408 ARG A N 1
ATOM 3134 C CA . ARG A 1 408 ? -11.324 -5.785 23.451 1.00 94.50 408 ARG A CA 1
ATOM 3135 C C . ARG A 1 408 ? -12.150 -4.554 23.795 1.00 94.50 408 ARG A C 1
ATOM 3137 O O . ARG A 1 408 ? -11.623 -3.604 24.363 1.00 94.50 408 ARG A O 1
ATOM 3144 N N . GLY A 1 409 ? -13.449 -4.620 23.531 1.00 92.81 409 GLY A N 1
ATOM 3145 C CA . GLY A 1 409 ? -14.385 -3.519 23.748 1.00 92.81 409 GLY A CA 1
ATOM 3146 C C . GLY A 1 409 ? -14.902 -2.928 22.433 1.00 92.81 409 GLY A C 1
ATOM 3147 O O . GLY A 1 409 ? -14.637 -3.498 21.374 1.00 92.81 409 GLY A O 1
ATOM 3148 N N . PRO A 1 410 ? -15.656 -1.820 22.498 1.00 94.62 410 PRO A N 1
ATOM 3149 C CA . PRO A 1 410 ? -15.943 -1.032 23.701 1.00 94.62 410 PRO A CA 1
ATOM 3150 C C . PRO A 1 410 ? -16.850 -1.765 24.713 1.00 94.62 410 PRO A C 1
ATOM 3152 O O . PRO A 1 410 ? -17.842 -2.382 24.337 1.00 94.62 410 PRO A O 1
ATOM 3155 N N . THR A 1 411 ? -16.528 -1.703 26.010 1.00 96.12 411 THR A N 1
ATOM 3156 C CA . THR A 1 411 ? -17.354 -2.259 27.104 1.00 96.12 411 THR A CA 1
ATOM 3157 C C . THR A 1 411 ? -17.898 -1.153 28.010 1.00 96.12 411 THR A C 1
ATOM 3159 O O . THR A 1 411 ? -17.099 -0.329 28.456 1.00 96.12 411 THR A O 1
ATOM 3162 N N . PRO A 1 412 ? -19.204 -1.122 28.329 1.00 95.81 412 PRO A N 1
ATOM 3163 C CA . PRO A 1 412 ? -19.798 -0.058 29.141 1.00 95.81 412 PRO A CA 1
ATOM 3164 C C . PRO A 1 412 ? -19.300 -0.077 30.594 1.00 95.81 412 PRO A C 1
ATOM 3166 O O . PRO A 1 412 ? -19.007 -1.140 31.146 1.00 95.81 412 PRO A O 1
ATOM 3169 N N . ARG A 1 413 ? -19.256 1.102 31.221 1.00 96.06 413 ARG A N 1
ATOM 3170 C CA . ARG A 1 413 ? -18.884 1.326 32.627 1.00 96.06 413 ARG A CA 1
ATOM 3171 C C . ARG A 1 413 ? -20.029 1.921 33.442 1.00 96.06 413 ARG A C 1
ATOM 3173 O O . ARG A 1 413 ? -21.003 2.433 32.895 1.00 96.06 413 ARG A O 1
ATOM 3180 N N . GLU A 1 414 ? -19.896 1.867 34.769 1.00 95.50 414 GLU A N 1
ATOM 3181 C CA . GLU A 1 414 ? -20.899 2.394 35.711 1.00 95.50 414 GLU A CA 1
ATOM 3182 C C . GLU A 1 414 ? -21.095 3.914 35.601 1.00 95.50 414 GLU A C 1
ATOM 3184 O O . GLU A 1 414 ? -22.193 4.410 35.842 1.00 95.50 414 GLU A O 1
ATOM 3189 N N . ASP A 1 415 ? -20.057 4.651 35.203 1.00 93.38 415 ASP A N 1
ATOM 3190 C CA . ASP A 1 415 ? -20.095 6.105 35.001 1.00 93.38 415 ASP A CA 1
ATOM 3191 C C . ASP A 1 415 ? -20.679 6.523 33.636 1.00 93.38 415 ASP A C 1
ATOM 3193 O O . ASP A 1 415 ? -20.762 7.713 33.330 1.00 93.38 415 ASP A O 1
ATOM 3197 N N . GLY A 1 416 ? -21.105 5.553 32.819 1.00 92.56 416 GLY A N 1
ATOM 3198 C CA . GLY A 1 416 ? -21.656 5.772 31.484 1.00 92.56 416 GLY A CA 1
ATOM 3199 C C . GLY A 1 416 ? -20.614 5.942 30.374 1.00 92.56 416 GLY A C 1
ATOM 3200 O O . GLY A 1 416 ? -21.009 6.132 29.222 1.00 92.56 416 GLY A O 1
ATOM 3201 N N . SER A 1 417 ? -19.316 5.864 30.686 1.00 94.62 417 SER A N 1
ATOM 3202 C CA . SER A 1 417 ? -18.242 5.765 29.690 1.00 94.62 417 SER A CA 1
ATOM 3203 C C . SER A 1 417 ? -18.096 4.333 29.158 1.00 94.62 417 SER A C 1
ATOM 3205 O O . SER A 1 417 ? -18.753 3.398 29.628 1.00 94.62 417 SER A O 1
ATOM 3207 N N . PHE A 1 418 ? -17.235 4.143 28.158 1.00 96.44 418 PHE A N 1
ATOM 3208 C CA . PHE A 1 418 ? -16.868 2.823 27.649 1.00 96.44 418 PHE A CA 1
ATOM 3209 C C . PHE A 1 418 ? -15.356 2.620 27.721 1.00 96.44 418 PHE A C 1
ATOM 3211 O O . PHE A 1 418 ? -14.591 3.554 27.513 1.00 96.44 418 PHE A O 1
ATOM 3218 N N . ALA A 1 419 ? -14.927 1.388 27.979 1.00 96.50 419 ALA A N 1
ATOM 3219 C CA . ALA A 1 419 ? -13.524 0.995 27.974 1.00 96.50 419 ALA A CA 1
ATOM 3220 C C . ALA A 1 419 ? -13.163 0.261 26.684 1.00 96.50 419 ALA A C 1
ATOM 3222 O O . ALA A 1 419 ? -13.904 -0.625 26.253 1.00 96.50 419 ALA A O 1
ATOM 3223 N N . ILE A 1 420 ? -11.991 0.550 26.132 1.00 96.75 420 ILE A N 1
ATOM 3224 C CA . ILE A 1 420 ? -11.300 -0.341 25.198 1.00 96.75 420 ILE A CA 1
ATOM 3225 C C . ILE A 1 420 ? -10.000 -0.782 25.851 1.00 96.75 420 ILE A C 1
ATOM 3227 O O . ILE A 1 420 ? -9.275 0.041 26.397 1.00 96.75 420 ILE A O 1
ATOM 3231 N N . HIS A 1 421 ? -9.691 -2.070 25.770 1.00 95.56 421 HIS A N 1
ATOM 3232 C CA . HIS A 1 421 ? -8.444 -2.633 26.264 1.00 95.56 421 HIS A CA 1
ATOM 3233 C C . HIS A 1 421 ? -7.647 -3.220 25.106 1.00 95.56 421 HIS A C 1
ATOM 3235 O O . HIS A 1 421 ? -8.137 -4.080 24.372 1.00 95.56 421 HIS A O 1
ATOM 3241 N N . CYS A 1 422 ? -6.406 -2.774 24.983 1.00 93.75 422 CYS A N 1
ATOM 3242 C CA . CYS A 1 422 ? -5.446 -3.216 23.992 1.00 93.75 422 CYS A CA 1
ATOM 3243 C C . CYS A 1 422 ? -4.310 -3.972 24.686 1.00 93.75 422 CYS A C 1
ATOM 3245 O O . CYS A 1 422 ? -3.851 -3.564 25.753 1.00 93.75 422 CYS A O 1
ATOM 3247 N N . SER A 1 423 ? -3.844 -5.064 24.086 1.00 91.88 423 SER A N 1
ATOM 3248 C CA . SER A 1 423 ? -2.669 -5.803 24.550 1.00 91.88 423 SER A CA 1
ATOM 3249 C C . SER A 1 423 ? -1.757 -6.141 23.380 1.00 91.88 423 SER A C 1
ATOM 3251 O O . SER A 1 423 ? -2.209 -6.679 22.368 1.00 91.88 423 SER A O 1
ATOM 3253 N N . PHE A 1 424 ? -0.479 -5.807 23.525 1.00 88.25 424 PHE A N 1
ATOM 3254 C CA . PHE A 1 424 ? 0.551 -6.050 22.526 1.00 88.25 424 PHE A CA 1
ATOM 3255 C C . PHE A 1 424 ? 1.017 -7.503 22.625 1.00 88.25 424 PHE A C 1
ATOM 3257 O O . PHE A 1 424 ? 1.524 -7.933 23.658 1.00 88.25 424 PHE A O 1
ATOM 3264 N N . ALA A 1 425 ? 0.825 -8.284 21.566 1.00 85.88 425 ALA A N 1
ATOM 3265 C CA . ALA A 1 425 ? 1.231 -9.689 21.537 1.00 85.88 425 ALA A CA 1
ATOM 3266 C C . ALA A 1 425 ? 2.667 -9.865 21.025 1.00 85.88 425 ALA A C 1
ATOM 3268 O O . ALA A 1 425 ? 3.368 -10.777 21.460 1.00 85.88 425 ALA A O 1
ATOM 3269 N N . LEU A 1 426 ? 3.097 -8.993 20.107 1.00 83.19 426 LEU A N 1
ATOM 3270 C CA . LEU A 1 426 ? 4.396 -9.065 19.442 1.00 83.19 426 LEU A CA 1
ATOM 3271 C C . LEU A 1 426 ? 5.186 -7.781 19.730 1.00 83.19 426 LEU A C 1
ATOM 3273 O O . LEU A 1 426 ? 4.790 -6.728 19.240 1.00 83.19 426 LEU A O 1
ATOM 3277 N N . PRO A 1 427 ? 6.279 -7.829 20.506 1.00 84.19 427 PRO A N 1
ATOM 3278 C CA . PRO A 1 427 ? 7.079 -6.642 20.778 1.00 84.19 427 PRO A CA 1
ATOM 3279 C C . PRO A 1 427 ? 7.819 -6.178 19.519 1.00 84.19 427 PRO A C 1
ATOM 3281 O O . PRO A 1 427 ? 8.168 -6.993 18.664 1.00 84.19 427 PRO A O 1
ATOM 3284 N N . ASN A 1 428 ? 8.096 -4.877 19.422 1.00 81.81 428 ASN A N 1
ATOM 3285 C CA . ASN A 1 428 ? 8.851 -4.241 18.337 1.00 81.81 428 ASN A CA 1
ATOM 3286 C C . ASN A 1 428 ? 8.309 -4.563 16.934 1.00 81.81 428 ASN A C 1
ATOM 3288 O O . ASN A 1 428 ? 9.062 -4.670 15.965 1.00 81.81 428 ASN A O 1
ATOM 3292 N N . HIS A 1 429 ? 6.994 -4.756 16.824 1.00 85.06 429 HIS A N 1
ATOM 3293 C CA . HIS A 1 429 ? 6.352 -5.088 15.560 1.00 85.06 429 HIS A CA 1
ATOM 3294 C C . HIS A 1 429 ? 6.340 -3.875 14.602 1.00 85.06 429 HIS A C 1
ATOM 3296 O O . HIS A 1 429 ? 6.106 -2.756 15.064 1.00 85.06 429 HIS A O 1
ATOM 3302 N N . PRO A 1 430 ? 6.504 -4.058 13.272 1.00 80.88 430 PRO A N 1
ATOM 3303 C CA . PRO A 1 430 ? 6.479 -2.957 12.296 1.00 80.88 430 PRO A CA 1
ATOM 3304 C C . PRO A 1 430 ? 5.208 -2.095 12.317 1.00 80.88 430 PRO A C 1
ATOM 3306 O O . PRO A 1 430 ? 5.256 -0.912 11.980 1.00 80.88 430 PRO A O 1
ATOM 3309 N N . ASP A 1 431 ? 4.076 -2.657 12.754 1.00 84.25 431 ASP A N 1
ATOM 3310 C CA . ASP A 1 431 ? 2.831 -1.900 12.970 1.00 84.25 431 ASP A CA 1
ATOM 3311 C C . ASP A 1 431 ? 2.964 -0.793 14.013 1.00 84.25 431 ASP A C 1
ATOM 3313 O O . ASP A 1 431 ? 2.180 0.158 13.991 1.00 84.25 431 ASP A O 1
ATOM 3317 N N . PHE A 1 432 ? 3.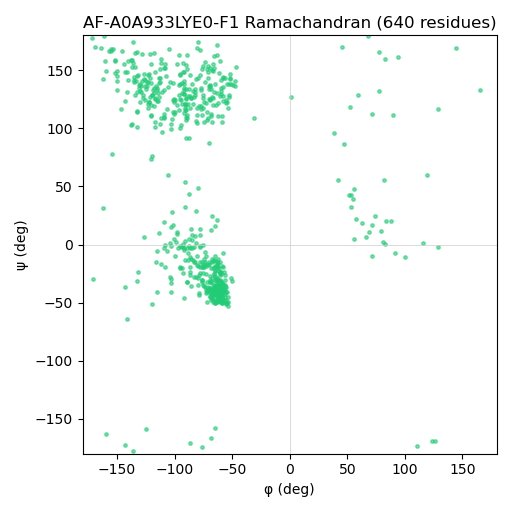937 -0.917 14.918 1.00 86.50 432 PHE A N 1
ATOM 3318 C CA . PHE A 1 432 ? 4.138 0.021 16.009 1.00 86.50 432 PHE A CA 1
ATOM 3319 C C . PHE A 1 432 ? 5.159 1.101 15.710 1.00 86.50 432 PHE A C 1
ATOM 3321 O O . PHE A 1 432 ? 5.353 1.980 16.537 1.00 86.50 432 PHE A O 1
ATOM 3328 N N . VAL A 1 433 ? 5.787 1.091 14.538 1.00 83.44 433 VAL A N 1
ATOM 3329 C CA . VAL A 1 433 ? 6.705 2.156 14.134 1.00 83.44 433 VAL A CA 1
ATOM 3330 C C . VAL A 1 433 ? 5.907 3.292 13.497 1.00 83.44 433 VAL A C 1
ATOM 3332 O O . VAL A 1 433 ? 5.120 3.065 12.568 1.00 83.44 433 VAL A O 1
ATOM 3335 N N . ASP A 1 434 ? 6.088 4.517 13.997 1.00 80.31 434 ASP A N 1
ATOM 3336 C CA . ASP A 1 434 ? 5.520 5.704 13.367 1.00 80.31 434 ASP A CA 1
ATOM 3337 C C . ASP A 1 434 ? 6.220 5.973 12.033 1.00 80.31 434 ASP A C 1
ATOM 3339 O O . ASP A 1 434 ? 7.440 6.083 11.948 1.00 80.31 434 ASP A O 1
ATOM 3343 N N . GLN A 1 435 ? 5.417 6.064 10.980 1.00 76.88 435 GLN A N 1
ATOM 3344 C CA . GLN A 1 435 ? 5.866 6.276 9.605 1.00 76.88 435 GLN A CA 1
ATOM 3345 C C . GLN A 1 435 ? 5.411 7.647 9.080 1.00 76.88 435 GLN A C 1
ATOM 3347 O O . GLN A 1 435 ? 5.483 7.884 7.879 1.00 76.88 435 GLN A O 1
ATOM 3352 N N . PHE A 1 436 ? 4.883 8.524 9.945 1.00 70.00 436 PHE A N 1
ATOM 3353 C CA . PHE A 1 436 ? 4.280 9.792 9.529 1.00 70.00 436 PHE A CA 1
ATOM 3354 C C . PHE A 1 436 ? 5.020 11.030 10.016 1.00 70.00 436 PHE A C 1
ATOM 3356 O O . PHE A 1 436 ? 5.078 12.002 9.262 1.00 70.00 436 PHE A O 1
ATOM 3363 N N . CYS A 1 437 ? 5.506 11.044 11.262 1.00 56.34 437 CYS A N 1
ATOM 3364 C CA . CYS A 1 437 ? 5.900 12.300 11.891 1.00 56.34 437 CYS A CA 1
ATOM 3365 C C . CYS A 1 437 ? 7.372 12.357 12.301 1.00 56.34 437 CYS A C 1
ATOM 3367 O O . CYS A 1 437 ? 8.013 13.303 11.872 1.00 56.34 437 CYS A O 1
ATOM 3369 N N . ASP A 1 438 ? 7.936 11.392 13.037 1.00 61.31 438 ASP A N 1
ATOM 3370 C CA . ASP A 1 438 ? 9.347 11.480 13.489 1.00 61.31 438 ASP A CA 1
ATOM 3371 C C . ASP A 1 438 ? 9.946 10.120 13.927 1.00 61.31 438 ASP A C 1
ATOM 3373 O O . ASP A 1 438 ? 10.784 10.061 14.823 1.00 61.31 438 ASP A O 1
ATOM 3377 N N . TYR A 1 439 ? 9.517 9.004 13.324 1.00 65.94 439 TYR A N 1
ATOM 3378 C CA . TYR A 1 439 ? 9.985 7.649 13.682 1.00 65.94 439 TYR A CA 1
ATOM 3379 C C . TYR A 1 439 ? 9.765 7.244 15.150 1.00 65.94 439 TYR A C 1
ATOM 3381 O O . TYR A 1 439 ? 10.419 6.325 15.633 1.00 65.94 439 TYR A O 1
ATOM 3389 N N . GLY A 1 440 ? 8.823 7.873 15.858 1.00 82.25 440 GLY A N 1
ATOM 3390 C CA . GLY A 1 440 ? 8.366 7.398 17.164 1.00 82.25 440 GLY A CA 1
ATOM 3391 C C . GLY A 1 440 ? 7.660 6.040 17.075 1.00 82.25 440 GLY A C 1
ATOM 3392 O O . GLY A 1 440 ? 7.814 5.273 16.122 1.00 82.25 440 GLY A O 1
ATOM 3393 N N . SER A 1 441 ? 6.838 5.728 18.066 1.00 87.88 441 SER A N 1
ATOM 3394 C CA . SER A 1 441 ? 5.942 4.576 17.989 1.00 87.88 441 SER A CA 1
ATOM 3395 C C . SER A 1 441 ? 4.504 5.021 17.815 1.00 87.88 441 SER A C 1
ATOM 3397 O O . SER A 1 441 ? 4.103 6.112 18.219 1.00 87.88 441 SER A O 1
ATOM 3399 N N . ARG A 1 442 ? 3.711 4.168 17.185 1.00 91.25 442 ARG A N 1
ATOM 3400 C CA . ARG A 1 442 ? 2.283 4.380 16.999 1.00 91.25 442 ARG A CA 1
ATOM 3401 C C . ARG A 1 442 ? 1.520 3.115 17.325 1.00 91.25 442 ARG A C 1
ATOM 3403 O O . ARG A 1 442 ? 2.061 2.020 17.347 1.00 91.25 442 ARG A O 1
ATOM 3410 N N . MET A 1 443 ? 0.224 3.251 17.501 1.00 91.69 443 MET A N 1
ATOM 3411 C CA . MET A 1 443 ? -0.683 2.122 17.531 1.00 91.69 443 MET A CA 1
ATOM 3412 C C . MET A 1 443 ? -1.971 2.541 16.844 1.00 91.69 443 MET A C 1
ATOM 3414 O O . MET A 1 443 ? -2.592 3.525 17.237 1.00 91.69 443 MET A O 1
ATOM 3418 N N . TYR A 1 444 ? -2.363 1.788 15.821 1.00 93.38 444 TYR A N 1
ATOM 3419 C CA . TYR A 1 444 ? -3.608 1.998 15.095 1.00 93.38 444 TYR A CA 1
ATOM 3420 C C . TYR A 1 444 ? -4.510 0.779 15.237 1.00 93.38 444 TYR A C 1
ATOM 3422 O O . TYR A 1 444 ? -4.060 -0.352 15.049 1.00 93.38 444 TYR A O 1
ATOM 3430 N N . PHE A 1 445 ? -5.786 1.013 15.519 1.00 94.06 445 PHE A N 1
ATOM 3431 C CA . PHE A 1 445 ? -6.812 -0.019 15.471 1.00 94.06 445 PHE A CA 1
ATOM 3432 C C . PHE A 1 445 ? -8.193 0.593 15.235 1.00 94.06 445 PHE A C 1
ATOM 3434 O O . PHE A 1 445 ? -8.383 1.807 15.337 1.00 94.06 445 PHE A O 1
ATOM 3441 N N . ALA A 1 446 ? -9.163 -0.265 14.931 1.00 95.00 446 ALA A N 1
ATOM 3442 C CA . ALA A 1 446 ? -10.552 0.128 14.779 1.00 95.00 446 ALA A CA 1
ATOM 3443 C C . ALA A 1 446 ? -11.480 -0.867 15.486 1.00 95.00 446 ALA A C 1
ATOM 3445 O O . ALA A 1 446 ? -11.196 -2.066 15.508 1.00 95.00 446 ALA A O 1
ATOM 3446 N N . VAL A 1 447 ? -12.573 -0.375 16.070 1.00 95.19 447 VAL A N 1
ATOM 3447 C CA . VAL A 1 447 ? -13.583 -1.192 16.762 1.00 95.19 447 VAL A CA 1
ATOM 3448 C C . VAL A 1 447 ? -14.987 -0.763 16.375 1.00 95.19 447 VAL A C 1
ATOM 3450 O O . VAL A 1 447 ? -15.259 0.427 16.231 1.00 95.19 447 VAL A O 1
ATOM 3453 N N . ASP A 1 448 ? -15.895 -1.720 16.229 1.00 95.62 448 ASP A N 1
ATOM 3454 C CA . ASP A 1 448 ? -17.297 -1.406 15.967 1.00 95.62 448 ASP A CA 1
ATOM 3455 C C . ASP A 1 448 ? -17.935 -0.778 17.221 1.00 95.62 448 ASP A C 1
ATOM 3457 O O . ASP A 1 448 ? -17.717 -1.225 18.352 1.00 95.62 448 ASP A O 1
ATOM 3461 N N . LEU A 1 449 ? -18.715 0.284 17.025 1.00 94.75 449 LEU A N 1
ATOM 3462 C CA . LEU A 1 449 ? -19.413 0.986 18.095 1.00 94.75 449 LEU A CA 1
ATOM 3463 C C . LEU A 1 449 ? -20.828 0.418 18.292 1.00 94.75 449 LEU A C 1
ATOM 3465 O O . LEU A 1 449 ? -21.538 0.166 17.315 1.00 94.75 449 LEU A O 1
ATOM 3469 N N . PRO A 1 450 ? -21.300 0.295 19.547 1.00 94.19 450 PRO A N 1
ATOM 3470 C CA . PRO A 1 450 ? -22.715 0.118 19.840 1.00 94.19 450 PRO A CA 1
ATOM 3471 C C . PRO A 1 450 ? -23.550 1.210 19.163 1.00 94.19 450 PRO A C 1
ATOM 3473 O O . PRO A 1 450 ? -23.168 2.381 19.166 1.00 94.19 450 PRO A O 1
ATOM 3476 N N . ALA A 1 451 ? -24.696 0.840 18.587 1.00 90.88 451 ALA A N 1
ATOM 3477 C CA . ALA A 1 451 ? -25.521 1.760 17.800 1.00 90.88 451 ALA A CA 1
ATOM 3478 C C . ALA A 1 451 ? -25.989 2.991 18.600 1.00 90.88 451 ALA A C 1
ATOM 3480 O O . ALA A 1 451 ? -26.091 4.087 18.053 1.00 90.88 451 ALA A O 1
ATOM 3481 N N . ASP A 1 452 ? -26.245 2.828 19.899 1.00 89.19 452 ASP A N 1
ATOM 3482 C CA . ASP A 1 452 ? -26.604 3.915 20.810 1.00 89.19 452 ASP A CA 1
ATOM 3483 C C . ASP A 1 452 ? -25.428 4.868 21.069 1.00 89.19 452 ASP A C 1
ATOM 3485 O O . ASP A 1 452 ? -25.617 6.084 21.094 1.00 89.19 452 ASP A O 1
ATOM 3489 N N . LEU A 1 453 ? -24.212 4.332 21.212 1.00 90.44 453 LEU A N 1
ATOM 3490 C CA . LEU A 1 453 ? -22.996 5.130 21.359 1.00 90.44 453 LEU A CA 1
ATOM 3491 C C . LEU A 1 453 ? -22.683 5.900 20.071 1.00 90.44 453 LEU A C 1
ATOM 3493 O O . LEU A 1 453 ? -22.405 7.095 20.118 1.00 90.44 453 LEU A O 1
ATOM 3497 N N . ALA A 1 454 ? -22.799 5.234 18.923 1.00 89.06 454 ALA A N 1
ATOM 3498 C CA . ALA A 1 454 ? -22.618 5.842 17.612 1.00 89.06 454 ALA A CA 1
ATOM 3499 C C . ALA A 1 454 ? -23.598 7.001 17.368 1.00 89.06 454 ALA A C 1
ATOM 3501 O O . ALA A 1 454 ? -23.180 8.089 16.981 1.00 89.06 454 ALA A O 1
ATOM 3502 N N . ALA A 1 455 ? -24.889 6.803 17.663 1.00 87.31 455 ALA A N 1
ATOM 3503 C CA . ALA A 1 455 ? -25.924 7.819 17.467 1.00 87.31 455 ALA A CA 1
ATOM 3504 C C . ALA A 1 455 ? -25.732 9.065 18.348 1.00 87.31 455 ALA A C 1
ATOM 3506 O O . ALA A 1 455 ? -26.121 10.166 17.961 1.00 87.31 455 ALA A O 1
ATOM 3507 N N . ARG A 1 456 ? -25.139 8.902 19.537 1.00 87.19 456 ARG A N 1
ATOM 3508 C CA . ARG A 1 456 ? -24.817 10.018 20.437 1.00 87.19 456 ARG A CA 1
ATOM 3509 C C . ARG A 1 456 ? -23.564 10.779 20.009 1.00 87.19 456 ARG A C 1
ATOM 3511 O O . ARG A 1 456 ? -23.424 11.940 20.376 1.00 87.19 456 ARG A O 1
ATOM 3518 N N . GLY A 1 457 ? -22.662 10.143 19.265 1.00 88.62 457 GLY A N 1
ATOM 3519 C CA . GLY A 1 457 ? -21.311 10.646 19.042 1.00 88.62 457 GLY A CA 1
ATOM 3520 C C . GLY A 1 457 ? -20.466 10.627 20.318 1.00 88.62 457 GLY A C 1
ATOM 3521 O O . GLY A 1 457 ? -20.913 10.236 21.402 1.00 88.62 457 GLY A O 1
ATOM 3522 N N . LEU A 1 458 ? -19.212 11.053 20.189 1.00 91.25 458 LEU A N 1
ATOM 3523 C CA . LEU A 1 458 ? -18.238 10.992 21.276 1.00 91.25 458 LEU A CA 1
ATOM 3524 C C . LEU A 1 458 ? -17.859 12.407 21.720 1.00 91.25 458 LEU A C 1
ATOM 3526 O O . LEU A 1 458 ? -17.677 13.297 20.897 1.00 91.25 458 LEU A O 1
ATOM 3530 N N . ALA A 1 459 ? -17.731 12.627 23.025 1.00 89.12 459 ALA A N 1
ATOM 3531 C CA . ALA A 1 459 ? -17.124 13.838 23.566 1.00 89.12 459 ALA A CA 1
ATOM 3532 C C . ALA A 1 459 ? -15.596 13.747 23.486 1.00 89.12 459 ALA A C 1
ATOM 3534 O O . ALA A 1 459 ? -14.924 14.716 23.115 1.00 89.12 459 ALA A O 1
ATOM 3535 N N . ARG A 1 460 ? -15.051 12.576 23.843 1.00 91.81 460 ARG A N 1
ATOM 3536 C CA . ARG A 1 460 ? -13.615 12.366 24.017 1.00 91.81 460 ARG A CA 1
ATOM 3537 C C . ARG A 1 460 ? -13.249 10.884 23.935 1.00 91.81 460 ARG A C 1
ATOM 3539 O O . ARG A 1 460 ? -14.017 10.024 24.357 1.00 91.81 460 ARG A O 1
ATOM 3546 N N . VAL A 1 461 ? -12.037 10.613 23.462 1.00 92.81 461 VAL A N 1
ATOM 3547 C CA . VAL A 1 461 ? -11.340 9.335 23.641 1.00 92.81 461 VAL A CA 1
ATOM 3548 C C . VAL A 1 461 ? -9.970 9.647 24.225 1.00 92.81 461 VAL A C 1
ATOM 3550 O O . VAL A 1 461 ? -9.272 10.512 23.699 1.00 92.81 461 VAL A O 1
ATOM 3553 N N . VAL A 1 462 ? -9.599 8.987 25.319 1.00 93.06 462 VAL A N 1
ATOM 3554 C CA . VAL A 1 462 ? -8.301 9.171 25.989 1.00 93.06 462 VAL A CA 1
ATOM 3555 C C . VAL A 1 462 ? -7.650 7.849 26.298 1.00 93.06 462 VAL A C 1
ATOM 3557 O O . VAL A 1 462 ? -8.343 6.907 26.669 1.00 93.06 462 VAL A O 1
ATOM 3560 N N . ALA A 1 463 ? -6.323 7.812 26.215 1.00 92.50 463 ALA A N 1
ATOM 3561 C CA . ALA A 1 463 ? -5.550 6.777 26.877 1.00 92.50 463 ALA A CA 1
ATOM 3562 C C . ALA A 1 463 ? -5.701 6.920 28.401 1.00 92.50 463 ALA A C 1
ATOM 3564 O O . ALA A 1 463 ? -5.718 8.030 28.934 1.00 92.50 463 ALA A O 1
ATOM 3565 N N . GLU A 1 464 ? -5.862 5.797 29.089 1.00 91.25 464 GLU A N 1
ATOM 3566 C CA . GLU A 1 464 ? -5.981 5.746 30.540 1.00 91.25 464 GLU A CA 1
ATOM 3567 C C . GLU A 1 464 ? -4.646 5.458 31.207 1.00 91.25 464 GLU A C 1
ATOM 3569 O O . GLU A 1 464 ? -3.848 4.659 30.719 1.00 91.25 464 GLU A O 1
ATOM 3574 N N . GLY A 1 465 ? -4.482 6.038 32.395 1.00 80.81 465 GLY A N 1
ATOM 3575 C CA . GLY A 1 465 ? -3.240 5.973 33.149 1.00 80.81 465 GLY A CA 1
ATOM 3576 C C . GLY A 1 465 ? -2.235 7.016 32.672 1.00 80.81 465 GLY A C 1
ATOM 3577 O O . GLY A 1 465 ? -2.314 7.527 31.558 1.00 80.81 465 GLY A O 1
ATOM 3578 N N . ASP A 1 466 ? -1.273 7.322 33.537 1.00 62.22 466 ASP A N 1
ATOM 3579 C CA . ASP A 1 466 ? -0.116 8.144 33.185 1.00 62.22 466 ASP A CA 1
ATOM 3580 C C . ASP A 1 466 ? 0.915 7.286 32.440 1.00 62.22 466 ASP A C 1
ATOM 3582 O O . ASP A 1 466 ? 2.076 7.260 32.838 1.00 62.22 466 ASP A O 1
ATOM 3586 N N . ASP A 1 467 ? 0.503 6.512 31.426 1.00 69.00 467 ASP A N 1
ATOM 3587 C CA . ASP A 1 467 ? 1.468 5.786 30.602 1.00 69.00 467 ASP A CA 1
ATOM 3588 C C . ASP A 1 467 ? 2.273 6.834 29.818 1.00 69.00 467 ASP A C 1
ATOM 3590 O O . ASP A 1 467 ? 1.739 7.438 28.878 1.00 69.00 467 ASP A O 1
ATOM 3594 N N . PRO A 1 468 ? 3.541 7.099 30.196 1.00 64.62 468 PRO A N 1
ATOM 3595 C CA . PRO A 1 468 ? 4.328 8.150 29.569 1.00 64.62 468 PRO A CA 1
ATOM 3596 C C . PRO A 1 468 ? 4.609 7.844 28.092 1.00 64.62 468 PRO A C 1
ATOM 3598 O O . PRO A 1 468 ? 5.113 8.712 27.380 1.00 64.62 468 PRO A O 1
ATOM 3601 N N . ALA A 1 469 ? 4.298 6.629 27.623 1.00 76.06 469 ALA A N 1
ATOM 3602 C CA . ALA A 1 469 ? 4.456 6.249 26.236 1.00 76.06 469 ALA A CA 1
ATOM 3603 C C . ALA A 1 469 ? 3.414 6.894 25.310 1.00 76.06 469 ALA A C 1
ATOM 3605 O O . ALA A 1 469 ? 3.723 7.057 24.134 1.00 76.06 469 ALA A O 1
ATOM 3606 N N . VAL A 1 470 ? 2.216 7.291 25.764 1.00 88.31 470 VAL A N 1
ATOM 3607 C CA . VAL A 1 470 ? 1.215 7.914 24.871 1.00 88.31 470 VAL A CA 1
ATOM 3608 C C . VAL A 1 470 ? 1.318 9.436 24.926 1.00 88.31 470 VAL A C 1
ATOM 3610 O O . VAL A 1 470 ? 0.822 10.078 25.847 1.00 88.31 470 VAL A O 1
ATOM 3613 N N . ALA A 1 471 ? 1.927 10.024 23.899 1.00 88.81 471 ALA A N 1
ATOM 3614 C CA . ALA A 1 471 ? 2.010 11.472 23.734 1.00 88.81 471 ALA A CA 1
ATOM 3615 C C . ALA A 1 471 ? 0.708 12.063 23.173 1.00 88.81 471 ALA A C 1
ATOM 3617 O O . ALA A 1 471 ? 0.324 13.181 23.515 1.00 88.81 471 ALA A O 1
ATOM 3618 N N . GLU A 1 472 ? 0.028 11.319 22.300 1.00 90.94 472 GLU A N 1
ATOM 3619 C CA . GLU A 1 472 ? -1.121 11.826 21.562 1.00 90.94 472 GLU A CA 1
ATOM 3620 C C . GLU A 1 472 ? -2.123 10.713 21.241 1.00 90.94 472 GLU A C 1
ATOM 3622 O O . GLU A 1 472 ? -1.731 9.584 20.946 1.00 90.94 472 GLU A O 1
ATOM 3627 N N . VAL A 1 473 ? -3.420 11.034 21.245 1.00 92.75 473 VAL A N 1
ATOM 3628 C CA . VAL A 1 473 ? -4.476 10.142 20.739 1.00 92.75 473 VAL A CA 1
ATOM 3629 C C . VAL A 1 473 ? -5.329 10.902 19.741 1.00 92.75 473 VAL A C 1
ATOM 3631 O O . VAL A 1 473 ? -5.885 11.947 20.071 1.00 92.75 473 VAL A O 1
ATOM 3634 N N . ARG A 1 474 ? -5.472 10.350 18.538 1.00 94.19 474 ARG A N 1
ATOM 3635 C CA . ARG A 1 474 ? -6.398 10.803 17.496 1.00 94.19 474 ARG A CA 1
ATOM 3636 C C . ARG A 1 474 ? -7.466 9.756 17.283 1.00 94.19 474 ARG A C 1
ATOM 3638 O O . ARG A 1 474 ? -7.182 8.559 17.324 1.00 94.19 474 ARG A O 1
ATOM 3645 N N . TRP A 1 475 ? -8.684 10.199 17.027 1.00 95.25 475 TRP A N 1
ATOM 3646 C CA . TRP A 1 475 ? -9.796 9.293 16.800 1.00 95.25 475 TRP A CA 1
ATOM 3647 C C . TRP A 1 475 ? -10.824 9.898 15.857 1.00 95.25 475 TRP A C 1
ATOM 3649 O O . TRP A 1 475 ? -11.020 11.112 15.841 1.00 95.25 475 TRP A O 1
ATOM 3659 N N . ALA A 1 476 ? -11.498 9.042 15.096 1.00 95.19 476 ALA A N 1
ATOM 3660 C CA . ALA A 1 476 ? -12.664 9.421 14.312 1.00 95.19 476 ALA A CA 1
ATOM 3661 C C . ALA A 1 476 ? -13.620 8.239 14.121 1.00 95.19 476 ALA A C 1
ATOM 3663 O O . ALA A 1 476 ? -13.226 7.079 14.262 1.00 95.19 476 ALA A O 1
ATOM 3664 N N . ILE A 1 477 ? -14.882 8.553 13.841 1.00 94.62 477 ILE A N 1
ATOM 3665 C CA . ILE A 1 477 ? -15.957 7.590 13.611 1.00 94.62 477 ILE A CA 1
ATOM 3666 C C . ILE A 1 477 ? -16.188 7.466 12.105 1.00 94.62 477 ILE A C 1
ATOM 3668 O O . ILE A 1 477 ? -16.499 8.461 11.460 1.00 94.62 477 ILE A O 1
ATOM 3672 N N . GLU A 1 478 ? -16.063 6.250 11.585 1.00 94.81 478 GLU A N 1
ATOM 3673 C CA . GLU A 1 478 ? -16.453 5.846 10.232 1.00 94.81 478 GLU A CA 1
ATOM 3674 C C . GLU A 1 478 ? -17.895 5.317 10.259 1.00 94.81 478 GLU A C 1
ATOM 3676 O O . GLU A 1 478 ? -18.281 4.566 11.163 1.00 94.81 478 GLU A O 1
ATOM 3681 N N . THR A 1 479 ? -18.699 5.679 9.268 1.00 90.81 479 THR A N 1
ATOM 3682 C CA . THR A 1 479 ? -20.066 5.214 9.058 1.00 90.81 479 THR A CA 1
ATOM 3683 C C . THR A 1 479 ? -20.086 4.185 7.941 1.00 90.81 479 THR A C 1
ATOM 3685 O O . THR A 1 479 ? -20.158 4.486 6.756 1.00 90.81 479 THR A O 1
ATOM 3688 N N . THR A 1 480 ? -20.113 2.914 8.319 1.00 86.31 480 THR A N 1
ATOM 3689 C CA . THR A 1 480 ? -20.171 1.816 7.354 1.00 86.31 480 THR A CA 1
ATOM 3690 C C . THR A 1 480 ? -21.614 1.342 7.137 1.00 86.31 480 THR A C 1
ATOM 3692 O O . THR A 1 480 ? -22.488 1.537 7.989 1.00 86.31 480 THR A O 1
ATOM 3695 N N . PRO A 1 481 ? -21.891 0.598 6.050 1.00 79.88 481 PRO A N 1
ATOM 3696 C CA . PRO A 1 481 ? -23.139 -0.152 5.907 1.00 79.88 481 PRO A CA 1
ATOM 3697 C C . PRO A 1 481 ? -23.486 -1.060 7.098 1.00 79.88 481 PRO A C 1
ATOM 3699 O O . PRO A 1 481 ? -24.662 -1.338 7.320 1.00 79.88 481 PRO A O 1
ATOM 3702 N N . GLY A 1 482 ? -22.475 -1.553 7.824 1.00 83.12 482 GLY A N 1
ATOM 3703 C CA . GLY A 1 482 ? -22.628 -2.456 8.966 1.00 83.12 482 GLY A CA 1
ATOM 3704 C C . GLY A 1 482 ? -22.825 -1.755 10.312 1.00 83.12 482 GLY A C 1
ATOM 3705 O O . GLY A 1 482 ? -22.995 -2.442 11.316 1.00 83.12 482 GLY A O 1
ATOM 3706 N N . GLY A 1 483 ? -22.810 -0.421 10.346 1.00 90.44 483 GLY A N 1
ATOM 3707 C CA . GLY A 1 483 ? -22.825 0.381 11.568 1.00 90.44 483 GLY A CA 1
ATOM 3708 C C . GLY A 1 483 ? -21.630 1.326 11.634 1.00 90.44 483 GLY A C 1
ATOM 3709 O O . GLY A 1 483 ? -20.901 1.499 10.657 1.00 90.44 483 GLY A O 1
ATOM 3710 N N . SER A 1 484 ? -21.420 1.943 12.790 1.00 94.31 484 SER A N 1
ATOM 3711 C CA . SER A 1 484 ? -20.309 2.874 12.975 1.00 94.31 484 SER A CA 1
ATOM 3712 C C . SER A 1 484 ? -19.097 2.188 13.585 1.00 94.31 484 SER A C 1
ATOM 3714 O O . SER A 1 484 ? -19.229 1.316 14.444 1.00 94.31 484 SER A O 1
ATOM 3716 N N . ARG A 1 485 ? -17.912 2.626 13.180 1.00 95.69 485 ARG A N 1
ATOM 3717 C CA . ARG A 1 485 ? -16.631 2.119 13.652 1.00 95.69 485 ARG A CA 1
ATOM 3718 C C . ARG A 1 485 ? -15.790 3.264 14.187 1.00 95.69 485 ARG A C 1
ATOM 3720 O O . ARG A 1 485 ? -15.690 4.310 13.565 1.00 95.69 485 ARG A O 1
ATOM 3727 N N . LEU A 1 486 ? -15.190 3.078 15.354 1.00 96.19 486 LEU A N 1
ATOM 3728 C CA . LEU A 1 486 ? -14.246 4.021 15.936 1.00 96.19 486 LEU A CA 1
ATOM 3729 C C . LEU A 1 486 ? -12.830 3.616 15.550 1.00 96.19 486 LEU A C 1
ATOM 3731 O O . LEU A 1 486 ? -12.383 2.530 15.915 1.00 96.19 486 LEU A O 1
ATOM 3735 N N . HIS A 1 487 ? -12.119 4.507 14.869 1.00 96.50 487 HIS A N 1
ATOM 3736 C CA . HIS A 1 487 ? -10.692 4.378 14.609 1.00 96.50 487 HIS A CA 1
ATOM 3737 C C . HIS A 1 487 ? -9.911 5.160 15.656 1.00 96.50 487 HIS A C 1
ATOM 3739 O O . HIS A 1 487 ? -10.273 6.291 15.981 1.00 96.50 487 HIS A O 1
ATOM 3745 N N . ILE A 1 488 ? -8.829 4.569 16.158 1.00 95.62 488 ILE A N 1
ATOM 3746 C CA . ILE A 1 488 ? -7.938 5.181 17.144 1.00 95.62 488 ILE A CA 1
ATOM 3747 C C . ILE A 1 488 ? -6.501 5.066 16.638 1.00 95.62 488 ILE A C 1
ATOM 3749 O O . ILE A 1 488 ? -6.055 3.988 16.246 1.00 95.62 488 ILE A O 1
ATOM 3753 N N . LEU A 1 489 ? -5.781 6.186 16.676 1.00 94.38 489 LEU A N 1
ATOM 3754 C CA . LEU A 1 489 ? -4.343 6.284 16.461 1.00 94.38 489 LEU A CA 1
ATOM 3755 C C . LEU A 1 489 ? -3.715 6.888 17.719 1.00 94.38 489 LEU A C 1
ATOM 3757 O O . LEU A 1 489 ? -3.914 8.067 18.007 1.00 94.38 489 LEU A O 1
ATOM 3761 N N . ALA A 1 490 ? -2.966 6.084 18.465 1.00 93.06 490 ALA A N 1
ATOM 3762 C CA . ALA A 1 490 ? -2.127 6.555 19.561 1.00 93.06 490 ALA A CA 1
ATOM 3763 C C . ALA A 1 490 ? -0.695 6.759 19.055 1.00 93.06 490 ALA A C 1
ATOM 3765 O O . ALA A 1 490 ? -0.195 5.926 18.298 1.00 93.06 490 ALA A O 1
ATOM 3766 N N . LEU A 1 491 ? -0.047 7.846 19.464 1.00 91.75 491 LEU A N 1
ATOM 3767 C CA . LEU A 1 491 ? 1.321 8.199 19.085 1.00 91.75 491 LEU A CA 1
ATOM 3768 C C . LEU A 1 491 ? 2.197 8.347 20.328 1.00 91.75 491 LEU A C 1
ATOM 3770 O O . LEU A 1 491 ? 1.744 8.819 21.372 1.00 91.75 491 LEU A O 1
ATOM 3774 N N . SER A 1 492 ? 3.464 7.987 20.180 1.00 90.25 492 SER A N 1
ATOM 3775 C CA . SER A 1 492 ? 4.532 8.154 21.157 1.00 90.25 492 SER A CA 1
ATOM 3776 C C . SER A 1 492 ? 5.707 8.877 20.524 1.00 90.25 492 SER A C 1
ATOM 3778 O O . SER A 1 492 ? 6.035 8.637 19.364 1.00 90.25 492 SER A O 1
ATOM 3780 N N . SER A 1 493 ? 6.410 9.686 21.312 1.00 86.56 493 SER A N 1
ATOM 3781 C CA . SER A 1 493 ? 7.693 10.254 20.897 1.00 86.56 493 SER A CA 1
ATOM 3782 C C . SER A 1 493 ? 8.851 9.251 20.942 1.00 86.56 493 SER A C 1
ATOM 3784 O O . SER A 1 493 ? 9.893 9.529 20.364 1.00 86.56 493 SER A O 1
ATOM 3786 N N . ALA A 1 494 ? 8.712 8.131 21.662 1.00 86.56 494 ALA A N 1
ATOM 3787 C CA . ALA A 1 494 ? 9.740 7.093 21.744 1.00 86.56 494 ALA A CA 1
ATOM 3788 C C . ALA A 1 494 ? 9.483 6.012 20.693 1.00 86.56 494 ALA A C 1
ATOM 3790 O O . ALA A 1 494 ? 8.335 5.603 20.494 1.00 86.56 494 ALA A O 1
ATOM 3791 N N . THR A 1 495 ? 10.537 5.522 20.044 1.00 84.81 495 THR A N 1
ATOM 3792 C CA . THR A 1 495 ? 10.431 4.366 19.141 1.00 84.81 495 THR A CA 1
ATOM 3793 C C . THR A 1 495 ? 10.063 3.096 19.929 1.00 84.81 495 THR A C 1
ATOM 3795 O O . THR A 1 495 ? 10.273 3.054 21.147 1.00 84.81 495 THR A O 1
ATOM 3798 N N . PRO A 1 496 ? 9.565 2.018 19.288 1.00 80.38 496 PRO A N 1
ATOM 3799 C CA . PRO A 1 496 ? 9.342 0.752 19.993 1.00 80.38 496 PRO A CA 1
ATOM 3800 C C . PRO A 1 496 ? 10.621 0.226 20.668 1.00 80.38 496 PRO A C 1
ATOM 3802 O O . PRO A 1 496 ? 10.575 -0.277 21.785 1.00 80.38 496 PRO A O 1
ATOM 3805 N N . TRP A 1 497 ? 11.788 0.440 20.056 1.00 82.81 497 TRP A N 1
ATOM 3806 C CA . TRP A 1 497 ? 13.078 -0.003 20.601 1.00 82.81 497 TRP A CA 1
ATOM 3807 C C . TRP A 1 497 ? 13.564 0.819 21.801 1.00 82.81 497 TRP A C 1
ATOM 3809 O O . TRP A 1 497 ? 14.429 0.371 22.548 1.00 82.81 497 TRP A O 1
ATOM 3819 N N . GLU A 1 498 ? 12.994 2.002 22.014 1.00 84.31 498 GLU A N 1
ATOM 3820 C CA . GLU A 1 498 ? 13.331 2.917 23.111 1.00 84.31 498 GLU A CA 1
ATOM 3821 C C . GLU A 1 498 ? 12.316 2.859 24.257 1.00 84.31 498 GLU A C 1
ATOM 3823 O O . GLU A 1 498 ? 12.256 3.766 25.089 1.00 84.31 498 GLU A O 1
ATOM 3828 N N . GLY A 1 499 ? 11.500 1.803 24.304 1.00 85.44 499 GLY A N 1
ATOM 3829 C CA . GLY A 1 499 ? 10.450 1.660 25.311 1.00 85.44 499 GLY A CA 1
ATOM 3830 C C . GLY A 1 499 ? 9.154 2.392 24.956 1.00 85.44 499 GLY A C 1
ATOM 3831 O O . GLY A 1 499 ? 8.350 2.672 25.841 1.00 85.44 499 GLY A O 1
ATOM 3832 N N . GLY A 1 500 ? 8.940 2.719 23.679 1.00 88.44 500 GLY A N 1
ATOM 3833 C CA . GLY A 1 500 ? 7.670 3.242 23.182 1.00 88.44 500 GLY A CA 1
ATOM 3834 C C . GLY A 1 500 ? 6.531 2.213 23.204 1.00 88.44 500 GLY A C 1
ATOM 3835 O O . GLY A 1 500 ? 6.613 1.140 23.810 1.00 88.44 500 GLY A O 1
ATOM 3836 N N . LEU A 1 501 ? 5.440 2.540 22.514 1.00 88.81 501 LEU A N 1
ATOM 3837 C CA . LEU A 1 501 ? 4.302 1.649 22.311 1.00 88.81 501 LEU A CA 1
ATOM 3838 C C . LEU A 1 501 ? 4.731 0.371 21.587 1.00 88.81 501 LEU A C 1
ATOM 3840 O O . LEU A 1 501 ? 5.415 0.410 20.565 1.00 88.81 501 LEU A O 1
ATOM 3844 N N . GLY A 1 502 ? 4.292 -0.766 22.119 1.00 87.94 502 GLY A N 1
ATOM 3845 C CA . GLY A 1 502 ? 4.599 -2.086 21.588 1.00 87.94 502 GLY A CA 1
ATOM 3846 C C . GLY A 1 502 ? 6.041 -2.528 21.805 1.00 87.94 502 GLY A C 1
ATOM 3847 O O . GLY A 1 502 ? 6.475 -3.456 21.131 1.00 87.94 502 GLY A O 1
ATOM 3848 N N . SER A 1 503 ? 6.786 -1.898 22.714 1.00 88.12 503 SER A N 1
ATOM 3849 C CA . SER A 1 503 ? 8.161 -2.289 23.058 1.00 88.12 503 SER A CA 1
ATOM 3850 C C . SER A 1 503 ? 8.236 -3.649 23.763 1.00 88.12 503 SER A C 1
ATOM 3852 O O . SER A 1 503 ? 9.182 -4.411 23.555 1.00 88.12 503 SER A O 1
ATOM 3854 N N . GLU A 1 504 ? 7.208 -3.996 24.546 1.00 87.44 504 GLU A N 1
ATOM 3855 C CA . GLU A 1 504 ? 7.162 -5.210 25.363 1.00 87.44 504 GLU A CA 1
ATOM 3856 C C . GLU A 1 504 ? 5.951 -6.098 25.044 1.00 87.44 504 GLU A C 1
ATOM 3858 O O . GLU A 1 504 ? 4.817 -5.639 24.876 1.00 87.44 504 GLU A O 1
ATOM 3863 N N . ALA A 1 505 ? 6.181 -7.414 25.017 1.00 87.19 505 ALA A N 1
ATOM 3864 C CA . ALA A 1 505 ? 5.106 -8.393 24.917 1.00 87.19 505 ALA A CA 1
ATOM 3865 C C . ALA A 1 505 ? 4.249 -8.345 26.188 1.00 87.19 505 ALA A C 1
ATOM 3867 O O . ALA A 1 505 ? 4.764 -8.411 27.302 1.00 87.19 505 ALA A O 1
ATOM 3868 N N . GLY A 1 506 ? 2.933 -8.276 26.026 1.00 87.75 506 GLY A N 1
ATOM 3869 C CA . GLY A 1 506 ? 1.998 -8.158 27.136 1.00 87.75 506 GLY A CA 1
ATOM 3870 C C . GLY A 1 506 ? 1.843 -6.740 27.679 1.00 87.75 506 GLY A C 1
ATOM 3871 O O . GLY A 1 506 ? 1.044 -6.572 28.600 1.00 87.75 506 GLY A O 1
ATOM 3872 N N . GLN A 1 507 ? 2.510 -5.724 27.103 1.00 90.00 507 GLN A N 1
ATOM 3873 C CA . GLN A 1 507 ? 2.150 -4.327 27.359 1.00 90.00 507 GLN A CA 1
ATOM 3874 C C . GLN A 1 507 ? 0.639 -4.169 27.135 1.00 90.00 507 GLN A C 1
ATOM 3876 O O . GLN A 1 507 ? 0.065 -4.746 26.202 1.00 90.00 507 GLN A O 1
ATOM 3881 N N . THR A 1 508 ? -0.030 -3.429 28.015 1.00 92.31 508 THR A N 1
ATOM 3882 C CA . THR A 1 508 ? -1.468 -3.172 27.912 1.00 92.31 508 THR A CA 1
ATOM 3883 C C . THR A 1 508 ? -1.735 -1.688 27.936 1.00 92.31 508 THR A C 1
ATOM 3885 O O . THR A 1 508 ? -1.205 -0.992 28.795 1.00 92.31 508 THR A O 1
ATOM 3888 N N . LEU A 1 509 ? -2.626 -1.238 27.062 1.00 93.06 509 LEU A N 1
ATOM 3889 C CA . LEU A 1 509 ? -3.125 0.126 27.052 1.00 93.06 509 LEU A CA 1
ATOM 3890 C C . LEU A 1 509 ? -4.645 0.091 27.153 1.00 93.06 509 LEU A C 1
ATOM 3892 O O . LEU A 1 509 ? -5.289 -0.767 26.549 1.00 93.06 509 LEU A O 1
ATOM 3896 N N . SER A 1 510 ? -5.227 1.001 27.926 1.00 94.69 510 SER A N 1
ATOM 3897 C CA . SER A 1 510 ? -6.681 1.137 28.012 1.00 94.69 510 SER A CA 1
ATOM 3898 C C . SER A 1 510 ? -7.100 2.507 27.512 1.00 94.69 510 SER A C 1
ATOM 3900 O O . SER A 1 510 ? -6.347 3.467 27.647 1.00 94.69 510 SER A O 1
ATOM 3902 N N . PHE A 1 511 ? -8.289 2.593 26.927 1.00 95.75 511 PHE A N 1
ATOM 3903 C CA . PHE A 1 511 ? -8.887 3.844 26.492 1.00 95.75 511 PHE A CA 1
ATOM 3904 C C . PHE A 1 511 ? -10.250 4.024 27.135 1.00 95.75 511 PHE A C 1
ATOM 3906 O O . PHE A 1 511 ? -11.051 3.087 27.154 1.00 95.75 511 PHE A O 1
ATOM 3913 N N . SER A 1 512 ? -10.520 5.240 27.600 1.00 95.75 512 SER A N 1
ATOM 3914 C CA . SER A 1 512 ? -11.859 5.668 27.988 1.00 95.75 512 SER A CA 1
ATOM 3915 C C . SER A 1 512 ? -12.507 6.408 26.827 1.00 95.75 512 SER A C 1
ATOM 3917 O O . SER A 1 512 ? -11.919 7.336 26.265 1.00 95.75 512 SER A O 1
ATOM 3919 N N . ILE A 1 513 ? -13.720 5.996 26.476 1.00 95.94 513 ILE A N 1
ATOM 3920 C CA . ILE A 1 513 ? -14.588 6.666 25.518 1.00 95.94 513 ILE A CA 1
ATOM 3921 C C . ILE A 1 513 ? -15.706 7.345 26.298 1.00 95.94 513 ILE A C 1
ATOM 3923 O O . ILE A 1 513 ? -16.545 6.685 26.917 1.00 95.94 513 ILE A O 1
ATOM 3927 N N . GLU A 1 514 ? -15.743 8.667 26.224 1.00 94.50 514 GLU A N 1
ATOM 3928 C CA . GLU A 1 514 ? -16.792 9.484 26.817 1.00 94.50 514 GLU A CA 1
ATOM 3929 C C . GLU A 1 514 ? -17.834 9.805 25.739 1.00 94.50 514 GLU A C 1
ATOM 3931 O O . GLU A 1 514 ? -17.507 10.489 24.763 1.00 94.50 514 GLU A O 1
ATOM 3936 N N . PRO A 1 515 ? -19.086 9.332 25.865 1.00 93.00 515 PRO A N 1
ATOM 3937 C CA . PRO A 1 515 ? -20.146 9.698 24.933 1.00 93.00 515 PRO A CA 1
ATOM 3938 C C . PRO A 1 515 ? -20.479 11.192 25.042 1.00 93.00 515 PRO A C 1
ATOM 3940 O O . PRO A 1 515 ? -20.381 11.769 26.128 1.00 93.00 515 PRO A O 1
ATOM 3943 N N . ALA A 1 516 ? -20.958 11.810 23.960 1.00 91.88 516 ALA A N 1
ATOM 3944 C CA . ALA A 1 516 ? -21.450 13.186 24.037 1.00 91.88 516 ALA A CA 1
ATOM 3945 C C . ALA A 1 516 ? -22.646 13.304 25.004 1.00 91.88 516 ALA A C 1
ATOM 3947 O O . ALA A 1 516 ? -23.452 12.366 25.171 1.00 91.88 516 ALA A O 1
ATOM 3948 N N . LYS A 1 517 ? -22.761 14.459 25.672 1.00 90.62 517 LYS A N 1
ATOM 3949 C CA . LYS A 1 517 ? -23.917 14.753 26.527 1.00 90.62 517 LYS A CA 1
ATOM 3950 C C . LYS A 1 517 ? -25.130 15.092 25.672 1.00 90.62 517 LYS A C 1
ATOM 3952 O O . LYS A 1 517 ? -25.015 15.585 24.554 1.00 90.62 517 LYS A O 1
ATOM 3957 N N . GLU A 1 518 ? -26.314 14.854 26.224 1.00 86.25 518 GLU A N 1
ATOM 3958 C CA . GLU A 1 518 ? -27.559 15.237 25.565 1.00 86.25 518 GLU A CA 1
ATOM 3959 C C . GLU A 1 518 ? -27.571 16.751 25.285 1.00 86.25 518 GLU A C 1
ATOM 3961 O O . GLU A 1 518 ? -27.391 17.564 26.193 1.00 86.25 518 GLU A O 1
ATOM 3966 N N . GLY A 1 519 ? -27.747 17.121 24.014 1.00 82.81 519 GLY A N 1
ATOM 3967 C CA . GLY A 1 519 ? -27.738 18.511 23.550 1.00 82.81 519 GLY A CA 1
ATOM 3968 C C . GLY A 1 519 ? -26.375 19.056 23.105 1.00 82.81 519 GLY A C 1
ATOM 3969 O O . GLY A 1 519 ? -26.336 20.155 22.552 1.00 82.81 519 GLY A O 1
ATOM 3970 N N . GLU A 1 520 ? -25.275 18.319 23.289 1.00 83.88 520 GLU A N 1
ATOM 3971 C CA . GLU A 1 520 ? -23.990 18.655 22.665 1.00 83.88 520 GLU A CA 1
ATOM 3972 C C . GLU A 1 520 ? -23.961 18.157 21.210 1.00 83.88 520 GLU A C 1
ATOM 3974 O O . GLU A 1 520 ? -24.502 17.088 20.916 1.00 83.88 520 GLU A O 1
ATOM 3979 N N . PRO A 1 521 ? -23.356 18.911 20.272 1.00 76.56 521 PRO A N 1
ATOM 3980 C CA . PRO A 1 521 ? -23.192 18.424 18.911 1.00 76.56 521 PRO A CA 1
ATOM 3981 C C . PRO A 1 521 ? -22.285 17.180 18.926 1.00 76.56 521 PRO A C 1
ATOM 3983 O O . PRO A 1 521 ? -21.207 17.236 19.530 1.00 76.56 521 PRO A O 1
ATOM 3986 N N . PRO A 1 522 ? -22.687 16.072 18.277 1.00 76.19 522 PRO A N 1
ATOM 3987 C CA . PRO A 1 522 ? -21.861 14.875 18.215 1.00 76.19 522 PRO A CA 1
ATOM 3988 C C . PRO A 1 522 ? -20.541 15.215 17.522 1.00 76.19 522 PRO A C 1
ATOM 3990 O O . PRO A 1 522 ? -20.539 15.774 16.424 1.00 76.19 522 PRO A O 1
ATOM 3993 N N . ARG A 1 523 ? -19.411 14.884 18.155 1.00 84.38 523 ARG A N 1
ATOM 3994 C CA . ARG A 1 523 ? -18.113 14.924 17.479 1.00 84.38 523 ARG A CA 1
ATOM 3995 C C . ARG A 1 523 ? -17.842 13.549 16.884 1.00 84.38 523 ARG A C 1
ATOM 3997 O O . ARG A 1 523 ? -17.949 12.530 17.567 1.00 84.38 523 ARG A O 1
ATOM 4004 N N . THR A 1 524 ? -17.487 13.544 15.608 1.00 79.94 524 THR A N 1
ATOM 4005 C CA . THR A 1 524 ? -17.081 12.354 14.848 1.00 79.94 524 THR A CA 1
ATOM 4006 C C . THR A 1 524 ? -15.570 12.294 14.649 1.00 79.94 524 THR A C 1
ATOM 4008 O O . THR A 1 524 ? -15.075 11.339 14.069 1.00 79.94 524 THR A O 1
ATOM 4011 N N . LEU A 1 525 ? -14.835 13.290 15.149 1.00 87.62 525 LEU A N 1
ATOM 4012 C CA . LEU A 1 525 ? -13.387 13.427 15.058 1.00 87.62 525 LEU A CA 1
ATOM 4013 C C . LEU A 1 525 ? -12.883 14.185 16.290 1.00 87.62 525 LEU A C 1
ATOM 4015 O O . LEU A 1 525 ? -13.501 15.161 16.729 1.00 87.62 525 LEU A O 1
ATOM 4019 N N . GLY A 1 526 ? -11.741 13.766 16.823 1.00 81.56 526 GLY A N 1
ATOM 4020 C CA . GLY A 1 526 ? -11.074 14.474 17.904 1.00 81.56 526 GLY A CA 1
ATOM 4021 C C . GLY A 1 526 ? -9.624 14.050 18.102 1.00 81.56 526 GLY A C 1
ATOM 4022 O O . GLY A 1 526 ? -9.148 13.055 17.556 1.00 81.56 526 GLY A O 1
ATOM 4023 N N . GLN A 1 527 ? -8.923 14.833 18.916 1.00 81.50 527 GLN A N 1
ATOM 4024 C CA . GLN A 1 527 ? -7.532 14.612 19.295 1.00 81.50 527 GLN A CA 1
ATOM 4025 C C . GLN A 1 527 ? -7.333 15.024 20.757 1.00 81.50 527 GLN A C 1
ATOM 4027 O O . GLN A 1 527 ? -7.996 15.940 21.246 1.00 81.50 527 GLN A O 1
ATOM 4032 N N . THR A 1 528 ? -6.422 14.357 21.461 1.00 77.56 528 THR A N 1
ATOM 4033 C CA . THR A 1 528 ? -5.985 14.721 22.815 1.00 77.56 528 THR A CA 1
ATOM 4034 C C . THR A 1 528 ? -4.463 14.812 22.865 1.00 77.56 528 THR A C 1
ATOM 4036 O O . THR A 1 528 ? -3.807 13.952 22.279 1.00 77.56 528 THR A O 1
ATOM 4039 N N . GLY A 1 529 ? -3.906 15.794 23.586 1.00 53.75 529 GLY A N 1
ATOM 4040 C CA . GLY A 1 529 ? -2.452 15.916 23.807 1.00 53.75 529 GLY A CA 1
ATOM 4041 C C . GLY A 1 529 ? -1.774 17.161 23.214 1.00 53.75 529 GLY A C 1
ATOM 4042 O O . GLY A 1 529 ? -0.574 17.329 23.393 1.00 53.75 529 GLY A O 1
ATOM 4043 N N . GLY A 1 530 ? -2.519 18.062 22.563 1.00 49.75 530 GLY A N 1
ATOM 4044 C CA . GLY A 1 530 ? -2.075 19.425 22.227 1.00 49.75 530 GLY A CA 1
ATOM 4045 C C . GLY A 1 530 ? -2.856 20.464 23.036 1.00 49.75 530 GLY A C 1
ATOM 4046 O O . GLY A 1 530 ? -3.962 20.163 23.490 1.00 49.75 530 GLY A O 1
ATOM 4047 N N . GLU A 1 531 ? -2.308 21.671 23.244 1.00 40.72 531 GLU A N 1
ATOM 4048 C CA . GLU A 1 531 ? -3.118 22.810 23.713 1.00 40.72 531 GLU A CA 1
ATOM 4049 C C . GLU A 1 531 ? -4.390 22.882 22.850 1.00 40.72 531 GLU A C 1
ATOM 4051 O O . GLU A 1 531 ? -4.300 22.714 21.638 1.00 40.72 531 GLU A O 1
ATOM 4056 N N . GLU A 1 532 ? -5.571 23.107 23.439 1.00 40.19 532 GLU A N 1
ATOM 4057 C CA . GLU A 1 532 ? -6.870 23.173 22.729 1.00 40.19 532 GLU A CA 1
ATOM 4058 C C . GLU A 1 532 ? -6.978 24.338 21.701 1.00 40.19 532 GLU A C 1
ATOM 4060 O O . GLU A 1 532 ? -8.074 24.766 21.338 1.00 40.19 532 GLU A O 1
ATOM 4065 N N . GLY A 1 533 ? -5.855 24.882 21.225 1.00 34.59 533 GLY A N 1
ATOM 4066 C CA . GLY A 1 533 ? -5.774 25.845 20.136 1.00 34.59 533 GLY A CA 1
ATOM 4067 C C . GLY A 1 533 ? -5.767 25.145 18.778 1.00 34.59 533 GLY A C 1
ATOM 4068 O O . GLY A 1 533 ? -5.042 24.178 18.586 1.00 34.59 533 GLY A O 1
ATOM 4069 N N . GLU A 1 534 ? -6.613 25.644 17.874 1.00 36.41 534 GLU A N 1
ATOM 4070 C CA . GLU A 1 534 ? -6.724 25.362 16.434 1.00 36.41 534 GLU A CA 1
ATOM 4071 C C . GLU A 1 534 ? -5.750 24.331 15.832 1.00 36.41 534 GLU A C 1
ATOM 4073 O O . GLU A 1 534 ? -4.535 24.506 15.888 1.00 36.41 534 GLU A O 1
ATOM 4078 N N . LEU A 1 535 ? -6.318 23.332 15.133 1.00 37.94 535 LEU A N 1
ATOM 4079 C CA . LEU A 1 535 ? -5.620 22.406 14.230 1.00 37.94 535 LEU A CA 1
ATOM 4080 C C . LEU A 1 535 ? -4.402 23.092 13.572 1.00 37.94 535 LEU A C 1
ATOM 4082 O O . LEU A 1 535 ? -4.597 23.964 12.710 1.00 37.94 535 LEU A O 1
ATOM 4086 N N . PRO A 1 536 ? -3.158 22.730 13.939 1.00 34.50 536 PRO A N 1
ATOM 4087 C CA . PRO A 1 536 ? -1.969 23.293 13.320 1.00 34.50 536 PRO A CA 1
ATOM 4088 C C . PRO A 1 536 ? -1.884 22.747 11.893 1.00 34.50 536 PRO A C 1
ATOM 4090 O O . PRO A 1 536 ? -1.305 21.695 11.644 1.00 34.50 536 PRO A O 1
ATOM 4093 N N . GLY A 1 537 ? -2.535 23.423 10.945 1.00 39.53 537 GLY A N 1
ATOM 4094 C CA . GLY A 1 537 ? -2.603 22.911 9.577 1.00 39.53 537 GLY A CA 1
ATOM 4095 C C . GLY A 1 537 ? -3.168 23.838 8.510 1.00 39.53 537 GLY A C 1
ATOM 4096 O O . GLY A 1 537 ? -2.726 23.759 7.370 1.00 39.53 537 GLY A O 1
ATOM 4097 N N . THR A 1 538 ? -4.083 24.766 8.808 1.00 42.53 538 THR A N 1
ATOM 4098 C CA . THR A 1 538 ? -4.788 25.429 7.689 1.00 42.53 538 THR A CA 1
ATOM 4099 C C . THR A 1 538 ? -4.159 26.739 7.200 1.00 42.53 538 THR A C 1
ATOM 4101 O O . THR A 1 538 ? -4.354 27.088 6.033 1.00 42.53 538 THR A O 1
ATOM 4104 N N . LYS A 1 539 ? -3.379 27.484 8.012 1.00 35.16 539 LYS A N 1
ATOM 4105 C CA . LYS A 1 539 ? -2.845 28.801 7.574 1.00 35.16 539 LYS A CA 1
ATOM 4106 C C . LYS A 1 539 ? -1.432 29.206 8.012 1.00 35.16 539 LYS A C 1
ATOM 4108 O O . LYS A 1 539 ? -0.761 29.861 7.213 1.00 35.16 539 LYS A O 1
ATOM 4113 N N . GLU A 1 540 ? -0.960 28.879 9.216 1.00 32.44 540 GLU A N 1
ATOM 4114 C CA . GLU A 1 540 ? 0.297 29.469 9.730 1.00 32.44 540 GLU A CA 1
ATOM 4115 C C . GLU A 1 540 ? 1.574 28.699 9.374 1.00 32.44 540 GLU A C 1
ATOM 4117 O O . GLU A 1 540 ? 2.580 29.340 9.064 1.00 32.44 540 GLU A O 1
ATOM 4122 N N . ALA A 1 541 ? 1.524 27.367 9.257 1.00 37.06 541 ALA A N 1
ATOM 4123 C CA . ALA A 1 541 ? 2.657 26.571 8.764 1.00 37.06 541 ALA A CA 1
ATOM 4124 C C . ALA A 1 541 ? 3.081 26.962 7.328 1.00 37.06 541 ALA A C 1
ATOM 4126 O O . ALA A 1 541 ? 4.251 26.872 6.973 1.00 37.06 541 ALA A O 1
ATOM 4127 N N . ARG A 1 542 ? 2.159 27.516 6.522 1.00 40.25 542 ARG A N 1
ATOM 4128 C CA . ARG A 1 542 ? 2.445 28.015 5.162 1.00 40.25 542 ARG A CA 1
ATOM 4129 C C . ARG A 1 542 ? 3.206 29.350 5.123 1.00 40.25 542 ARG A C 1
ATOM 4131 O O . ARG A 1 542 ? 3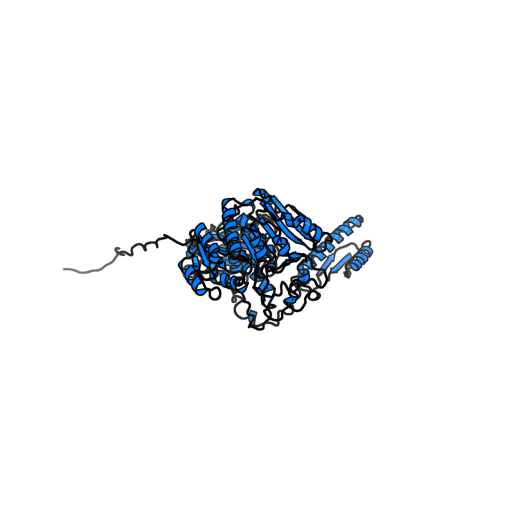.631 29.758 4.045 1.00 40.25 542 ARG A O 1
ATOM 4138 N N . ARG A 1 543 ? 3.342 30.082 6.242 1.00 34.03 543 ARG A N 1
ATOM 4139 C CA . ARG A 1 543 ? 3.888 31.459 6.246 1.00 34.03 543 ARG A CA 1
ATOM 4140 C C . ARG A 1 543 ? 5.288 31.612 6.842 1.00 34.03 543 ARG A C 1
ATOM 4142 O O . ARG A 1 543 ? 5.940 32.606 6.529 1.00 34.03 543 ARG A O 1
ATOM 4149 N N . SER A 1 544 ? 5.791 30.677 7.644 1.00 34.19 544 SER A N 1
ATOM 4150 C CA . SER A 1 544 ? 7.074 30.832 8.352 1.00 34.19 544 SER A CA 1
ATOM 4151 C C . SER A 1 544 ? 8.212 29.991 7.755 1.00 34.19 544 SER A C 1
ATOM 4153 O O . SER A 1 544 ? 8.874 29.218 8.441 1.00 34.19 544 SER A O 1
ATOM 4155 N N . GLY A 1 545 ? 8.544 30.228 6.482 1.00 32.03 545 GLY A N 1
ATOM 4156 C CA . GLY A 1 545 ? 9.701 29.619 5.799 1.00 32.03 545 GLY A CA 1
ATOM 4157 C C . GLY A 1 545 ? 11.095 29.999 6.342 1.00 32.03 545 GLY A C 1
ATOM 4158 O O . GLY A 1 545 ? 12.086 29.805 5.644 1.00 32.03 545 GLY A O 1
ATOM 4159 N N . SER A 1 546 ? 11.214 30.565 7.551 1.00 28.30 546 SER A N 1
ATOM 4160 C CA . SER A 1 546 ? 12.502 30.990 8.128 1.00 28.30 546 SER A CA 1
ATOM 4161 C C . SER A 1 546 ? 12.926 30.244 9.396 1.00 28.30 546 SER A C 1
ATOM 4163 O O . SER A 1 546 ? 14.096 30.334 9.754 1.00 28.30 546 SER A O 1
ATOM 4165 N N . ALA A 1 547 ? 12.034 29.504 10.067 1.00 27.22 547 ALA A N 1
ATOM 4166 C CA . ALA A 1 547 ? 12.385 28.758 11.284 1.00 27.22 547 ALA A CA 1
ATOM 4167 C C . ALA A 1 547 ? 12.914 27.336 10.999 1.00 27.22 547 ALA A C 1
ATOM 4169 O O . ALA A 1 547 ? 13.526 26.720 11.862 1.00 27.22 547 ALA A O 1
ATOM 4170 N N . VAL A 1 548 ? 12.740 26.836 9.771 1.00 31.20 548 VAL A N 1
ATOM 4171 C CA . VAL A 1 548 ? 13.059 25.446 9.387 1.00 31.20 548 VAL A CA 1
ATOM 4172 C C . VAL A 1 548 ? 14.542 25.245 9.025 1.00 31.20 548 VAL A C 1
ATOM 4174 O O . VAL A 1 548 ? 15.030 24.119 9.000 1.00 31.20 548 VAL A O 1
ATOM 4177 N N . ARG A 1 549 ? 15.325 26.318 8.823 1.00 29.14 549 ARG A N 1
ATOM 4178 C CA . ARG A 1 549 ? 16.743 26.188 8.424 1.00 29.14 549 ARG A CA 1
ATOM 4179 C C . ARG A 1 549 ? 17.655 25.532 9.467 1.00 29.14 549 ARG A C 1
ATOM 4181 O O . ARG A 1 549 ? 18.709 25.059 9.068 1.00 29.14 549 ARG A O 1
ATOM 4188 N N . SER A 1 550 ? 17.284 25.473 10.749 1.00 30.48 550 SER A N 1
ATOM 4189 C CA . SER A 1 550 ? 18.090 24.773 11.768 1.00 30.48 550 SER A CA 1
ATOM 4190 C C . SER A 1 550 ? 17.659 23.324 12.022 1.00 30.48 550 SER A C 1
ATOM 4192 O O . SER A 1 550 ? 18.286 22.657 12.831 1.00 30.48 550 SER A O 1
ATOM 4194 N N . ALA A 1 551 ? 16.598 22.836 11.367 1.00 28.03 551 ALA A N 1
ATOM 4195 C CA . ALA A 1 551 ? 16.096 21.462 11.511 1.00 28.03 551 ALA A CA 1
ATOM 4196 C C . ALA A 1 551 ? 16.536 20.533 10.358 1.00 28.03 551 ALA A C 1
ATOM 4198 O O . ALA A 1 551 ? 16.127 19.373 10.294 1.00 28.03 551 ALA A O 1
ATOM 4199 N N . LEU A 1 552 ? 17.380 21.039 9.449 1.00 30.33 552 LEU A N 1
ATOM 4200 C CA . LEU A 1 552 ? 17.907 20.317 8.286 1.00 30.33 552 LEU A CA 1
ATOM 4201 C C . LEU A 1 552 ? 19.001 19.286 8.629 1.00 30.33 552 LEU A C 1
ATOM 4203 O O . LEU A 1 552 ? 19.475 18.607 7.725 1.00 30.33 552 LEU A O 1
ATOM 4207 N N . GLU A 1 553 ? 19.388 19.131 9.900 1.00 31.98 553 GLU A N 1
ATOM 4208 C CA . GLU A 1 553 ? 20.502 18.253 10.304 1.00 31.98 553 GLU A CA 1
ATOM 4209 C C . GLU A 1 553 ? 20.091 16.965 11.046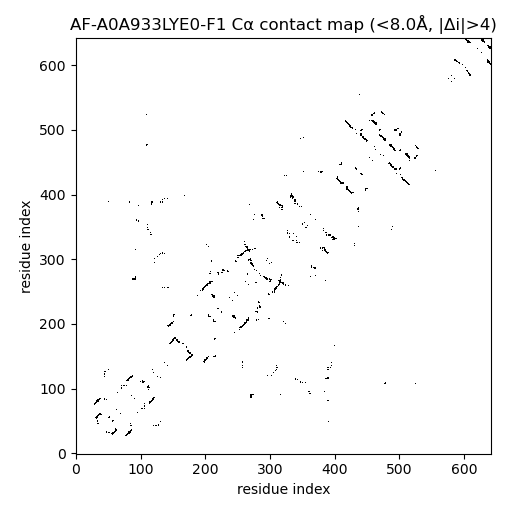 1.00 31.98 553 GLU A C 1
ATOM 4211 O O . GLU A 1 553 ? 20.959 16.185 11.422 1.00 31.98 553 GLU A O 1
ATOM 4216 N N . THR A 1 554 ? 18.808 16.689 11.310 1.00 42.84 554 THR A N 1
ATOM 4217 C CA . THR A 1 554 ? 18.487 15.668 12.339 1.00 42.84 554 THR A CA 1
ATOM 4218 C C . THR A 1 554 ? 17.118 15.012 12.126 1.00 42.84 554 THR A C 1
ATOM 4220 O O . THR A 1 554 ? 16.120 15.439 12.706 1.00 42.84 554 THR A O 1
ATOM 4223 N N . PRO A 1 555 ? 17.011 14.056 11.180 1.00 33.69 555 PRO A N 1
ATOM 4224 C CA . PRO A 1 555 ? 16.563 12.702 11.576 1.00 33.69 555 PRO A CA 1
ATOM 4225 C C . PRO A 1 555 ? 17.428 11.547 11.043 1.00 33.69 555 PRO A C 1
ATOM 4227 O O . PRO A 1 555 ? 17.453 10.480 11.641 1.00 33.69 555 PRO A O 1
ATOM 4230 N N . TRP A 1 556 ? 18.170 11.727 9.947 1.00 37.28 556 TRP A N 1
ATOM 4231 C CA . TRP A 1 556 ? 18.948 10.636 9.327 1.00 37.28 556 TRP A CA 1
ATOM 4232 C C . TRP A 1 556 ? 20.285 10.365 10.035 1.00 37.28 556 TRP A C 1
ATOM 4234 O O . TRP A 1 556 ? 20.833 9.273 9.937 1.00 37.28 556 TRP A O 1
ATOM 4244 N N . ALA A 1 557 ? 20.758 11.319 10.844 1.00 33.03 557 ALA A N 1
ATOM 4245 C CA . ALA A 1 557 ? 21.853 11.109 11.790 1.00 33.03 557 ALA A CA 1
ATOM 4246 C C . ALA A 1 557 ? 21.507 10.059 12.870 1.00 33.03 557 ALA A C 1
ATOM 4248 O O . ALA A 1 557 ? 22.403 9.550 13.533 1.00 33.03 557 ALA A O 1
ATOM 4249 N N . TYR A 1 558 ? 20.230 9.702 13.053 1.00 33.69 558 TYR A N 1
ATOM 4250 C CA . TYR A 1 558 ? 19.779 8.839 14.149 1.00 33.69 558 TYR A CA 1
ATOM 4251 C C . TYR A 1 558 ? 20.180 7.365 13.971 1.00 33.69 558 TYR A C 1
ATOM 4253 O O . TYR A 1 558 ? 20.668 6.751 14.917 1.00 33.69 558 TYR A O 1
ATOM 4261 N N . SER A 1 559 ? 20.081 6.808 12.754 1.00 37.88 559 SER A N 1
ATOM 4262 C CA . SER A 1 559 ? 20.569 5.447 12.459 1.00 37.88 559 SER A CA 1
ATOM 4263 C C . SER A 1 559 ? 22.102 5.369 12.489 1.00 37.88 559 SER A C 1
ATOM 4265 O O . SER A 1 559 ? 22.671 4.361 12.912 1.00 37.88 559 SER A O 1
ATOM 4267 N N . TRP A 1 560 ? 22.771 6.463 12.107 1.00 35.38 560 TRP A N 1
ATOM 4268 C CA . TRP A 1 560 ? 24.223 6.616 12.192 1.00 35.38 560 TRP A CA 1
ATOM 4269 C C . TRP A 1 560 ? 24.712 6.681 13.645 1.00 35.38 560 TRP A C 1
ATOM 4271 O O . TRP A 1 560 ? 25.625 5.942 14.011 1.00 35.38 560 TRP A O 1
ATOM 4281 N N . HIS A 1 561 ? 24.065 7.483 14.498 1.00 37.88 561 HIS A N 1
ATOM 4282 C CA . HIS A 1 561 ? 24.373 7.537 15.927 1.00 37.88 561 HIS A CA 1
ATOM 4283 C C . HIS A 1 561 ? 24.078 6.198 16.614 1.00 37.88 561 HIS A C 1
ATOM 4285 O O . HIS A 1 561 ? 24.903 5.764 17.406 1.00 37.88 561 HIS A O 1
ATOM 4291 N N . GLN A 1 562 ? 22.988 5.493 16.280 1.00 39.41 562 GLN A N 1
ATOM 4292 C CA . GLN A 1 562 ? 22.692 4.175 16.861 1.00 39.41 562 GLN A CA 1
ATOM 4293 C C . GLN A 1 562 ? 23.726 3.100 16.489 1.00 39.41 562 GLN A C 1
ATOM 4295 O O . GLN A 1 562 ? 24.151 2.360 17.375 1.00 39.41 562 GLN A O 1
ATOM 4300 N N . ARG A 1 563 ? 24.186 3.031 15.227 1.00 45.03 563 ARG A N 1
ATOM 4301 C CA . ARG A 1 563 ? 25.278 2.111 14.841 1.00 45.03 563 ARG A CA 1
ATOM 4302 C C . ARG A 1 563 ? 26.584 2.470 15.530 1.00 45.03 563 ARG A C 1
ATOM 4304 O O . ARG A 1 563 ? 27.169 1.620 16.183 1.00 45.03 563 ARG A O 1
ATOM 4311 N N . ARG A 1 564 ? 26.997 3.739 15.465 1.00 48.72 564 ARG A N 1
ATOM 4312 C CA . ARG A 1 564 ? 28.263 4.183 16.064 1.00 48.72 564 ARG A CA 1
ATOM 4313 C C . ARG A 1 564 ? 28.265 3.997 17.585 1.00 48.72 564 ARG A C 1
ATOM 4315 O O . ARG A 1 564 ? 29.293 3.657 18.154 1.00 48.72 564 ARG A O 1
ATOM 4322 N N . PHE A 1 565 ? 27.117 4.173 18.240 1.00 50.28 565 PHE A N 1
ATOM 4323 C CA . PHE A 1 565 ? 26.955 3.926 19.674 1.00 50.28 565 PHE A CA 1
ATOM 4324 C C . PHE A 1 565 ? 26.950 2.428 20.010 1.00 50.28 565 PHE A C 1
ATOM 4326 O O . PHE A 1 565 ? 27.571 2.033 20.993 1.00 50.28 565 PHE A O 1
ATOM 4333 N N . GLY A 1 566 ? 26.311 1.593 19.183 1.00 53.38 566 GLY A N 1
ATOM 4334 C CA . GLY A 1 566 ? 26.373 0.133 19.290 1.00 53.38 566 GLY A CA 1
ATOM 4335 C C . GLY A 1 566 ? 27.799 -0.401 19.139 1.00 53.38 566 GLY A C 1
ATOM 4336 O O . GLY A 1 566 ? 28.256 -1.148 19.999 1.00 53.38 566 GLY A O 1
ATOM 4337 N N . ASP A 1 567 ? 28.531 0.072 18.128 1.00 55.53 567 ASP A N 1
ATOM 4338 C CA . ASP A 1 567 ? 29.931 -0.289 17.880 1.00 55.53 567 ASP A CA 1
ATOM 4339 C C . ASP A 1 567 ? 30.841 0.138 19.050 1.00 55.53 567 ASP A C 1
ATOM 4341 O O . ASP A 1 567 ? 31.723 -0.614 19.469 1.00 55.53 567 ASP A O 1
ATOM 4345 N N . ILE A 1 568 ? 30.610 1.330 19.626 1.00 56.78 568 ILE A N 1
ATOM 4346 C CA . ILE A 1 568 ? 31.321 1.802 20.827 1.00 56.78 568 ILE A CA 1
ATOM 4347 C C . ILE A 1 568 ? 31.022 0.892 22.025 1.00 56.78 568 ILE A C 1
ATOM 4349 O O . ILE A 1 568 ? 31.949 0.526 22.747 1.00 56.78 568 ILE A O 1
ATOM 4353 N N . LEU A 1 569 ? 29.759 0.514 22.249 1.00 56.19 569 LEU A N 1
ATOM 4354 C CA . LEU A 1 569 ? 29.373 -0.360 23.361 1.00 56.19 569 LEU A CA 1
ATOM 4355 C C . LEU A 1 569 ? 29.971 -1.765 23.221 1.00 56.19 569 LEU A C 1
ATOM 4357 O O . LEU A 1 569 ? 30.596 -2.246 24.162 1.00 56.19 569 LEU A O 1
ATOM 4361 N N . GLU A 1 570 ? 29.847 -2.394 22.052 1.00 56.62 570 GLU A N 1
ATOM 4362 C CA . GLU A 1 570 ? 30.349 -3.750 21.797 1.00 56.62 570 GLU A CA 1
ATOM 4363 C C . GLU A 1 570 ? 31.886 -3.816 21.888 1.00 56.62 570 GLU A C 1
ATOM 4365 O O . GLU A 1 570 ? 32.459 -4.773 22.428 1.00 56.62 570 GLU A O 1
ATOM 4370 N N . PHE A 1 571 ? 32.574 -2.755 21.449 1.00 60.81 571 PHE A N 1
ATOM 4371 C CA . PHE A 1 571 ? 34.015 -2.616 21.638 1.00 60.81 571 PHE A CA 1
ATOM 4372 C C . PHE A 1 571 ? 34.389 -2.397 23.109 1.00 60.81 571 PHE A C 1
ATOM 4374 O O . PHE A 1 571 ? 35.319 -3.041 23.588 1.00 60.81 571 PHE A O 1
ATOM 4381 N N . VAL A 1 572 ? 33.689 -1.522 23.845 1.00 57.47 572 VAL A N 1
ATOM 4382 C CA . VAL A 1 572 ? 33.942 -1.295 25.282 1.00 57.47 572 VAL A CA 1
ATOM 4383 C C . VAL A 1 572 ? 33.735 -2.589 26.069 1.00 57.47 572 VAL A C 1
ATOM 4385 O O . VAL A 1 572 ? 34.580 -2.938 26.892 1.00 57.47 572 VAL A O 1
ATOM 4388 N N . GLU A 1 573 ? 32.676 -3.345 25.784 1.00 57.47 573 GLU A N 1
ATOM 4389 C CA . GLU A 1 573 ? 32.427 -4.655 26.390 1.00 57.47 573 GLU A CA 1
ATOM 4390 C C . GLU A 1 573 ? 33.535 -5.663 26.059 1.00 57.47 573 GLU A C 1
ATOM 4392 O O . GLU A 1 573 ? 34.037 -6.339 26.959 1.00 57.47 573 GLU A O 1
ATOM 4397 N N . SER A 1 574 ? 33.982 -5.720 24.801 1.00 59.78 574 SER A N 1
ATOM 4398 C CA . SER A 1 574 ? 35.084 -6.593 24.370 1.00 59.78 574 SER A CA 1
ATOM 4399 C C . SER A 1 574 ? 36.423 -6.206 25.005 1.00 59.78 574 SER A C 1
ATOM 4401 O O . SER A 1 574 ? 37.152 -7.067 25.499 1.00 59.78 574 SER A O 1
ATOM 4403 N N . PHE A 1 575 ? 36.733 -4.909 25.062 1.00 62.22 575 PHE A N 1
ATOM 4404 C CA . PHE A 1 575 ? 37.933 -4.371 25.697 1.00 62.22 575 PHE A CA 1
ATOM 4405 C C . PHE A 1 575 ? 37.947 -4.689 27.197 1.00 62.22 575 PHE A C 1
ATOM 4407 O O . PHE A 1 575 ? 38.957 -5.165 27.722 1.00 62.22 575 PHE A O 1
ATOM 4414 N N . LEU A 1 576 ? 36.812 -4.503 27.879 1.00 57.16 576 LEU A N 1
ATOM 4415 C CA . LEU A 1 576 ? 36.636 -4.878 29.281 1.00 57.16 576 LEU A CA 1
ATOM 4416 C C . LEU A 1 576 ? 36.715 -6.395 29.485 1.00 57.16 576 LEU A C 1
ATOM 4418 O O . LEU A 1 576 ? 37.276 -6.828 30.484 1.00 57.16 576 LEU A O 1
ATOM 4422 N N . ALA A 1 577 ? 36.224 -7.223 28.564 1.00 60.50 577 ALA A N 1
ATOM 4423 C CA . ALA A 1 577 ? 36.374 -8.676 28.657 1.00 60.50 577 ALA A CA 1
ATOM 4424 C C . ALA A 1 577 ? 37.842 -9.117 28.512 1.00 60.50 577 ALA A C 1
ATOM 4426 O O . ALA A 1 577 ? 38.298 -10.019 29.217 1.00 60.50 577 ALA A O 1
ATOM 4427 N N . GLU A 1 578 ? 38.598 -8.457 27.633 1.00 57.19 578 GLU A N 1
ATOM 4428 C CA . GLU A 1 578 ? 40.008 -8.758 27.374 1.00 57.19 578 GLU A CA 1
ATOM 4429 C C . GLU A 1 578 ? 40.937 -8.241 28.493 1.00 57.19 578 GLU A C 1
ATOM 4431 O O . GLU A 1 578 ? 41.947 -8.875 28.803 1.00 57.19 578 GLU A O 1
ATOM 4436 N N . HIS A 1 579 ? 40.572 -7.139 29.162 1.00 56.53 579 HIS A N 1
ATOM 4437 C CA . HIS A 1 579 ? 41.426 -6.446 30.141 1.00 56.53 579 HIS A CA 1
ATOM 4438 C C . HIS A 1 579 ? 40.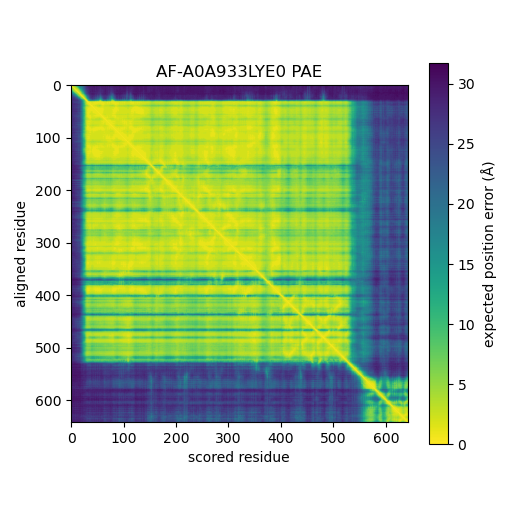875 -6.468 31.587 1.00 56.53 579 HIS A C 1
ATOM 4440 O O . HIS A 1 579 ? 41.557 -6.042 32.519 1.00 56.53 579 HIS A O 1
ATOM 4446 N N . GLY A 1 580 ? 39.663 -6.987 31.806 1.00 49.12 580 GLY A N 1
ATOM 4447 C CA . GLY A 1 580 ? 38.876 -6.858 33.043 1.00 49.12 580 GLY A CA 1
ATOM 4448 C C . GLY A 1 580 ? 39.159 -7.858 34.162 1.00 49.12 580 GLY A C 1
ATOM 4449 O O . GLY A 1 580 ? 38.465 -7.835 35.174 1.00 49.12 580 GLY A O 1
ATOM 4450 N N . ASN A 1 581 ? 40.198 -8.690 34.062 1.00 46.12 581 ASN A N 1
ATOM 4451 C CA . ASN A 1 581 ? 40.687 -9.476 35.207 1.00 46.12 581 ASN A CA 1
ATOM 4452 C C . ASN A 1 581 ? 41.722 -8.697 36.040 1.00 46.12 581 ASN A C 1
ATOM 4454 O O . ASN A 1 581 ? 42.752 -9.237 36.451 1.00 46.12 581 ASN A O 1
ATOM 4458 N N . LEU A 1 582 ? 41.453 -7.417 36.303 1.00 46.88 582 LEU A N 1
ATOM 4459 C CA . LEU A 1 582 ? 42.226 -6.626 37.253 1.00 46.88 582 LEU A CA 1
ATOM 4460 C C . LEU A 1 582 ? 41.575 -6.746 38.642 1.00 46.88 582 LEU A C 1
ATOM 4462 O O . LEU A 1 582 ? 40.419 -6.358 38.815 1.00 46.88 582 LEU A O 1
ATOM 4466 N N . PRO A 1 583 ? 42.271 -7.305 39.648 1.00 36.81 583 PRO A N 1
ATOM 4467 C CA . PRO A 1 583 ? 41.704 -7.469 40.979 1.00 36.81 583 PRO A CA 1
ATOM 4468 C C . PRO A 1 583 ? 41.520 -6.095 41.636 1.00 36.81 583 PRO A C 1
ATOM 4470 O O . PRO A 1 583 ? 42.501 -5.444 41.986 1.00 36.81 583 PRO A O 1
ATOM 4473 N N . GLY A 1 584 ? 40.262 -5.676 41.809 1.00 47.06 584 GLY A N 1
ATOM 4474 C CA . GLY A 1 584 ? 39.891 -4.426 42.482 1.00 47.06 584 GLY A CA 1
ATOM 4475 C C . GLY A 1 584 ? 38.935 -3.507 41.716 1.00 47.06 584 GLY A C 1
ATOM 4476 O O . GLY A 1 584 ? 38.544 -2.493 42.281 1.00 47.06 584 GLY A O 1
ATOM 4477 N N . SER A 1 585 ? 38.526 -3.835 40.485 1.00 42.16 585 SER A N 1
ATOM 4478 C CA . SER A 1 585 ? 37.680 -2.942 39.682 1.00 42.16 585 SER A CA 1
ATOM 4479 C C . SER A 1 585 ? 36.297 -2.712 40.308 1.00 42.16 585 SER A C 1
ATOM 4481 O O . SER A 1 585 ? 35.517 -3.636 40.558 1.00 42.16 585 SER A O 1
ATOM 4483 N N . GLY A 1 586 ? 36.018 -1.439 40.592 1.00 47.41 586 GLY A N 1
ATOM 4484 C CA . GLY A 1 586 ? 34.730 -0.944 41.054 1.00 47.41 586 GLY A CA 1
ATOM 4485 C C . GLY A 1 586 ? 33.601 -1.146 40.038 1.00 47.41 586 GLY A C 1
ATOM 4486 O O . GLY A 1 586 ? 33.789 -1.561 38.897 1.00 47.41 586 GLY A O 1
ATOM 4487 N N . ARG A 1 587 ? 32.383 -0.870 40.500 1.00 42.75 587 ARG A N 1
ATOM 4488 C CA . ARG A 1 587 ? 31.136 -1.019 39.747 1.00 42.75 587 ARG A CA 1
ATOM 4489 C C . ARG A 1 587 ? 31.069 0.076 38.671 1.00 42.75 587 ARG A C 1
ATOM 4491 O O . ARG A 1 587 ? 30.941 1.238 39.030 1.00 42.75 587 ARG A O 1
ATOM 4498 N N . ILE A 1 588 ? 31.117 -0.282 37.388 1.00 46.34 588 ILE A N 1
ATOM 4499 C CA . ILE A 1 588 ? 30.909 0.680 36.291 1.00 46.34 588 ILE A CA 1
ATOM 4500 C C . ILE A 1 588 ? 29.433 1.089 36.292 1.00 46.34 588 ILE A C 1
ATOM 4502 O O . ILE A 1 588 ? 28.547 0.227 36.267 1.00 46.34 588 ILE A O 1
ATOM 4506 N N . ARG A 1 589 ? 29.159 2.394 36.355 1.00 42.81 589 ARG A N 1
ATOM 4507 C CA . ARG A 1 589 ? 27.805 2.956 36.310 1.00 42.81 589 ARG A CA 1
ATOM 4508 C C . ARG A 1 589 ? 27.668 3.845 35.079 1.00 42.81 589 ARG A C 1
ATOM 4510 O O . ARG A 1 589 ? 28.508 4.704 34.854 1.00 42.81 589 ARG A O 1
ATOM 4517 N N . PHE A 1 590 ? 26.606 3.627 34.309 1.00 43.06 590 PHE A N 1
ATOM 4518 C CA . PHE A 1 590 ? 26.251 4.458 33.161 1.00 43.06 590 PHE A CA 1
ATOM 4519 C C . PHE A 1 590 ? 25.188 5.468 33.600 1.00 43.06 590 PHE A C 1
ATOM 4521 O O . PHE A 1 590 ? 24.107 5.067 34.036 1.00 43.06 590 PHE A O 1
ATOM 4528 N N . GLU A 1 591 ? 25.476 6.764 33.488 1.00 39.94 591 GLU A N 1
ATOM 4529 C CA . GLU A 1 591 ? 24.475 7.825 33.630 1.00 39.94 591 GLU A CA 1
ATOM 4530 C C . GLU A 1 591 ? 24.461 8.679 32.357 1.00 39.94 591 GLU A C 1
ATOM 4532 O O . GLU A 1 591 ? 25.449 9.309 31.995 1.00 39.94 591 GLU A O 1
ATOM 4537 N N . LEU A 1 592 ? 23.322 8.678 31.661 1.00 43.12 592 LEU A N 1
ATOM 4538 C CA . LEU A 1 592 ? 23.047 9.576 30.540 1.00 43.12 592 LEU A CA 1
ATOM 4539 C C . LEU A 1 592 ? 22.377 10.841 31.087 1.00 43.12 592 LEU A C 1
ATOM 4541 O O . LEU A 1 592 ? 21.258 10.772 31.603 1.00 43.12 592 LEU A O 1
ATOM 4545 N N . ASP A 1 593 ? 23.027 12.001 30.959 1.00 39.91 593 ASP A N 1
ATOM 4546 C CA . ASP A 1 593 ? 22.394 13.274 31.313 1.00 39.91 593 ASP A CA 1
ATOM 4547 C C . ASP A 1 593 ? 21.309 13.623 30.282 1.00 39.91 593 ASP A C 1
ATOM 4549 O O . ASP A 1 593 ? 21.575 14.005 29.139 1.00 39.91 593 ASP A O 1
ATOM 4553 N N . ALA A 1 594 ? 20.048 13.530 30.705 1.00 36.81 594 ALA A N 1
ATOM 4554 C CA . ALA A 1 594 ? 18.882 13.845 29.888 1.00 36.81 594 ALA A CA 1
ATOM 4555 C C . ALA A 1 594 ? 18.870 15.295 29.353 1.00 36.81 594 ALA A C 1
ATOM 4557 O O . ALA A 1 594 ? 18.166 15.571 28.378 1.00 36.81 594 ALA A O 1
ATOM 4558 N N . LYS A 1 595 ? 19.641 16.227 29.939 1.00 35.22 595 LYS A N 1
ATOM 4559 C CA . LYS A 1 595 ? 19.747 17.613 29.450 1.00 35.22 595 LYS A CA 1
ATOM 4560 C C . LYS A 1 595 ? 20.685 17.781 28.251 1.00 35.22 595 LYS A C 1
ATOM 4562 O O . LYS A 1 595 ? 20.535 18.775 27.539 1.00 35.22 595 LYS A O 1
ATOM 4567 N N . ALA A 1 596 ? 21.581 16.829 27.980 1.00 42.00 596 ALA A N 1
ATOM 4568 C CA . ALA A 1 596 ? 22.502 16.886 26.839 1.00 42.00 596 ALA A CA 1
ATOM 4569 C C . ALA A 1 596 ? 21.815 16.612 25.484 1.00 42.00 596 ALA A C 1
ATOM 4571 O O . ALA A 1 596 ? 22.337 16.998 24.445 1.00 42.00 596 ALA A O 1
ATOM 4572 N N . ARG A 1 597 ? 20.585 16.069 25.481 1.00 43.41 597 ARG A N 1
ATOM 4573 C CA . ARG A 1 597 ? 19.793 15.723 24.278 1.00 43.41 597 ARG A CA 1
ATOM 4574 C C . ARG A 1 597 ? 19.493 16.881 23.306 1.00 43.41 597 ARG A C 1
ATOM 4576 O O . ARG A 1 597 ? 18.914 16.644 22.253 1.00 43.41 597 ARG A O 1
ATOM 4583 N N . LYS A 1 598 ? 19.827 18.131 23.651 1.00 37.12 598 LYS A N 1
ATOM 4584 C CA . LYS A 1 598 ? 19.615 19.321 22.801 1.00 37.12 598 LYS A CA 1
ATOM 4585 C C . LYS A 1 598 ? 20.897 19.935 22.226 1.00 37.12 598 LYS A C 1
ATOM 4587 O O . LYS A 1 598 ? 20.789 20.902 21.477 1.00 37.12 598 LYS A O 1
ATOM 4592 N N . ALA A 1 599 ? 22.078 19.425 22.568 1.00 39.62 599 ALA A N 1
ATOM 4593 C CA . ALA A 1 599 ? 23.349 19.914 22.040 1.00 39.62 599 ALA A CA 1
ATOM 4594 C C . ALA A 1 599 ? 24.003 18.827 21.177 1.00 39.62 599 ALA A C 1
ATOM 4596 O O . ALA A 1 599 ? 23.913 17.650 21.503 1.00 39.62 599 ALA A O 1
ATOM 4597 N N . ALA A 1 600 ? 24.664 19.228 20.093 1.00 41.41 600 ALA A N 1
ATOM 4598 C CA . ALA A 1 600 ? 25.366 18.364 19.138 1.00 41.41 600 ALA A CA 1
ATOM 4599 C C . ALA A 1 600 ? 26.624 17.662 19.711 1.00 41.41 600 ALA A C 1
ATOM 4601 O O . ALA A 1 600 ? 27.525 17.326 18.960 1.00 41.41 600 ALA A O 1
ATOM 4602 N N . ASP A 1 601 ? 26.690 17.463 21.029 1.00 44.22 601 ASP A N 1
ATOM 4603 C CA . ASP A 1 601 ? 27.775 16.798 21.749 1.00 44.22 601 ASP A CA 1
ATOM 4604 C C . ASP A 1 601 ? 27.127 15.864 22.790 1.00 44.22 601 ASP A C 1
ATOM 4606 O O . ASP A 1 601 ? 26.604 16.319 23.814 1.00 44.22 601 ASP A O 1
ATOM 4610 N N . SER A 1 602 ? 27.113 14.554 22.531 1.00 47.97 602 SER A N 1
ATOM 4611 C CA . SER A 1 602 ? 26.597 13.565 23.487 1.00 47.97 602 SER A CA 1
ATOM 4612 C C . SER A 1 602 ? 27.731 13.107 24.403 1.00 47.97 602 SER A C 1
ATOM 4614 O O . SER A 1 602 ? 28.643 12.399 23.990 1.00 47.97 602 SER A O 1
ATOM 4616 N N . VAL A 1 603 ? 27.698 13.503 25.674 1.00 50.19 603 VAL A N 1
ATOM 4617 C CA . VAL A 1 603 ? 28.720 13.088 26.648 1.00 50.19 603 VAL A CA 1
ATOM 4618 C C . VAL A 1 603 ? 28.308 11.762 27.290 1.00 50.19 603 VAL A C 1
ATOM 4620 O O . VAL A 1 603 ? 27.189 11.644 27.790 1.00 50.19 603 VAL A O 1
ATOM 4623 N N . VAL A 1 604 ? 29.207 10.772 27.278 1.00 52.12 604 VAL A N 1
ATOM 4624 C CA . VAL A 1 604 ? 29.033 9.491 27.976 1.00 52.12 604 VAL A CA 1
ATOM 4625 C C . VAL A 1 604 ? 29.992 9.454 29.163 1.00 52.12 604 VAL A C 1
ATOM 4627 O O . VAL A 1 604 ? 31.214 9.384 29.008 1.00 52.12 604 VAL A O 1
ATOM 4630 N N . ASP A 1 605 ? 29.437 9.480 30.371 1.00 52.06 605 ASP A N 1
ATOM 4631 C CA . ASP A 1 605 ? 30.225 9.385 31.597 1.00 52.06 605 ASP A CA 1
ATOM 4632 C C . ASP A 1 605 ? 30.504 7.908 31.924 1.00 52.06 605 ASP A C 1
ATOM 4634 O O . ASP A 1 605 ? 29.575 7.117 32.097 1.00 52.06 605 ASP A O 1
ATOM 4638 N N . LEU A 1 606 ? 31.788 7.530 32.010 1.00 52.00 606 LEU A N 1
ATOM 4639 C CA . LEU A 1 606 ? 32.229 6.198 32.433 1.00 52.00 606 LEU A CA 1
ATOM 4640 C C . LEU A 1 606 ? 32.992 6.286 33.764 1.00 52.00 606 LEU A C 1
ATOM 4642 O O . LEU A 1 606 ? 33.997 6.979 33.911 1.00 52.00 606 LEU A O 1
ATOM 4646 N N . GLU A 1 607 ? 32.533 5.553 34.771 1.00 51.53 607 GLU A N 1
ATOM 4647 C CA . GLU A 1 607 ? 33.211 5.483 36.069 1.00 51.53 607 GLU A CA 1
ATOM 4648 C C . GLU A 1 607 ? 34.226 4.331 36.069 1.00 51.53 607 GLU A C 1
ATOM 4650 O O . GLU A 1 607 ? 33.838 3.164 36.007 1.00 51.53 607 GLU A O 1
ATOM 4655 N N . LEU A 1 608 ? 35.527 4.655 36.068 1.00 55.06 608 LEU A N 1
ATOM 4656 C CA . LEU A 1 608 ? 36.630 3.702 35.894 1.00 55.06 608 LEU A CA 1
ATOM 4657 C C . LEU A 1 608 ? 37.822 4.056 36.801 1.00 55.06 608 LEU A C 1
ATOM 4659 O O . LEU A 1 608 ? 38.309 5.182 36.754 1.00 55.06 608 LEU A O 1
ATOM 4663 N N . ASP A 1 609 ? 38.346 3.069 37.534 1.00 55.72 609 ASP A N 1
ATOM 4664 C CA . ASP A 1 609 ? 39.503 3.210 38.439 1.00 55.72 609 ASP A CA 1
ATOM 4665 C C . ASP A 1 609 ? 40.817 3.437 37.646 1.00 55.72 609 ASP A C 1
ATOM 4667 O O . ASP A 1 609 ? 41.156 2.689 36.717 1.00 55.72 609 ASP A O 1
ATOM 4671 N N . SER A 1 610 ? 41.535 4.529 37.936 1.00 56.47 610 SER A N 1
ATOM 4672 C CA . SER A 1 610 ? 42.235 5.307 36.894 1.00 56.47 610 SER A CA 1
ATOM 4673 C C . SER A 1 610 ? 43.685 4.938 36.551 1.00 56.47 610 SER A C 1
ATOM 4675 O O . SER A 1 610 ? 44.290 5.615 35.712 1.00 56.47 610 SER A O 1
ATOM 4677 N N . GLN A 1 611 ? 44.288 3.894 37.129 1.00 55.75 611 GLN A N 1
ATOM 4678 C CA . GLN A 1 611 ? 45.716 3.614 36.875 1.00 55.75 611 GLN A CA 1
ATOM 4679 C C . GLN A 1 611 ? 46.014 2.646 35.713 1.00 55.75 611 GLN A C 1
ATOM 4681 O O . GLN A 1 611 ? 46.868 2.981 34.890 1.00 55.75 611 GLN A O 1
ATOM 4686 N N . PRO A 1 612 ? 45.346 1.486 35.563 1.00 55.81 612 PRO A N 1
ATOM 4687 C CA . PRO A 1 612 ? 45.656 0.548 34.475 1.00 55.81 612 PRO A CA 1
ATOM 4688 C C . PRO A 1 612 ? 44.989 0.892 33.132 1.00 55.81 612 PRO A C 1
ATOM 4690 O O . PRO A 1 612 ? 45.375 0.344 32.103 1.00 55.81 612 PRO A O 1
ATOM 4693 N N . LEU A 1 613 ? 43.989 1.782 33.130 1.00 58.94 613 LEU A N 1
ATOM 4694 C CA . LEU A 1 613 ? 43.097 2.014 31.986 1.00 58.94 613 LEU A CA 1
ATOM 4695 C C . LEU A 1 613 ? 43.514 3.176 31.067 1.00 58.94 613 LEU A C 1
ATOM 4697 O O . LEU A 1 613 ? 43.110 3.189 29.906 1.00 58.94 613 LEU A O 1
ATOM 4701 N N . ARG A 1 614 ? 44.352 4.121 31.528 1.00 63.28 614 ARG A N 1
ATOM 4702 C CA . ARG A 1 614 ? 44.691 5.343 30.761 1.00 63.28 614 ARG A CA 1
ATOM 4703 C C . ARG A 1 614 ? 45.339 5.052 29.401 1.00 63.28 614 ARG A C 1
ATOM 4705 O O . ARG A 1 614 ? 44.937 5.644 28.411 1.00 63.28 614 ARG A O 1
ATOM 4712 N N . SER A 1 615 ? 46.268 4.096 29.318 1.00 64.19 615 SER A N 1
ATOM 4713 C CA . SER A 1 615 ? 46.923 3.743 28.046 1.00 64.19 615 SER A CA 1
ATOM 4714 C C . SER A 1 615 ? 45.989 3.043 27.052 1.00 64.19 615 SER A C 1
ATOM 4716 O O . SER A 1 615 ? 46.154 3.193 25.843 1.00 64.19 615 SER A O 1
ATOM 4718 N N . GLY A 1 616 ? 45.005 2.287 27.549 1.00 68.38 616 GLY A N 1
ATOM 4719 C CA . GLY A 1 616 ? 43.951 1.699 26.722 1.00 68.38 616 GLY A CA 1
ATOM 4720 C C . GLY A 1 616 ? 42.963 2.749 26.215 1.00 68.38 616 GLY A C 1
ATOM 4721 O O . GLY A 1 616 ? 42.583 2.720 25.049 1.00 68.38 616 GLY A O 1
ATOM 4722 N N . LEU A 1 617 ? 42.620 3.720 27.065 1.00 69.19 617 LEU A N 1
ATOM 4723 C CA . LEU A 1 617 ? 41.756 4.853 26.732 1.00 69.19 617 LEU A CA 1
ATOM 4724 C C . LEU A 1 617 ? 42.379 5.808 25.717 1.00 69.19 617 LEU A C 1
ATOM 4726 O O . LEU A 1 617 ? 41.687 6.212 24.790 1.00 69.19 617 LEU A O 1
ATOM 4730 N N . ASP A 1 618 ? 43.669 6.125 25.844 1.00 71.12 618 ASP A N 1
A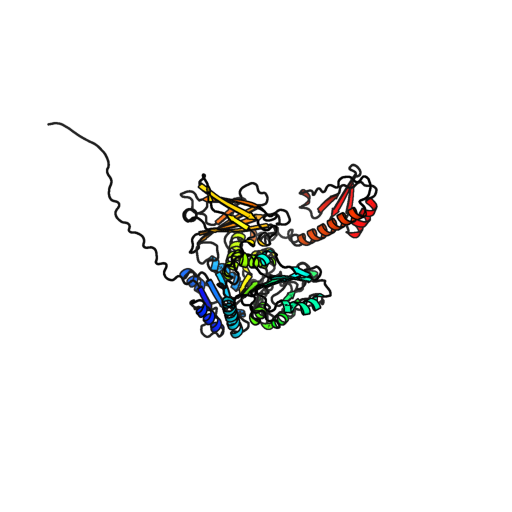TOM 4731 C CA . ASP A 1 618 ? 44.391 6.933 24.853 1.00 71.12 618 ASP A CA 1
ATOM 4732 C C . ASP A 1 618 ? 44.332 6.282 23.464 1.00 71.12 618 ASP A C 1
ATOM 4734 O O . ASP A 1 618 ? 44.115 6.954 22.454 1.00 71.12 618 ASP A O 1
ATOM 4738 N N . ARG A 1 619 ? 44.476 4.951 23.410 1.00 70.00 619 ARG A N 1
ATOM 4739 C CA . ARG A 1 619 ? 44.361 4.187 22.166 1.00 70.00 619 ARG A CA 1
ATOM 4740 C C . ARG A 1 619 ? 42.930 4.188 21.622 1.00 70.00 619 ARG A C 1
ATOM 4742 O O . ARG A 1 619 ? 42.754 4.482 20.446 1.00 70.00 619 ARG A O 1
ATOM 4749 N N . LEU A 1 620 ? 41.935 3.906 22.466 1.00 68.06 620 LEU A N 1
ATOM 4750 C CA . LEU A 1 620 ? 40.508 3.936 22.116 1.00 68.06 620 LEU A CA 1
ATOM 4751 C C . LEU A 1 620 ? 40.106 5.299 21.539 1.00 68.06 620 LEU A C 1
ATOM 4753 O O . LEU A 1 620 ? 39.521 5.385 20.463 1.00 68.06 620 LEU A O 1
ATOM 4757 N N . CYS A 1 621 ? 40.449 6.369 22.254 1.00 75.75 621 CYS A N 1
ATOM 4758 C CA . CYS A 1 621 ? 40.105 7.729 21.871 1.00 75.75 621 CYS A CA 1
ATOM 4759 C C . CYS A 1 621 ? 40.824 8.147 20.583 1.00 75.75 621 CYS A C 1
ATOM 4761 O O . CYS A 1 621 ? 40.229 8.823 19.751 1.00 75.75 621 CYS A O 1
ATOM 4763 N N . GLY A 1 622 ? 42.057 7.677 20.367 1.00 73.25 622 GLY A N 1
ATOM 4764 C CA . GLY A 1 622 ? 42.779 7.880 19.112 1.00 73.25 622 GLY A CA 1
ATOM 4765 C C . GLY A 1 622 ? 42.200 7.110 17.918 1.00 73.25 622 GLY A C 1
ATOM 4766 O O . GLY A 1 622 ? 42.165 7.652 16.817 1.00 73.25 622 GLY A O 1
ATOM 4767 N N . GLU A 1 623 ? 41.746 5.866 18.108 1.00 69.50 623 GLU A N 1
ATOM 4768 C CA . GLU A 1 623 ? 41.156 5.045 17.036 1.00 69.50 623 GLU A CA 1
ATOM 4769 C C . GLU A 1 623 ? 39.757 5.541 16.626 1.00 69.50 623 GLU A C 1
ATOM 4771 O O . GLU A 1 623 ? 39.398 5.452 15.452 1.00 69.50 623 GLU A O 1
ATOM 4776 N N . LEU A 1 624 ? 38.987 6.098 17.567 1.00 64.06 624 LEU A N 1
ATOM 4777 C CA . LEU A 1 624 ? 37.600 6.526 17.348 1.00 64.06 624 LEU A CA 1
ATOM 4778 C C . LEU A 1 624 ? 37.410 8.049 17.212 1.00 64.06 624 LEU A C 1
ATOM 4780 O O . LEU A 1 624 ? 36.277 8.497 17.032 1.00 64.06 624 LEU A O 1
ATOM 4784 N N . ASP A 1 625 ? 38.496 8.828 17.274 1.00 73.69 625 ASP A N 1
ATOM 4785 C CA . ASP A 1 625 ? 38.496 10.303 17.308 1.00 73.69 625 ASP A CA 1
ATOM 4786 C C . ASP A 1 625 ? 37.605 10.876 18.431 1.00 73.69 625 ASP A C 1
ATOM 4788 O O . ASP A 1 625 ? 36.833 11.818 18.250 1.00 73.69 625 ASP A O 1
ATOM 4792 N N . LEU A 1 626 ? 37.688 10.261 19.614 1.00 77.19 626 LEU A N 1
ATOM 4793 C CA . LEU A 1 626 ? 36.976 10.681 20.822 1.00 77.19 626 LEU A CA 1
ATOM 4794 C C . LEU A 1 626 ? 37.899 11.523 21.708 1.00 77.19 626 LEU A C 1
ATOM 4796 O O . LEU A 1 626 ? 39.121 11.382 21.681 1.00 77.19 626 LEU A O 1
ATOM 4800 N N . ALA A 1 627 ? 37.319 12.381 22.542 1.00 76.12 627 ALA A N 1
ATOM 4801 C CA . ALA A 1 627 ? 38.059 13.052 23.609 1.00 76.12 627 ALA A CA 1
ATOM 4802 C C . ALA A 1 627 ? 37.648 12.466 24.959 1.00 76.12 627 ALA A C 1
ATOM 4804 O O . ALA A 1 627 ? 36.537 11.976 25.107 1.00 76.12 627 ALA A O 1
ATOM 4805 N N . TYR A 1 628 ? 38.498 12.553 25.979 1.00 82.00 628 TYR A N 1
ATOM 4806 C CA . TYR A 1 628 ? 38.101 12.191 27.338 1.00 82.00 628 TYR A CA 1
ATOM 4807 C C . TYR A 1 628 ? 38.686 13.161 28.368 1.00 82.00 628 TYR A C 1
ATOM 4809 O O . TYR A 1 628 ? 39.675 13.850 28.117 1.00 82.00 628 TYR A O 1
ATOM 4817 N N . THR A 1 629 ? 38.058 13.235 29.537 1.00 79.62 629 THR A N 1
ATOM 4818 C CA . THR A 1 629 ? 38.535 14.005 30.692 1.00 79.62 629 THR A CA 1
ATOM 4819 C C . THR A 1 629 ? 38.531 13.131 31.932 1.00 79.62 629 THR A C 1
ATOM 4821 O O . THR A 1 629 ? 37.567 12.408 32.165 1.00 79.62 629 THR A O 1
ATOM 4824 N N . VAL A 1 630 ? 39.575 13.234 32.751 1.00 76.56 630 VAL A N 1
ATOM 4825 C CA . VAL A 1 630 ? 39.660 12.527 34.034 1.00 76.56 630 VAL A CA 1
ATOM 4826 C C . VAL A 1 630 ? 39.293 13.488 35.160 1.00 76.56 630 VAL A C 1
ATOM 4828 O O . VAL A 1 630 ? 39.893 14.554 35.287 1.00 76.56 630 VAL A O 1
ATOM 4831 N N . ASP A 1 631 ? 38.311 13.109 35.968 1.00 75.81 631 ASP A N 1
ATOM 4832 C CA . ASP A 1 631 ? 37.978 13.762 37.230 1.00 75.81 631 ASP A CA 1
ATOM 4833 C C . ASP A 1 631 ? 38.791 13.082 38.340 1.00 75.81 631 ASP A C 1
ATOM 4835 O O . ASP A 1 631 ? 38.390 12.053 38.883 1.00 75.81 631 ASP A O 1
ATOM 4839 N N . GLU A 1 632 ? 39.980 13.619 38.630 1.00 74.31 632 GLU A N 1
ATOM 4840 C CA . GLU A 1 632 ? 40.908 13.018 39.602 1.00 74.31 632 GLU A CA 1
ATOM 4841 C C . GLU A 1 632 ? 40.377 13.052 41.044 1.00 74.31 632 GLU A C 1
ATOM 4843 O O . GLU A 1 632 ? 40.828 12.267 41.874 1.00 74.31 632 GLU A O 1
ATOM 4848 N N . GLU A 1 633 ? 39.413 13.927 41.357 1.00 71.88 633 GLU A N 1
ATOM 4849 C CA . GLU A 1 633 ? 38.805 13.982 42.694 1.00 71.88 633 GLU A CA 1
ATOM 4850 C C . GLU A 1 633 ? 37.819 12.836 42.927 1.00 71.88 633 GLU A C 1
ATOM 4852 O O . GLU A 1 633 ? 37.639 12.395 44.064 1.00 71.88 633 GLU A O 1
ATOM 4857 N N . ARG A 1 634 ? 37.167 12.368 41.859 1.00 70.56 634 ARG A N 1
ATOM 4858 C CA . ARG A 1 634 ? 36.159 11.303 41.917 1.00 70.56 634 ARG A CA 1
ATOM 4859 C C . ARG A 1 634 ? 36.649 9.968 41.362 1.00 70.56 634 ARG A C 1
ATOM 4861 O O . ARG A 1 634 ? 35.923 8.991 41.471 1.00 70.56 634 ARG A O 1
ATOM 4868 N N . ASP A 1 635 ? 37.854 9.944 40.796 1.00 69.06 635 ASP A N 1
ATOM 4869 C CA . ASP A 1 635 ? 38.430 8.801 40.083 1.00 69.06 635 ASP A CA 1
ATOM 4870 C C . ASP A 1 635 ? 37.525 8.315 38.931 1.00 69.06 635 ASP A C 1
ATOM 4872 O O . ASP A 1 635 ? 37.213 7.137 38.795 1.00 69.06 635 ASP A O 1
ATOM 4876 N N . VAL A 1 636 ? 37.050 9.267 38.114 1.00 64.12 636 VAL A N 1
ATOM 4877 C CA . VAL A 1 636 ? 36.081 9.034 37.022 1.00 64.12 636 VAL A CA 1
ATOM 4878 C C . VAL A 1 636 ? 36.663 9.474 35.684 1.00 64.12 636 VAL A C 1
ATOM 4880 O O . VAL A 1 636 ? 37.340 10.500 35.607 1.00 64.12 636 VAL A O 1
ATOM 4883 N N . ILE A 1 637 ? 36.369 8.743 34.606 1.00 66.38 637 ILE A N 1
ATOM 4884 C CA . ILE A 1 637 ? 36.838 9.057 33.252 1.00 66.38 637 ILE A CA 1
ATOM 4885 C C . ILE A 1 637 ? 35.638 9.352 32.344 1.00 66.38 637 ILE A C 1
ATOM 4887 O O . ILE A 1 637 ? 34.937 8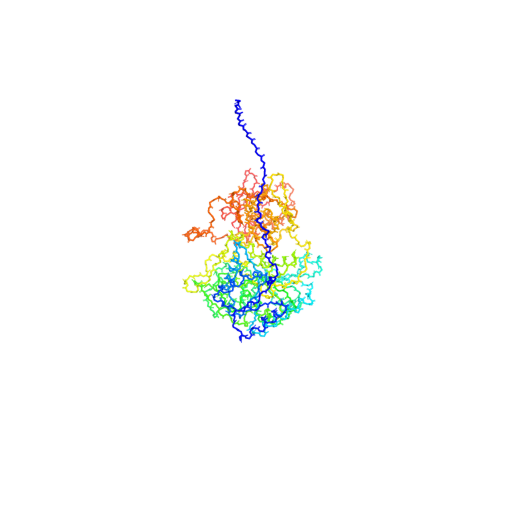.457 31.891 1.00 66.38 637 ILE A O 1
ATOM 4891 N N . ARG A 1 638 ? 35.411 10.620 32.006 1.00 70.19 638 ARG A N 1
ATOM 4892 C CA . ARG A 1 638 ? 34.341 11.004 31.069 1.00 70.19 638 ARG A CA 1
ATOM 4893 C C . ARG A 1 638 ? 34.825 10.924 29.632 1.00 70.19 638 ARG A C 1
ATOM 4895 O O . ARG A 1 638 ? 35.819 11.578 29.323 1.00 70.19 638 ARG A O 1
ATOM 4902 N N . ILE A 1 639 ? 34.122 10.199 28.763 1.00 70.50 639 ILE A N 1
ATOM 4903 C CA . ILE A 1 639 ? 34.399 10.171 27.322 1.00 70.50 639 ILE A CA 1
ATOM 4904 C C . ILE A 1 639 ? 33.395 11.085 26.608 1.00 70.50 639 ILE A C 1
ATOM 4906 O O . ILE A 1 639 ? 32.180 10.963 26.739 1.00 70.50 639 ILE A O 1
ATOM 4910 N N . HIS A 1 640 ? 33.919 12.021 25.832 1.00 68.44 640 HIS A N 1
ATOM 4911 C CA . HIS A 1 640 ? 33.164 12.960 25.014 1.00 68.44 640 HIS A CA 1
ATOM 4912 C C . HIS A 1 640 ? 32.991 12.363 23.620 1.00 68.44 640 HIS A C 1
ATOM 4914 O O . HIS A 1 640 ? 33.971 12.211 22.885 1.00 68.44 640 HIS A O 1
ATOM 4920 N N . VAL A 1 641 ? 31.750 12.031 23.261 1.00 59.59 641 VAL A N 1
ATOM 4921 C CA . VAL A 1 641 ? 31.392 11.558 21.922 1.00 59.59 641 VAL A CA 1
ATOM 4922 C C . VAL A 1 641 ? 30.811 12.739 21.148 1.00 59.59 641 VAL A C 1
ATOM 4924 O O . VAL A 1 641 ? 29.770 13.284 21.517 1.00 59.59 641 VAL A O 1
ATOM 4927 N N . ARG A 1 642 ? 31.524 13.171 20.105 1.00 53.16 642 ARG A N 1
ATOM 4928 C CA . ARG A 1 642 ? 31.026 14.179 19.163 1.00 53.16 642 ARG A CA 1
ATOM 4929 C C . ARG A 1 642 ? 30.166 13.540 18.086 1.00 53.16 642 ARG A C 1
ATOM 4931 O O . ARG A 1 642 ? 30.639 12.557 17.465 1.00 53.16 642 ARG A O 1
#